Protein AF-A0A933N7Y5-F1 (afdb_monomer)

pLDDT: mean 79.84, std 25.1, range [23.09, 98.81]

Mean predicted aligned error: 19.66 Å

Foldseek 3Di:
DDDDDDDDDDDDDDDDDDDDDDDDDDDDDDDDDDDDPPPVPCVVPPVVVVVVPPPPDDDDDPPDDDDPPPDDPVVVVVVVVVVVVVVVVPPDDDDPDDPDDPDAQVVVLLQLLLQLVVLLVVQVVVWDFADPVQHAQHDPVSVVLCVLVLHDGNPQRQQSSLQVSSQVSLVVLVWGFAPLQQSRWLQQNLQSLQLHGSVARDPVSSVVSVVVQVVLVVSVFGKAWEEEPPAPLVVVCVVVVTGHDYDHLLPRDDDRNKWWRFPVTGIWTWHDADSVQQKTWTFTQCPPNRTTDIDIFRCVPVVRVNRTSTIMRHGSVSIDGDDDDPDDDDDDDDDDDDPPPDDQLQVLADAQDSPQDFAVVLLVVCQPDDQVVNLVSLLVQVNNHQWEPLQSQFDKFKFWDQFPVRDIKIKIWTWGLFFTWGHYQVGIFQDKHFLVSLQSSQVSRQWFFAAQRRQLSLQVPFPAEFAEDDDDPPFAGSVLLVVLRVVVCVRCRVVDRNGRYDLHAWEFHDDLVCVVPPQWTWTWASAGPVSDRPGHTDRPHGRSDIGSRYGTMTIHQWMDMPNDIDGPLVLLQDQGRVRRGDPNGHDNGRGRHD

Structure (mmCIF, N/CA/C/O backbone):
data_AF-A0A933N7Y5-F1
#
_entry.id   AF-A0A933N7Y5-F1
#
loop_
_atom_site.group_PDB
_atom_site.id
_atom_site.type_symbol
_atom_site.label_atom_id
_atom_site.label_alt_id
_atom_site.label_comp_id
_atom_site.label_asym_id
_atom_site.label_entity_id
_atom_site.label_seq_id
_atom_site.pdbx_PDB_ins_code
_atom_site.Cartn_x
_atom_site.Cartn_y
_atom_site.Cartn_z
_atom_site.occupancy
_atom_site.B_iso_or_equiv
_atom_site.auth_seq_id
_atom_site.auth_comp_id
_atom_site.auth_asym_id
_atom_site.auth_atom_id
_atom_site.pdbx_PDB_model_num
ATOM 1 N N . MET A 1 1 ? -34.436 30.569 -60.026 1.00 32.62 1 MET A N 1
ATOM 2 C CA . MET A 1 1 ? -34.124 31.966 -60.399 1.00 32.62 1 MET A CA 1
ATOM 3 C C . MET A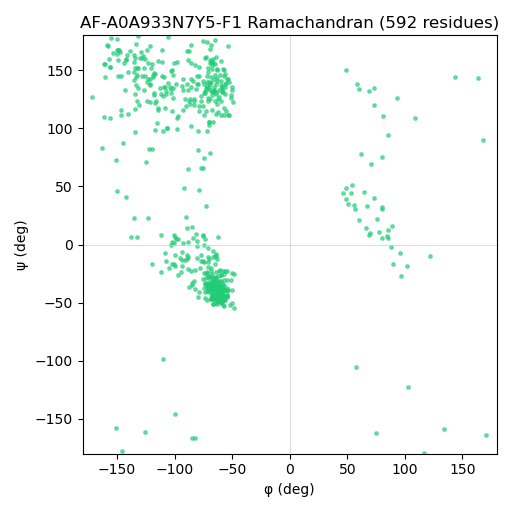 1 1 ? -33.353 32.548 -59.214 1.00 32.62 1 MET A C 1
ATOM 5 O O . MET A 1 1 ? -33.880 32.470 -58.117 1.00 32.62 1 MET A O 1
ATOM 9 N N . THR A 1 2 ? -32.020 32.673 -59.325 1.00 31.47 2 THR A N 1
ATOM 10 C CA . THR A 1 2 ? -31.269 33.952 -59.509 1.00 31.47 2 THR A CA 1
ATOM 11 C C . THR A 1 2 ? -31.219 34.822 -58.235 1.00 31.47 2 THR A C 1
ATOM 13 O O . THR A 1 2 ? -32.260 35.031 -57.634 1.00 31.47 2 THR A O 1
ATOM 16 N N . ASN A 1 3 ? -30.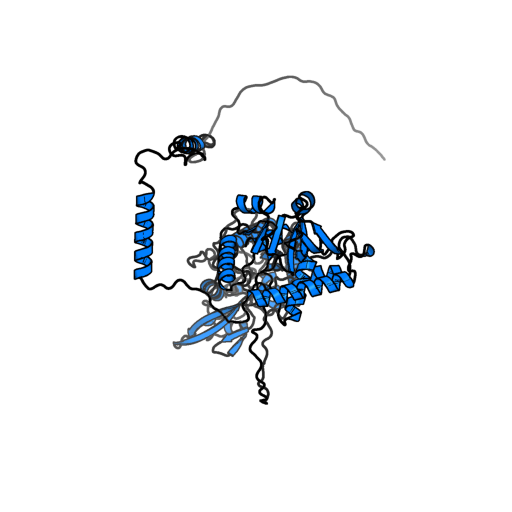094 35.409 -57.801 1.00 28.14 3 ASN A N 1
ATOM 17 C CA . ASN A 1 3 ? -28.714 35.354 -58.312 1.00 28.14 3 ASN A CA 1
ATOM 18 C C . ASN A 1 3 ? -27.683 35.713 -57.212 1.00 28.14 3 ASN A C 1
ATOM 20 O O . ASN A 1 3 ? -28.054 36.164 -56.133 1.00 28.14 3 ASN A O 1
ATOM 24 N N . THR A 1 4 ? -26.394 35.522 -57.509 1.00 34.97 4 THR A N 1
ATOM 25 C CA . THR A 1 4 ? -25.219 35.917 -56.693 1.00 34.97 4 THR A CA 1
ATOM 26 C C . THR A 1 4 ? -24.838 37.410 -56.897 1.00 34.97 4 THR A C 1
ATOM 28 O O . THR A 1 4 ? -25.584 38.119 -57.567 1.00 34.97 4 THR A O 1
ATOM 31 N N . ILE A 1 5 ? -23.635 37.828 -56.432 1.00 31.17 5 ILE A N 1
ATOM 32 C CA . ILE A 1 5 ? -22.910 39.124 -56.636 1.00 31.17 5 ILE A CA 1
ATOM 33 C C . ILE A 1 5 ? -23.179 40.165 -55.514 1.00 31.17 5 ILE A C 1
ATOM 35 O O . ILE A 1 5 ? -24.330 40.474 -55.249 1.00 31.17 5 ILE A O 1
ATOM 39 N N . GLY A 1 6 ? -22.217 40.779 -54.797 1.00 28.47 6 GLY A N 1
ATOM 40 C CA . GLY A 1 6 ? -20.754 40.596 -54.686 1.00 28.47 6 GLY A CA 1
ATOM 41 C C . GLY A 1 6 ? -19.892 41.705 -55.327 1.00 28.47 6 GLY A C 1
ATOM 42 O O . GLY A 1 6 ? -19.791 41.714 -56.542 1.00 28.47 6 GLY A O 1
ATOM 43 N N . PHE A 1 7 ? -19.205 42.573 -54.554 1.00 25.34 7 PHE A N 1
ATOM 44 C CA . PHE A 1 7 ? -18.119 43.456 -55.058 1.00 25.34 7 PHE A CA 1
ATOM 45 C C . PHE A 1 7 ? -17.113 43.924 -53.964 1.00 25.34 7 PHE A C 1
ATOM 47 O O . PHE A 1 7 ? -17.405 43.869 -52.772 1.00 25.34 7 PHE A O 1
ATOM 54 N N . ARG A 1 8 ? -15.912 44.344 -54.402 1.00 27.66 8 ARG A N 1
ATOM 55 C CA . ARG A 1 8 ? -14.651 44.711 -53.683 1.00 27.66 8 ARG A CA 1
ATOM 56 C C . ARG A 1 8 ? -13.965 45.872 -54.469 1.00 27.66 8 ARG A C 1
ATOM 58 O O . ARG A 1 8 ? -14.444 46.139 -55.571 1.00 27.66 8 ARG A O 1
ATOM 65 N N . PRO A 1 9 ? -12.771 46.414 -54.107 1.00 44.50 9 PRO A N 1
ATOM 66 C CA . PRO A 1 9 ? -12.100 46.569 -52.809 1.00 44.50 9 PRO A CA 1
ATOM 67 C C . PRO A 1 9 ? -12.082 48.083 -52.418 1.00 44.50 9 PRO A C 1
ATOM 69 O O . PRO A 1 9 ? -13.168 48.483 -52.006 1.00 44.50 9 PRO A O 1
ATOM 72 N N . PRO A 1 10 ? -11.048 48.972 -52.568 1.00 38.56 10 PRO A N 1
ATOM 73 C CA . PRO A 1 10 ? -9.596 48.866 -52.850 1.00 38.56 10 PRO A CA 1
ATOM 74 C C . PRO A 1 10 ? -8.725 48.986 -51.559 1.00 38.56 10 PRO A C 1
ATOM 76 O O . PRO A 1 10 ? -9.133 48.471 -50.522 1.00 38.56 10 PRO A O 1
ATOM 79 N N . ALA A 1 11 ? -7.516 49.579 -51.619 1.00 31.75 11 ALA A N 1
ATOM 80 C CA . ALA A 1 11 ? -6.573 49.816 -50.502 1.00 31.75 11 ALA A CA 1
ATOM 81 C C . ALA A 1 11 ? -5.564 50.957 -50.823 1.00 31.75 11 ALA A C 1
ATOM 83 O O . ALA A 1 11 ? -5.538 51.384 -51.976 1.00 31.75 11 ALA A O 1
ATOM 84 N N . LEU A 1 12 ? -4.756 51.383 -49.822 1.00 27.94 12 LEU A N 1
ATOM 85 C CA . LEU A 1 12 ? -3.491 52.194 -49.786 1.00 27.94 12 LEU A CA 1
ATOM 86 C C . LEU A 1 12 ? -3.528 53.108 -48.523 1.00 27.94 12 LEU A C 1
ATOM 88 O O . LEU A 1 12 ? -4.613 53.558 -48.175 1.00 27.94 12 LEU A O 1
ATOM 92 N N . SER A 1 13 ? -2.467 53.440 -47.767 1.00 27.91 13 SER A N 1
ATOM 93 C CA . SER A 1 13 ? -1.024 53.099 -47.764 1.00 27.91 13 SER A CA 1
ATOM 94 C C . SER A 1 13 ? -0.396 53.402 -46.373 1.00 27.91 13 SER A C 1
ATOM 96 O O . SER A 1 13 ? -0.894 54.266 -45.659 1.00 27.91 13 SER A O 1
ATOM 98 N N . SER A 1 14 ? 0.704 52.732 -45.997 1.00 31.41 14 SER A N 1
ATOM 99 C CA . SER A 1 14 ? 1.580 53.014 -44.818 1.00 31.41 14 SER A CA 1
ATOM 100 C C . SER A 1 14 ? 2.375 54.350 -44.990 1.00 31.41 14 SER A C 1
ATOM 102 O O . SER A 1 14 ? 2.325 54.836 -46.125 1.00 31.41 14 SER A O 1
ATOM 104 N N . PRO A 1 15 ? 3.137 54.947 -44.010 1.00 38.31 15 PRO A N 1
ATOM 105 C CA . PRO A 1 15 ? 3.967 54.267 -42.975 1.00 38.31 15 PRO A CA 1
ATOM 106 C C . PRO A 1 15 ? 4.319 54.978 -41.610 1.00 38.31 15 PRO A C 1
ATOM 108 O O . PRO A 1 15 ? 4.050 56.154 -41.418 1.00 38.31 15 PRO A O 1
ATOM 111 N N . VAL A 1 16 ? 5.039 54.231 -40.738 1.00 27.28 16 VAL A N 1
ATOM 112 C CA . VAL A 1 16 ? 6.083 54.624 -39.727 1.00 27.28 16 VAL A CA 1
ATOM 113 C C . VAL A 1 16 ? 5.744 55.363 -38.394 1.00 27.28 16 VAL A C 1
ATOM 115 O O . VAL A 1 16 ? 5.291 56.498 -38.384 1.00 27.28 16 VAL A O 1
ATOM 118 N N . ASP A 1 17 ? 6.110 54.667 -37.298 1.00 26.03 17 ASP A N 1
ATOM 119 C CA . ASP A 1 17 ? 6.644 55.001 -35.944 1.00 26.03 17 ASP A CA 1
ATOM 120 C C . ASP A 1 17 ? 6.105 56.059 -34.931 1.00 26.03 17 ASP A C 1
ATOM 122 O O . ASP A 1 17 ? 5.549 57.106 -35.238 1.00 26.03 17 ASP A O 1
ATOM 126 N N . LEU A 1 18 ? 6.362 55.666 -33.667 1.00 28.81 18 LEU A N 1
ATOM 127 C CA . LEU A 1 18 ? 6.174 56.202 -32.293 1.00 28.81 18 LEU A CA 1
ATOM 128 C C . LEU A 1 18 ? 6.761 57.628 -32.034 1.00 28.81 18 LEU A C 1
ATOM 130 O O . LEU A 1 18 ? 7.544 58.066 -32.878 1.00 28.81 18 LEU A O 1
ATOM 134 N N . PRO A 1 19 ? 6.518 58.338 -30.882 1.00 38.12 19 PRO A N 1
ATOM 135 C CA . PRO A 1 19 ? 6.280 57.801 -29.517 1.00 38.12 19 PRO A CA 1
ATOM 136 C C . PRO A 1 19 ? 5.388 58.641 -28.534 1.00 38.12 19 PRO A C 1
ATOM 138 O O . PRO A 1 19 ? 4.621 59.501 -28.948 1.00 38.12 19 PRO A O 1
ATOM 141 N N . SER A 1 20 ? 5.579 58.369 -27.225 1.00 24.05 20 SER A N 1
ATOM 142 C CA . SER A 1 20 ? 5.319 59.154 -25.989 1.00 24.05 20 SER A CA 1
ATOM 143 C C . SER A 1 20 ? 3.932 59.149 -25.316 1.00 24.05 20 SER A C 1
ATOM 145 O O . SER A 1 20 ? 3.077 59.978 -25.609 1.00 24.05 20 SER A O 1
ATOM 147 N N . ASP A 1 21 ? 3.819 58.242 -24.342 1.00 24.88 21 ASP A N 1
ATOM 148 C CA . ASP A 1 21 ? 3.595 58.457 -22.899 1.00 24.88 21 ASP A CA 1
ATOM 149 C C . ASP A 1 21 ? 2.376 59.202 -22.315 1.00 24.88 21 ASP A C 1
ATOM 151 O O . ASP A 1 21 ? 1.919 60.265 -22.727 1.00 24.88 21 ASP A O 1
ATOM 155 N N . GLU A 1 22 ? 1.928 58.566 -21.235 1.00 27.75 22 GLU A N 1
ATOM 156 C CA . GLU A 1 22 ? 0.833 58.834 -20.315 1.00 27.75 22 GLU A CA 1
ATOM 157 C C . GLU A 1 22 ? 0.958 60.143 -19.514 1.00 27.75 22 GLU A C 1
ATOM 159 O O . GLU A 1 22 ? 2.044 60.513 -19.077 1.00 27.75 22 GLU A O 1
ATOM 164 N N . ALA A 1 23 ? -0.193 60.725 -19.148 1.00 25.59 23 ALA A N 1
ATOM 165 C CA . ALA A 1 23 ? -0.437 61.142 -17.763 1.00 25.59 23 ALA A CA 1
ATOM 166 C C . ALA A 1 23 ? -1.948 61.225 -17.442 1.00 25.59 23 ALA A C 1
ATOM 168 O O . ALA A 1 23 ? -2.649 62.133 -17.879 1.00 25.59 23 ALA A O 1
ATOM 169 N N . GLU A 1 24 ? -2.383 60.255 -16.630 1.00 27.92 24 GLU A N 1
ATOM 170 C CA . GLU A 1 24 ? -3.168 60.417 -15.390 1.00 27.92 24 GLU A CA 1
ATOM 171 C C . GLU A 1 24 ? -4.636 60.898 -15.382 1.00 27.92 24 GLU A C 1
ATOM 173 O O . GLU A 1 24 ? -4.977 61.988 -15.830 1.00 27.92 24 GLU A O 1
ATOM 178 N N . LEU A 1 25 ? -5.473 60.150 -14.634 1.00 24.20 25 LEU A N 1
ATOM 179 C CA . LEU A 1 25 ? -6.087 60.640 -13.379 1.00 24.20 25 LEU A CA 1
ATOM 180 C C . LEU A 1 25 ? -6.840 59.531 -12.590 1.00 24.20 25 LEU A C 1
ATOM 182 O O . LEU A 1 25 ? -7.810 58.978 -13.103 1.00 24.20 25 LEU A O 1
ATOM 186 N N . ARG A 1 26 ? -6.493 59.371 -11.291 1.00 29.42 26 ARG A N 1
ATOM 187 C CA . ARG A 1 26 ? -7.227 58.686 -10.176 1.00 29.42 26 ARG A CA 1
ATOM 188 C C . ARG A 1 26 ? -7.096 57.142 -10.135 1.00 29.42 26 ARG A C 1
ATOM 190 O O . ARG A 1 26 ? -7.655 56.477 -10.997 1.00 29.42 26 ARG A O 1
ATOM 197 N N . THR A 1 27 ? -6.415 56.453 -9.192 1.00 25.09 27 THR A N 1
ATOM 198 C CA . THR A 1 27 ? -5.900 56.754 -7.814 1.00 25.09 27 THR A CA 1
ATOM 199 C C . THR A 1 27 ? -7.001 57.148 -6.807 1.00 25.09 27 THR A C 1
ATOM 201 O O . THR A 1 27 ? -7.875 57.926 -7.172 1.00 25.09 27 THR A O 1
ATOM 204 N N . ILE A 1 28 ? -7.115 56.670 -5.551 1.00 26.92 28 ILE A N 1
ATOM 205 C CA . ILE A 1 28 ? -6.291 55.975 -4.506 1.00 26.92 28 ILE A CA 1
ATOM 206 C C . ILE A 1 28 ? -7.263 55.042 -3.702 1.00 26.92 28 ILE A C 1
ATOM 208 O O . ILE A 1 28 ? -8.469 55.231 -3.851 1.00 26.92 28 ILE A O 1
ATOM 212 N N . ASP A 1 29 ? -6.935 54.039 -2.864 1.00 25.41 29 ASP A N 1
ATOM 213 C CA . ASP A 1 29 ? -5.701 53.413 -2.310 1.00 25.41 29 ASP A CA 1
ATOM 214 C C . ASP A 1 29 ? -5.479 51.979 -2.874 1.00 25.41 29 ASP A C 1
ATOM 216 O O . ASP A 1 29 ? -6.392 51.408 -3.464 1.00 25.41 29 ASP A O 1
ATOM 220 N N . LEU A 1 30 ? -4.352 51.254 -2.753 1.00 23.92 30 LEU A N 1
ATOM 221 C CA . LEU A 1 30 ? -2.976 51.506 -2.272 1.00 23.92 30 LEU A CA 1
ATOM 222 C C . LEU A 1 30 ? -2.625 51.501 -0.762 1.00 23.92 30 LEU A C 1
ATOM 224 O O . LEU A 1 30 ? -2.214 52.510 -0.208 1.00 23.92 30 LEU A O 1
ATOM 228 N N . PHE A 1 31 ? -2.543 50.302 -0.165 1.00 23.09 31 PHE A N 1
ATOM 229 C CA . PHE A 1 31 ? -1.393 49.935 0.688 1.00 23.09 31 PHE A CA 1
ATOM 230 C C . PHE A 1 31 ? -1.084 48.425 0.565 1.00 23.09 31 PHE A C 1
ATOM 232 O O . PHE A 1 31 ? -1.998 47.618 0.426 1.00 23.09 31 PHE A O 1
ATOM 239 N N . ALA A 1 32 ? 0.203 48.050 0.622 1.00 23.67 32 ALA A N 1
ATOM 240 C CA . ALA A 1 32 ? 0.729 46.668 0.577 1.00 23.67 32 ALA A CA 1
ATOM 241 C C . ALA A 1 32 ? 0.716 45.900 -0.775 1.00 23.67 32 ALA A C 1
ATOM 243 O O . ALA A 1 32 ? 0.521 44.685 -0.799 1.00 23.67 32 ALA A O 1
ATOM 244 N N . ALA A 1 33 ? 1.036 46.568 -1.893 1.00 25.78 33 ALA A N 1
ATOM 245 C CA . ALA A 1 33 ? 1.409 45.889 -3.148 1.00 25.78 33 ALA A CA 1
ATOM 246 C C . ALA A 1 33 ? 2.532 46.596 -3.944 1.00 25.78 33 ALA A C 1
ATOM 248 O O . ALA A 1 33 ? 2.461 46.665 -5.167 1.00 25.78 33 ALA A O 1
ATOM 249 N N . ALA A 1 34 ? 3.569 47.118 -3.272 1.00 24.69 34 ALA A N 1
ATOM 250 C CA . ALA A 1 34 ? 4.804 47.574 -3.930 1.00 24.69 34 ALA A CA 1
ATOM 251 C C . ALA A 1 34 ? 5.988 47.733 -2.951 1.00 24.69 34 ALA A C 1
ATOM 253 O O . ALA A 1 34 ? 6.316 48.842 -2.540 1.00 24.69 34 ALA A O 1
ATOM 254 N N . THR A 1 35 ? 6.684 46.637 -2.638 1.00 24.61 35 THR A N 1
ATOM 255 C CA . THR A 1 35 ? 8.109 46.708 -2.266 1.00 24.61 35 THR A CA 1
ATOM 256 C C . THR A 1 35 ? 8.854 45.464 -2.752 1.00 24.61 35 THR A C 1
ATOM 258 O O . THR A 1 35 ? 8.667 44.359 -2.257 1.00 24.61 35 THR A O 1
ATOM 261 N N . ASN A 1 36 ? 9.725 45.692 -3.734 1.00 29.97 36 ASN A N 1
ATOM 262 C CA . ASN A 1 36 ? 10.859 44.863 -4.143 1.00 29.97 36 ASN A CA 1
ATOM 263 C C . ASN A 1 36 ? 10.598 43.435 -4.660 1.00 29.97 36 ASN A C 1
ATOM 265 O O . ASN A 1 36 ? 11.085 42.450 -4.107 1.00 29.97 36 ASN A O 1
ATOM 269 N N . MET A 1 37 ? 10.156 43.366 -5.922 1.00 31.83 37 MET A N 1
ATOM 270 C CA . MET A 1 37 ? 10.646 42.346 -6.874 1.00 31.83 37 MET A CA 1
ATOM 271 C C . MET A 1 37 ? 12.097 42.642 -7.343 1.00 31.83 37 MET A C 1
ATOM 273 O O . MET A 1 37 ? 12.476 42.373 -8.477 1.00 31.83 37 MET A O 1
ATOM 277 N N . ALA A 1 38 ? 12.901 43.222 -6.445 1.00 31.42 38 ALA A N 1
ATOM 278 C CA . ALA A 1 38 ? 14.296 43.633 -6.607 1.00 31.42 38 ALA A CA 1
ATOM 279 C C . ALA A 1 38 ? 15.148 43.223 -5.380 1.00 31.42 38 ALA A C 1
ATOM 281 O O . ALA A 1 38 ? 16.176 43.825 -5.110 1.00 31.42 38 ALA A O 1
ATOM 282 N N . GLY A 1 39 ? 14.700 42.214 -4.615 1.00 33.03 39 GLY A N 1
ATOM 283 C CA . GLY A 1 39 ? 15.465 41.591 -3.517 1.00 33.03 39 GLY A CA 1
ATOM 284 C C . GLY A 1 39 ? 15.970 40.172 -3.824 1.00 33.03 39 GLY A C 1
ATOM 285 O O . GLY A 1 39 ? 16.750 39.607 -3.069 1.00 33.03 39 GLY A O 1
ATOM 286 N N . TRP A 1 40 ? 15.565 39.581 -4.952 1.00 30.03 40 TRP A N 1
ATOM 287 C CA . TRP A 1 40 ? 15.785 38.155 -5.252 1.00 30.03 40 TRP A CA 1
ATOM 288 C C . TRP A 1 40 ? 17.103 37.824 -5.979 1.00 30.03 40 TRP A C 1
ATOM 290 O O . TRP A 1 40 ? 17.268 36.711 -6.476 1.00 30.03 40 TRP A O 1
ATOM 300 N N . LEU A 1 41 ? 18.055 38.764 -6.014 1.00 33.84 41 LEU A N 1
ATOM 301 C CA . LEU A 1 41 ? 19.429 38.530 -6.489 1.00 33.84 41 LEU A CA 1
ATOM 302 C C . LEU A 1 41 ? 20.53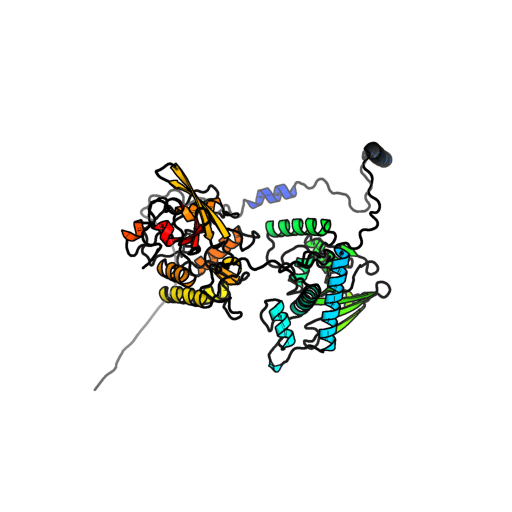4 39.087 -5.566 1.00 33.84 41 LEU A C 1
ATOM 304 O O . LEU A 1 41 ? 21.705 38.971 -5.917 1.00 33.84 41 LEU A O 1
ATOM 308 N N . GLU A 1 42 ? 20.206 39.612 -4.375 1.00 34.72 42 GLU A N 1
ATOM 309 C CA . GLU A 1 42 ? 21.219 40.090 -3.408 1.00 34.72 42 GLU A CA 1
ATOM 310 C C . GLU A 1 42 ? 21.318 39.248 -2.117 1.00 34.72 42 GLU A C 1
ATOM 312 O O . GLU A 1 42 ? 22.406 39.141 -1.546 1.00 34.72 42 GLU A O 1
ATOM 317 N N . ASP A 1 43 ? 20.268 38.512 -1.725 1.00 37.88 43 ASP A N 1
ATOM 318 C CA . ASP A 1 43 ? 20.265 37.671 -0.506 1.00 37.88 43 ASP A CA 1
ATOM 319 C C . ASP A 1 43 ? 21.099 36.367 -0.594 1.00 37.88 43 ASP A C 1
ATOM 321 O O . ASP A 1 43 ? 21.156 35.584 0.354 1.00 37.88 43 ASP A O 1
ATOM 325 N N . LEU A 1 44 ? 21.828 36.143 -1.694 1.00 38.12 44 LEU A N 1
ATOM 326 C CA . LEU A 1 44 ? 22.880 35.111 -1.783 1.00 38.12 44 LEU A CA 1
ATOM 327 C C . LEU A 1 44 ? 24.288 35.652 -1.449 1.00 38.12 44 LEU A C 1
ATOM 329 O O . LEU A 1 44 ? 25.243 34.881 -1.334 1.00 38.12 44 LEU A O 1
ATOM 333 N N . GLY A 1 45 ? 24.435 36.967 -1.261 1.00 38.59 45 GLY A N 1
ATOM 334 C CA . GLY A 1 45 ? 25.714 37.640 -1.012 1.00 38.59 45 GLY A CA 1
ATOM 335 C C . GLY A 1 45 ? 26.365 37.429 0.371 1.00 38.59 45 GLY A C 1
ATOM 336 O O . GLY A 1 45 ? 27.602 37.413 0.417 1.00 38.59 45 GLY A O 1
ATOM 337 N N . PRO A 1 46 ? 25.611 37.296 1.486 1.00 36.28 46 PRO A N 1
ATOM 338 C CA . PRO A 1 46 ? 26.196 37.077 2.816 1.00 36.28 46 PRO A CA 1
ATOM 339 C C . PRO A 1 46 ? 26.617 35.620 3.057 1.00 36.28 46 PRO A C 1
ATOM 341 O O . PRO A 1 46 ? 27.745 35.369 3.474 1.00 36.28 46 PRO A O 1
ATOM 344 N N . TRP A 1 47 ? 25.762 34.651 2.705 1.00 30.62 47 TRP A N 1
ATOM 345 C CA . TRP A 1 47 ? 26.017 33.223 2.957 1.00 30.62 47 TRP A CA 1
ATOM 346 C C . TRP A 1 47 ? 27.218 32.679 2.163 1.00 30.62 47 TRP A C 1
ATOM 348 O O . TRP A 1 47 ? 27.971 31.846 2.658 1.00 30.62 47 TRP A O 1
ATOM 358 N N . ILE A 1 48 ? 27.458 33.200 0.954 1.00 34.88 48 ILE A N 1
ATOM 359 C CA . ILE A 1 48 ? 28.630 32.837 0.137 1.00 34.88 48 ILE A CA 1
ATOM 360 C C . ILE A 1 48 ? 29.927 33.476 0.671 1.00 34.88 48 ILE A C 1
ATOM 362 O O . ILE A 1 48 ? 31.006 32.924 0.461 1.00 34.88 48 ILE A O 1
ATOM 366 N N . ARG A 1 49 ? 29.853 34.598 1.403 1.00 33.78 49 ARG A N 1
ATOM 367 C CA . ARG A 1 49 ? 31.032 35.223 2.032 1.00 33.78 49 ARG A CA 1
ATOM 368 C C . ARG A 1 49 ? 31.378 34.615 3.389 1.00 33.78 49 ARG A C 1
ATOM 370 O O . ARG A 1 49 ? 32.559 34.425 3.657 1.00 33.78 49 ARG A O 1
ATOM 377 N N . GLU A 1 50 ? 30.388 34.196 4.173 1.00 31.03 50 GLU A N 1
ATOM 378 C CA . GLU A 1 50 ? 30.615 33.428 5.406 1.00 31.03 50 GLU A CA 1
ATOM 379 C C . GLU A 1 50 ? 31.144 32.004 5.115 1.00 31.03 50 GLU A C 1
ATOM 381 O O . GLU A 1 50 ? 31.948 31.464 5.872 1.00 31.03 50 GLU A O 1
ATOM 386 N N . TRP A 1 51 ? 30.816 31.436 3.946 1.00 31.69 51 TRP A N 1
ATOM 387 C CA . TRP A 1 51 ? 31.421 30.191 3.445 1.00 31.69 51 TRP A CA 1
ATOM 388 C C . TRP A 1 51 ? 32.863 30.360 2.913 1.00 31.69 51 TRP A C 1
ATOM 390 O O . TRP A 1 51 ? 33.577 29.371 2.749 1.00 31.69 51 TRP A O 1
ATOM 400 N N . ALA A 1 52 ? 33.318 31.595 2.659 1.00 31.36 52 ALA A N 1
ATOM 401 C CA . ALA A 1 52 ? 34.625 31.888 2.057 1.00 31.36 52 ALA A CA 1
ATOM 402 C C . ALA A 1 52 ? 35.706 32.359 3.052 1.00 31.36 52 ALA A C 1
ATOM 404 O O . ALA A 1 52 ? 36.889 32.308 2.718 1.00 31.36 52 ALA A O 1
ATOM 405 N N . SER A 1 53 ? 35.341 32.785 4.269 1.00 33.88 53 SER A N 1
ATOM 406 C CA . SER A 1 53 ? 36.291 33.234 5.307 1.00 33.88 53 SER A CA 1
ATOM 407 C C . SER A 1 53 ? 36.635 32.174 6.367 1.00 33.88 53 SER A C 1
ATOM 409 O O . SER A 1 53 ? 37.371 32.464 7.303 1.00 33.88 53 SER A O 1
ATOM 411 N N . GLY A 1 54 ? 36.142 30.939 6.222 1.00 29.83 54 GLY A N 1
ATOM 412 C CA . GLY A 1 54 ? 36.427 29.804 7.115 1.00 29.83 54 GLY A CA 1
ATOM 413 C C . GLY A 1 54 ? 37.641 28.946 6.719 1.00 29.83 54 GLY A C 1
ATOM 414 O O . GLY A 1 54 ? 37.691 27.766 7.064 1.00 29.83 54 GLY A O 1
ATOM 415 N N . ILE A 1 55 ? 38.601 29.483 5.956 1.00 35.34 55 ILE A N 1
ATOM 416 C CA . ILE A 1 55 ? 39.775 28.732 5.468 1.00 35.34 55 ILE A CA 1
ATOM 417 C C . ILE A 1 55 ? 40.918 28.792 6.491 1.00 35.34 55 ILE A C 1
ATOM 419 O O . ILE A 1 55 ? 41.989 29.320 6.214 1.00 35.34 55 ILE A O 1
ATOM 423 N N . GLU A 1 56 ? 40.711 28.210 7.673 1.00 33.69 56 GLU A N 1
ATOM 424 C CA . GLU A 1 56 ? 41.785 28.034 8.659 1.00 33.69 56 GLU A CA 1
ATOM 425 C C . GLU A 1 56 ? 41.549 26.794 9.539 1.00 33.69 56 GLU A C 1
ATOM 427 O O . GLU A 1 56 ? 41.135 26.881 10.689 1.00 33.69 56 GLU A O 1
ATOM 432 N N . ASN A 1 57 ? 41.746 25.611 8.935 1.00 26.19 57 ASN A N 1
ATOM 433 C CA . ASN A 1 57 ? 42.269 24.367 9.537 1.00 26.19 57 ASN A CA 1
ATOM 434 C C . ASN A 1 57 ? 42.053 23.185 8.573 1.00 26.19 57 ASN A C 1
ATOM 436 O O . ASN A 1 57 ? 41.036 22.491 8.606 1.00 26.19 57 ASN A O 1
ATOM 440 N N . ARG A 1 58 ? 43.035 22.921 7.701 1.00 32.78 58 ARG A N 1
ATOM 441 C CA . ARG A 1 58 ? 43.095 21.650 6.962 1.00 32.78 58 ARG A CA 1
ATOM 442 C C . ARG A 1 58 ? 43.703 2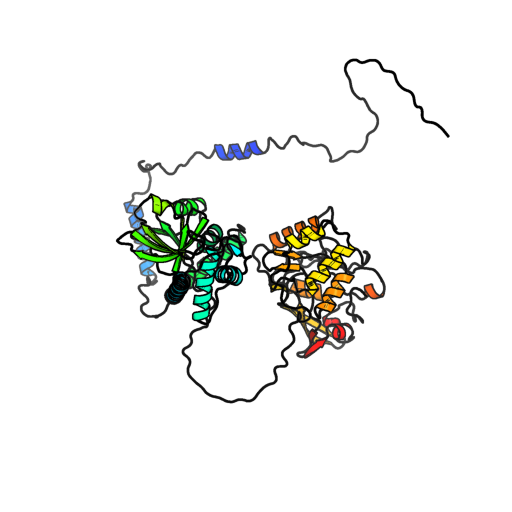0.568 7.853 1.00 32.78 58 ARG A C 1
ATOM 444 O O . ARG A 1 58 ? 44.785 20.766 8.399 1.00 32.78 58 ARG A O 1
ATOM 451 N N . ALA A 1 59 ? 43.090 19.385 7.880 1.00 26.92 59 ALA A N 1
ATOM 452 C CA . ALA A 1 59 ? 43.849 18.167 8.157 1.00 26.92 59 ALA A CA 1
ATOM 453 C C . ALA A 1 59 ? 44.945 18.004 7.075 1.00 26.92 59 ALA A C 1
ATOM 455 O O . ALA A 1 59 ? 44.693 18.328 5.907 1.00 26.92 59 ALA A O 1
ATOM 456 N N . PRO A 1 60 ? 46.165 17.563 7.429 1.00 31.75 60 PRO A N 1
ATOM 457 C CA . PRO A 1 60 ? 47.305 17.613 6.521 1.00 31.75 60 PRO A CA 1
ATOM 458 C C . PRO A 1 60 ? 47.161 16.673 5.318 1.00 31.75 60 PRO A C 1
ATOM 460 O O . PRO A 1 60 ? 46.565 15.600 5.398 1.00 31.75 60 PRO A O 1
ATOM 463 N N . LEU A 1 61 ? 47.794 17.060 4.206 1.00 34.75 61 LEU A N 1
ATOM 464 C CA . LEU A 1 61 ? 48.056 16.153 3.088 1.00 34.75 61 LEU A CA 1
ATOM 465 C C . LEU A 1 61 ? 48.937 14.984 3.558 1.00 34.75 61 LEU A C 1
ATOM 467 O O . LEU A 1 61 ? 49.825 15.159 4.399 1.00 34.75 61 LEU A O 1
ATOM 471 N N . PHE A 1 62 ? 48.714 13.803 2.977 1.00 26.52 62 PHE A N 1
ATOM 472 C CA . PHE A 1 62 ? 49.514 12.602 3.231 1.00 26.52 62 PHE A CA 1
ATOM 473 C C . PHE A 1 62 ? 51.010 12.904 3.001 1.00 26.52 62 PHE A C 1
ATOM 475 O O . PHE A 1 62 ? 51.424 13.147 1.870 1.00 26.52 62 PHE A O 1
ATOM 482 N N . GLY A 1 63 ? 51.806 12.915 4.079 1.00 41.56 63 GLY A N 1
ATOM 483 C CA . GLY A 1 63 ? 53.257 13.161 4.044 1.00 41.56 63 GLY A CA 1
ATOM 484 C C . GLY A 1 63 ? 53.782 14.346 4.872 1.00 41.56 63 GLY A C 1
ATOM 485 O O . GLY A 1 63 ? 54.996 14.457 5.034 1.00 41.56 63 GLY A O 1
ATOM 486 N N . ALA A 1 64 ? 52.931 15.219 5.427 1.00 39.19 64 ALA A N 1
ATOM 487 C CA . ALA A 1 64 ? 53.398 16.337 6.262 1.00 39.19 64 ALA A CA 1
ATOM 488 C C . ALA A 1 64 ? 53.772 15.910 7.703 1.00 39.19 64 ALA A C 1
ATOM 490 O O . ALA A 1 64 ? 53.128 15.042 8.294 1.00 39.19 64 ALA A O 1
ATOM 491 N N . ARG A 1 65 ? 54.802 16.545 8.291 1.00 43.91 65 ARG A N 1
ATOM 492 C CA . ARG A 1 65 ? 55.186 16.352 9.706 1.00 43.91 65 ARG A CA 1
ATOM 493 C C . ARG A 1 65 ? 54.157 16.983 10.654 1.00 43.91 65 ARG A C 1
ATOM 495 O O . ARG A 1 65 ? 53.558 18.004 10.330 1.00 43.91 65 ARG A O 1
ATOM 502 N N . ALA A 1 66 ? 53.985 16.378 11.830 1.00 35.78 66 ALA A N 1
ATOM 503 C CA . ALA A 1 66 ? 53.090 16.879 12.874 1.00 35.78 66 ALA A CA 1
ATOM 504 C C . ALA A 1 66 ? 53.560 18.243 13.433 1.00 35.78 66 ALA A C 1
ATOM 506 O O . ALA A 1 66 ? 54.771 18.458 13.527 1.00 35.78 66 ALA A O 1
ATOM 507 N N . PRO A 1 67 ? 52.632 19.144 13.811 1.00 41.56 67 PRO A N 1
ATOM 508 C CA . PRO A 1 67 ? 52.966 20.470 14.323 1.00 41.56 67 PRO A CA 1
ATOM 509 C C . PRO A 1 67 ? 53.590 20.425 15.724 1.00 41.56 67 PRO A C 1
ATOM 511 O O . PRO A 1 67 ? 53.330 19.530 16.533 1.00 41.56 67 PRO A O 1
ATOM 514 N N . GLU A 1 68 ? 54.419 21.426 16.001 1.00 40.78 68 GLU A N 1
ATOM 515 C CA . GLU A 1 68 ? 55.176 21.559 17.242 1.00 40.78 68 GLU A CA 1
ATOM 516 C C . GLU A 1 68 ? 54.234 21.814 18.434 1.00 40.78 68 GLU A C 1
ATOM 518 O O . GLU A 1 68 ? 53.318 22.630 18.355 1.00 40.78 68 GLU A O 1
ATOM 523 N N . GLY A 1 69 ? 54.413 21.064 19.528 1.00 47.31 69 GLY A N 1
ATOM 524 C CA . GLY A 1 69 ? 53.507 21.076 20.688 1.00 47.31 69 GLY A CA 1
ATOM 525 C C . GLY A 1 69 ? 52.430 19.978 20.705 1.00 47.31 69 GLY A C 1
ATOM 526 O O . GLY A 1 69 ? 51.771 19.802 21.730 1.00 47.31 69 GLY A O 1
ATOM 527 N N . ALA A 1 70 ? 52.274 19.183 19.639 1.00 40.28 70 ALA A N 1
ATOM 528 C CA . ALA A 1 70 ? 51.437 17.980 19.682 1.00 40.28 70 ALA A CA 1
ATOM 529 C C . ALA A 1 70 ? 51.943 16.985 20.750 1.00 40.28 70 ALA A C 1
ATOM 531 O O . ALA A 1 70 ? 53.149 16.752 20.869 1.00 40.28 70 ALA A O 1
ATOM 532 N N . MET A 1 71 ? 51.034 16.378 21.530 1.00 39.84 71 MET A N 1
ATOM 533 C CA . MET A 1 71 ? 51.434 15.452 22.600 1.00 39.84 71 MET A CA 1
ATOM 534 C C . MET A 1 71 ? 52.246 14.269 22.040 1.00 39.84 71 MET A C 1
ATOM 536 O O . MET A 1 71 ? 51.792 13.623 21.092 1.00 39.84 71 MET A O 1
ATOM 540 N N . PRO A 1 72 ? 53.414 13.933 22.630 1.00 50.97 72 PRO A N 1
ATOM 541 C CA . PRO A 1 72 ? 54.230 12.821 22.161 1.00 50.97 72 PRO A CA 1
ATOM 542 C C . PRO A 1 72 ? 53.447 11.509 22.147 1.00 50.97 72 PRO A C 1
ATOM 544 O O . PRO A 1 72 ? 52.743 11.187 23.104 1.00 50.97 72 PRO A O 1
ATOM 547 N N . ARG A 1 73 ? 53.634 10.717 21.088 1.00 41.09 73 ARG A N 1
ATOM 548 C CA . ARG A 1 73 ? 52.945 9.436 20.862 1.00 41.09 73 ARG A CA 1
ATOM 549 C C . ARG A 1 73 ? 53.000 8.487 22.071 1.00 41.09 73 ARG A C 1
ATOM 551 O O . ARG A 1 73 ? 51.978 7.921 22.438 1.00 41.09 73 ARG A O 1
ATOM 558 N N . ALA A 1 74 ? 54.139 8.427 22.761 1.00 42.19 74 ALA A N 1
ATOM 559 C CA . ALA A 1 74 ? 54.311 7.637 23.984 1.00 42.19 74 ALA A CA 1
ATOM 560 C C . ALA A 1 74 ? 53.361 8.042 25.136 1.00 42.19 74 ALA A C 1
ATOM 562 O O . ALA A 1 74 ? 53.037 7.218 25.984 1.00 42.19 74 ALA A O 1
ATOM 563 N N . ARG A 1 75 ? 52.888 9.298 25.183 1.00 41.41 75 ARG A N 1
ATOM 564 C CA . ARG A 1 75 ? 51.933 9.795 26.193 1.00 41.41 75 ARG A CA 1
ATOM 565 C C . ARG A 1 75 ? 50.479 9.470 25.831 1.00 41.41 75 ARG A C 1
ATOM 567 O O . ARG A 1 75 ? 49.680 9.231 26.732 1.00 41.41 75 ARG A O 1
ATOM 574 N N . LEU A 1 76 ? 50.165 9.417 24.534 1.00 38.97 76 LEU A N 1
ATOM 575 C CA . LEU A 1 76 ? 48.899 8.895 24.002 1.00 38.97 76 LEU A CA 1
ATOM 576 C C . LEU A 1 76 ? 48.776 7.388 24.264 1.00 38.97 76 LEU A C 1
ATOM 578 O O . LEU A 1 76 ? 47.768 6.938 24.801 1.00 38.97 76 LEU A O 1
ATOM 582 N N . GLU A 1 77 ? 49.837 6.630 23.980 1.00 42.22 77 GLU A N 1
ATOM 583 C CA . GLU A 1 77 ? 49.913 5.191 24.260 1.00 42.22 77 GLU A CA 1
ATOM 584 C C . GLU A 1 77 ? 49.778 4.910 25.775 1.00 42.22 77 GLU A C 1
ATOM 586 O O . GLU A 1 77 ? 49.036 4.007 26.161 1.00 42.22 77 GLU A O 1
ATOM 591 N N . LEU A 1 78 ? 50.354 5.755 26.646 1.00 44.38 78 LEU A N 1
ATOM 592 C CA . LEU A 1 78 ? 50.151 5.672 28.102 1.00 44.38 78 LEU A CA 1
ATOM 593 C C . LEU A 1 78 ? 48.698 5.954 28.538 1.00 44.38 78 LEU A C 1
ATOM 595 O O . LEU A 1 78 ? 48.199 5.309 29.460 1.00 44.38 78 LEU A O 1
ATOM 599 N N . GLN A 1 79 ? 48.004 6.911 27.907 1.00 40.34 79 GLN A N 1
ATOM 600 C CA . GLN A 1 79 ? 46.595 7.199 28.215 1.00 40.34 79 GLN A CA 1
ATOM 601 C C . GLN A 1 79 ? 45.664 6.073 27.747 1.00 40.34 79 GLN A C 1
ATOM 603 O O . GLN A 1 79 ? 44.747 5.702 28.484 1.00 40.34 79 GLN A O 1
ATOM 608 N N . GLU A 1 80 ? 45.926 5.470 26.584 1.00 41.50 80 GLU A N 1
ATOM 609 C CA . GLU A 1 80 ? 45.229 4.251 26.167 1.00 41.50 80 GLU A CA 1
ATOM 610 C C . GLU A 1 80 ? 45.495 3.081 27.121 1.00 41.50 80 GLU A C 1
ATOM 612 O O . GLU A 1 80 ? 44.575 2.330 27.440 1.00 41.50 80 GLU A O 1
ATOM 617 N N . GLU A 1 81 ? 46.725 2.912 27.610 1.00 40.34 81 GLU A N 1
ATOM 618 C CA . GLU A 1 81 ? 47.069 1.827 28.532 1.00 40.34 81 GLU A CA 1
ATOM 619 C C . GLU A 1 81 ? 46.407 1.998 29.912 1.00 40.34 81 GLU A C 1
ATOM 621 O O . GLU A 1 81 ? 45.882 1.029 30.470 1.00 40.34 81 GLU A O 1
ATOM 626 N N . VAL A 1 82 ? 46.319 3.233 30.424 1.00 44.94 82 VAL A N 1
ATOM 627 C CA . VAL A 1 82 ? 45.529 3.569 31.623 1.00 44.94 82 VAL A CA 1
ATOM 628 C C . VAL A 1 82 ? 44.036 3.293 31.396 1.00 44.94 82 VAL A C 1
ATOM 630 O O . VAL A 1 82 ? 43.400 2.673 32.251 1.00 44.94 82 VAL A O 1
ATOM 633 N N . GLY A 1 83 ? 43.488 3.647 30.227 1.00 37.31 83 GLY A N 1
ATOM 634 C CA . GLY A 1 83 ? 42.110 3.312 29.847 1.00 37.31 83 GLY A CA 1
ATOM 635 C C . GLY A 1 83 ? 41.854 1.799 29.793 1.00 37.31 83 GLY A C 1
ATOM 636 O O . GLY A 1 83 ? 40.888 1.303 30.374 1.00 37.31 83 GLY A O 1
ATOM 637 N N . ARG A 1 84 ? 42.767 1.027 29.189 1.00 39.25 84 ARG A N 1
ATOM 638 C CA . ARG A 1 84 ? 42.702 -0.447 29.146 1.00 39.25 84 ARG A CA 1
ATOM 639 C C . ARG A 1 84 ? 42.820 -1.074 30.542 1.00 39.25 84 ARG A C 1
ATOM 641 O O . ARG A 1 84 ? 42.212 -2.117 30.784 1.00 39.25 84 ARG A O 1
ATOM 648 N N . ARG A 1 85 ? 43.557 -0.455 31.476 1.00 39.38 85 ARG A N 1
ATOM 649 C CA . ARG A 1 85 ? 43.606 -0.873 32.891 1.00 39.38 85 ARG A CA 1
ATOM 650 C C . ARG A 1 85 ? 42.294 -0.595 33.628 1.00 39.38 85 ARG A C 1
ATOM 652 O O . ARG A 1 85 ? 41.843 -1.472 34.359 1.00 39.38 85 ARG A O 1
ATOM 659 N N . ALA A 1 86 ? 41.660 0.555 33.394 1.00 37.69 86 ALA A N 1
ATOM 660 C CA . ALA A 1 86 ? 40.351 0.874 33.968 1.00 37.69 86 ALA A CA 1
ATOM 661 C C . ALA A 1 86 ? 39.267 -0.127 33.520 1.00 37.69 86 ALA A C 1
ATOM 663 O O . ALA A 1 86 ? 38.509 -0.621 34.351 1.00 37.69 86 ALA A O 1
ATOM 664 N N . VAL A 1 87 ? 39.260 -0.517 32.239 1.00 38.34 87 VAL A N 1
ATOM 665 C CA . VAL A 1 87 ? 38.328 -1.534 31.710 1.00 38.34 87 VAL A CA 1
ATOM 666 C C . VAL A 1 87 ? 38.563 -2.918 32.335 1.00 38.34 87 VAL A C 1
ATOM 668 O O . VAL A 1 87 ? 37.601 -3.591 32.695 1.00 38.34 87 VAL A O 1
ATOM 671 N N . ARG A 1 88 ? 39.821 -3.339 32.552 1.00 38.12 88 ARG A N 1
ATOM 672 C CA . ARG A 1 88 ? 40.120 -4.616 33.240 1.00 38.12 88 ARG A CA 1
ATOM 673 C C . ARG A 1 88 ? 39.738 -4.623 34.724 1.00 38.12 88 ARG A C 1
ATOM 675 O O . ARG A 1 88 ? 39.491 -5.695 35.263 1.00 38.12 88 ARG A O 1
ATOM 682 N N . GLY A 1 89 ? 39.684 -3.462 35.377 1.00 36.31 89 GLY A N 1
ATOM 683 C CA . GLY A 1 89 ? 39.216 -3.336 36.762 1.00 36.31 89 GLY A CA 1
ATOM 684 C C . GLY A 1 89 ? 37.692 -3.400 36.924 1.00 36.31 89 GLY A C 1
ATOM 685 O O . GLY A 1 89 ? 37.217 -3.584 38.039 1.00 36.31 89 GLY A O 1
ATOM 686 N N . ALA A 1 90 ? 36.929 -3.263 35.834 1.00 36.38 90 ALA A N 1
ATOM 687 C CA . ALA A 1 90 ? 35.471 -3.113 35.858 1.00 36.38 90 ALA A CA 1
ATOM 688 C C . ALA A 1 90 ? 34.675 -4.415 35.618 1.00 36.38 90 ALA A C 1
ATOM 690 O O . ALA A 1 90 ? 33.454 -4.364 35.515 1.00 36.38 90 ALA A O 1
ATOM 691 N N . GLY A 1 91 ? 35.335 -5.576 35.512 1.00 32.72 91 GLY A N 1
ATOM 692 C CA . GLY A 1 91 ? 34.662 -6.887 35.497 1.00 32.72 91 GLY A CA 1
ATOM 693 C C . GLY A 1 91 ? 33.757 -7.185 34.290 1.00 32.72 91 GLY A C 1
ATOM 694 O O . GLY A 1 91 ? 32.982 -8.134 34.341 1.00 32.72 91 GLY A O 1
ATOM 695 N N . LEU A 1 92 ? 33.842 -6.407 33.207 1.00 31.56 92 LEU A N 1
ATOM 696 C CA . LEU A 1 92 ? 33.106 -6.663 31.966 1.00 31.56 92 LEU A CA 1
ATOM 697 C C . LEU A 1 92 ? 33.893 -7.635 31.078 1.00 31.56 92 LEU A C 1
ATOM 699 O O . LEU A 1 92 ? 34.863 -7.249 30.421 1.00 31.56 92 LEU A O 1
ATOM 703 N N . GLU A 1 93 ? 33.484 -8.906 31.069 1.00 28.58 93 GLU A N 1
ATOM 704 C CA . GLU A 1 93 ? 34.091 -9.926 30.211 1.00 28.58 93 GLU A CA 1
ATOM 705 C C . GLU A 1 93 ? 33.889 -9.622 28.720 1.00 28.58 93 GLU A C 1
ATOM 707 O O . GLU A 1 93 ? 32.778 -9.419 28.228 1.00 28.58 93 GLU A O 1
ATOM 712 N N . LEU A 1 94 ? 34.994 -9.665 27.973 1.00 29.42 94 LEU A N 1
ATOM 713 C CA . LEU A 1 94 ? 34.984 -9.704 26.515 1.00 29.42 94 LEU A CA 1
ATOM 714 C C . LEU A 1 94 ? 34.470 -11.072 26.058 1.00 29.42 94 LEU A C 1
ATOM 716 O O . LEU A 1 94 ? 35.203 -12.060 26.119 1.00 29.42 94 LEU A O 1
ATOM 720 N N . ALA A 1 95 ? 33.231 -11.118 25.569 1.00 26.28 95 ALA A N 1
ATOM 721 C CA . ALA A 1 95 ? 32.608 -12.345 25.089 1.00 26.28 95 ALA A CA 1
ATOM 722 C C . ALA A 1 95 ? 33.459 -13.036 24.001 1.00 26.28 95 ALA A C 1
ATOM 724 O O . ALA A 1 95 ? 33.627 -12.533 22.888 1.00 26.28 95 ALA A O 1
ATOM 725 N N . ARG A 1 96 ? 33.968 -14.230 24.321 1.00 26.19 96 ARG A N 1
ATOM 726 C CA . ARG A 1 96 ? 34.518 -15.211 23.372 1.00 26.19 96 ARG A CA 1
ATOM 727 C C . ARG A 1 96 ? 33.831 -16.563 23.599 1.00 26.19 96 ARG A C 1
ATOM 729 O O . ARG A 1 96 ? 33.231 -16.793 24.642 1.00 26.19 96 ARG A O 1
ATOM 736 N N . PRO A 1 97 ? 33.940 -17.452 22.609 1.00 32.53 97 PRO A N 1
ATOM 737 C CA . PRO A 1 97 ? 32.874 -17.712 21.654 1.00 32.53 97 PRO A CA 1
ATOM 738 C C . PRO A 1 97 ? 31.694 -18.489 22.268 1.00 32.53 97 PRO A C 1
ATOM 740 O O . PRO A 1 97 ? 31.887 -19.511 22.925 1.00 32.53 97 PRO A O 1
ATOM 743 N N . VAL A 1 98 ? 30.459 -18.085 21.959 1.00 27.14 98 VAL A N 1
ATOM 744 C CA . VAL A 1 98 ? 29.276 -18.908 22.262 1.00 27.14 98 VAL A CA 1
ATOM 745 C C . VAL A 1 98 ? 29.254 -20.103 21.308 1.00 27.14 98 VAL A C 1
ATOM 747 O O . VAL A 1 98 ? 28.827 -19.993 20.160 1.00 27.14 98 VAL A O 1
ATOM 750 N N . SER A 1 99 ? 29.739 -21.255 21.772 1.00 26.16 99 SER A N 1
ATOM 751 C CA . SER A 1 99 ? 29.649 -22.510 21.023 1.00 26.16 99 SER A CA 1
ATOM 752 C C . SER A 1 99 ? 28.343 -23.246 21.348 1.00 26.16 99 SER A C 1
ATOM 754 O O . SER A 1 99 ? 27.971 -23.363 22.512 1.00 26.16 99 SER A O 1
ATOM 756 N N . MET A 1 100 ? 27.707 -23.800 20.311 1.00 30.88 100 MET A N 1
ATOM 757 C CA . MET A 1 100 ? 26.550 -24.710 20.367 1.00 30.88 100 MET A CA 1
ATOM 758 C C . MET A 1 100 ? 25.189 -24.121 20.792 1.00 30.88 100 MET A C 1
ATOM 760 O O . MET A 1 100 ? 24.562 -24.561 21.751 1.00 30.88 100 MET A O 1
ATOM 764 N N . ARG A 1 101 ? 24.629 -23.276 19.915 1.00 30.22 101 ARG A N 1
ATOM 765 C CA . ARG A 1 101 ? 23.233 -23.441 19.462 1.00 30.22 101 ARG A CA 1
ATOM 766 C C . ARG A 1 101 ? 23.221 -23.701 17.950 1.00 30.22 101 ARG A C 1
ATOM 768 O O . ARG A 1 101 ? 23.355 -22.774 17.160 1.00 30.22 101 ARG A O 1
ATOM 775 N N . LYS A 1 102 ? 23.106 -24.971 17.552 1.00 36.47 102 LYS A N 1
ATOM 776 C CA . LYS A 1 102 ? 22.728 -25.365 16.183 1.00 36.47 102 LYS A CA 1
ATOM 777 C C . LYS A 1 102 ? 21.190 -25.292 16.130 1.00 36.47 102 LYS A C 1
ATOM 779 O O . LYS A 1 102 ? 20.577 -25.950 16.960 1.00 36.47 102 LYS A O 1
ATOM 784 N N . ASN A 1 103 ? 20.513 -24.501 15.298 1.00 48.38 103 ASN A N 1
ATOM 785 C CA . ASN A 1 103 ? 20.942 -23.700 14.145 1.00 48.38 103 ASN A CA 1
ATOM 786 C C . ASN A 1 103 ? 20.593 -22.209 14.350 1.00 48.38 103 ASN A C 1
ATOM 788 O O . ASN A 1 103 ? 19.541 -21.896 14.900 1.00 48.38 103 ASN A O 1
ATOM 792 N N . GLY A 1 104 ? 21.467 -21.291 13.920 1.00 77.94 104 GLY A N 1
ATOM 793 C CA . GLY A 1 104 ? 21.202 -19.842 13.945 1.00 77.94 104 GLY A CA 1
ATOM 794 C C . GLY A 1 104 ? 20.476 -19.351 12.686 1.00 77.94 104 GLY A C 1
ATOM 795 O O . GLY A 1 104 ? 20.451 -20.059 11.682 1.00 77.94 104 GLY A O 1
ATOM 796 N N . ALA A 1 105 ? 19.939 -18.126 12.708 1.00 85.12 105 ALA A N 1
ATOM 797 C CA . ALA A 1 105 ? 19.131 -17.580 11.610 1.00 85.12 105 ALA A CA 1
ATOM 798 C C . ALA A 1 105 ? 19.832 -17.609 10.236 1.00 85.12 105 ALA A C 1
ATOM 800 O O . ALA A 1 105 ? 19.200 -17.914 9.227 1.00 85.12 105 ALA A O 1
ATOM 801 N N . ASP A 1 106 ? 21.145 -17.358 10.189 1.00 90.25 106 ASP A N 1
ATOM 802 C CA . ASP A 1 106 ? 21.925 -17.448 8.948 1.00 90.25 106 ASP A CA 1
ATOM 803 C C . ASP A 1 106 ? 22.004 -18.875 8.367 1.00 90.25 106 ASP A C 1
ATOM 805 O O . ASP A 1 106 ? 22.086 -19.035 7.151 1.00 90.25 106 ASP A O 1
ATOM 809 N N . ALA A 1 107 ? 21.928 -19.916 9.205 1.00 87.81 107 ALA A N 1
ATOM 810 C CA . ALA A 1 107 ? 21.887 -21.303 8.742 1.00 87.81 107 ALA A CA 1
ATOM 811 C C . ALA A 1 107 ? 20.527 -21.626 8.103 1.00 87.81 107 ALA A C 1
ATOM 813 O O . ALA A 1 107 ? 20.494 -22.084 6.965 1.00 87.81 107 ALA A O 1
ATOM 814 N N . THR A 1 108 ? 19.417 -21.274 8.762 1.00 91.06 108 THR A N 1
ATOM 815 C CA . THR A 1 108 ? 18.062 -21.408 8.190 1.00 91.06 108 THR A CA 1
ATOM 816 C C . THR A 1 108 ? 17.919 -20.610 6.887 1.00 91.06 108 THR A C 1
ATOM 818 O O . THR A 1 108 ? 17.318 -21.075 5.920 1.00 91.06 108 THR A O 1
ATOM 821 N N . LEU A 1 109 ? 18.524 -19.419 6.825 1.00 95.44 109 LEU A N 1
ATOM 822 C CA . LEU A 1 109 ? 18.611 -18.631 5.599 1.00 95.44 109 LEU A CA 1
ATOM 823 C C . LEU A 1 109 ? 19.440 -19.348 4.521 1.00 95.44 109 LEU A C 1
ATOM 825 O O . LEU A 1 109 ? 19.034 -19.364 3.364 1.00 95.44 109 LEU A O 1
ATOM 829 N N . SER A 1 110 ? 20.577 -19.951 4.873 1.00 95.19 110 SER A N 1
ATOM 830 C CA . SER A 1 110 ? 21.407 -20.724 3.939 1.00 95.19 110 SER A CA 1
ATOM 831 C C . SER A 1 110 ? 20.667 -21.941 3.363 1.00 95.19 110 SER A C 1
ATOM 833 O O . SER A 1 110 ? 20.862 -22.269 2.189 1.00 95.19 110 SER A O 1
ATOM 835 N N . ASP A 1 111 ? 19.790 -22.576 4.144 1.00 91.06 111 ASP A N 1
ATOM 836 C CA . ASP A 1 111 ? 18.933 -23.672 3.680 1.00 91.06 111 ASP A CA 1
ATOM 837 C C . ASP A 1 111 ? 17.877 -23.161 2.679 1.00 91.06 111 ASP A C 1
ATOM 839 O O . ASP A 1 111 ? 17.762 -23.701 1.576 1.00 91.06 111 ASP A O 1
ATOM 843 N N . LEU A 1 112 ? 17.189 -22.047 2.982 1.00 95.75 112 LEU A N 1
ATOM 844 C CA . LEU A 1 112 ? 16.281 -21.377 2.033 1.00 95.75 112 LEU A CA 1
ATOM 845 C C . LEU A 1 112 ? 16.988 -20.946 0.740 1.00 95.75 112 LEU A C 1
ATOM 847 O O . LEU A 1 112 ? 16.459 -21.130 -0.357 1.00 95.75 112 LEU A O 1
ATOM 851 N N . GLN A 1 113 ? 18.188 -20.371 0.851 1.00 97.94 113 GLN A N 1
ATOM 852 C CA . GLN A 1 113 ? 18.993 -19.950 -0.295 1.00 97.94 113 GLN A CA 1
ATOM 853 C C . GLN A 1 113 ? 19.413 -21.142 -1.171 1.00 97.94 113 GLN A C 1
ATOM 855 O O . GLN A 1 113 ? 19.415 -21.032 -2.398 1.00 97.94 113 GLN A O 1
ATOM 860 N N . SER A 1 114 ? 19.696 -22.296 -0.560 1.00 95.81 114 SER A N 1
ATOM 861 C CA . SER A 1 114 ? 19.966 -23.546 -1.279 1.00 95.81 114 SER A CA 1
ATOM 862 C C . SER A 1 114 ? 18.711 -24.052 -2.000 1.00 95.81 114 SER A C 1
ATOM 864 O O . SER A 1 114 ? 18.767 -24.335 -3.197 1.00 95.81 114 SER A O 1
ATOM 866 N N . GLY A 1 115 ? 17.555 -24.047 -1.324 1.00 95.81 115 GLY A N 1
ATOM 867 C CA . GLY A 1 115 ? 16.263 -24.387 -1.927 1.00 95.81 115 GLY A CA 1
ATOM 868 C C . GLY A 1 115 ? 15.902 -23.502 -3.127 1.00 95.81 115 GLY A C 1
ATOM 869 O O . GLY A 1 115 ? 15.417 -24.008 -4.139 1.00 95.81 115 GLY A O 1
ATOM 870 N N . ALA A 1 116 ? 16.211 -22.201 -3.071 1.00 98.19 116 ALA A N 1
ATOM 871 C CA . ALA A 1 116 ? 15.995 -21.279 -4.189 1.00 98.19 116 ALA A CA 1
ATOM 872 C C . ALA A 1 116 ? 16.874 -21.621 -5.407 1.00 98.19 116 ALA A C 1
ATOM 874 O O . ALA A 1 116 ? 16.418 -21.536 -6.549 1.00 98.19 116 ALA A O 1
ATOM 875 N N . ILE A 1 117 ? 18.112 -22.078 -5.191 1.00 98.38 117 ILE A N 1
ATOM 876 C CA . ILE A 1 117 ? 18.965 -22.586 -6.275 1.00 98.38 117 ILE A CA 1
ATOM 877 C C . ILE A 1 117 ? 18.433 -23.896 -6.851 1.00 98.38 117 ILE A C 1
ATOM 879 O O . ILE A 1 117 ? 18.478 -24.076 -8.067 1.00 98.38 117 ILE A O 1
ATOM 883 N N . ASP A 1 118 ? 17.868 -24.781 -6.034 1.00 96.50 118 ASP A N 1
ATOM 884 C CA . ASP A 1 118 ? 17.261 -26.010 -6.545 1.00 96.50 118 ASP A CA 1
ATOM 885 C C . ASP A 1 118 ? 15.976 -25.745 -7.343 1.00 96.50 118 ASP A C 1
ATOM 887 O O . ASP A 1 118 ? 15.722 -26.446 -8.322 1.00 96.50 118 ASP A O 1
ATOM 891 N N . VAL A 1 119 ? 15.200 -24.703 -7.014 1.00 97.94 119 VAL A N 1
ATOM 892 C CA . VAL A 1 119 ? 14.126 -24.206 -7.898 1.00 97.94 119 VAL A CA 1
ATOM 893 C C . VAL A 1 119 ? 14.723 -23.689 -9.209 1.00 97.94 119 VAL A C 1
ATOM 895 O O . VAL A 1 119 ? 14.325 -24.134 -10.282 1.00 97.94 119 VAL A O 1
ATOM 898 N N . ALA A 1 120 ? 15.731 -22.814 -9.142 1.00 98.19 120 ALA A N 1
ATOM 899 C CA . ALA A 1 120 ? 16.370 -22.232 -10.323 1.00 98.19 120 ALA A CA 1
ATOM 900 C C . ALA A 1 120 ? 16.964 -23.292 -11.276 1.00 98.19 120 ALA A C 1
ATOM 902 O O . ALA A 1 120 ? 16.882 -23.140 -12.496 1.00 98.19 120 ALA A O 1
ATOM 903 N N . ARG A 1 121 ? 17.513 -24.387 -10.730 1.00 98.50 121 ARG A N 1
ATOM 904 C CA . ARG A 1 121 ? 17.957 -25.567 -11.489 1.00 98.50 121 ARG A CA 1
ATOM 905 C C . ARG A 1 121 ? 16.799 -26.270 -12.190 1.00 98.50 121 ARG A C 1
ATOM 907 O O . ARG A 1 121 ? 16.910 -26.526 -13.382 1.00 98.50 121 ARG A O 1
ATOM 914 N N . ARG A 1 122 ? 15.673 -26.510 -11.506 1.00 98.25 122 ARG A N 1
ATOM 915 C CA . ARG A 1 122 ? 14.488 -27.133 -12.126 1.00 98.25 122 ARG A CA 1
ATOM 916 C C . ARG A 1 122 ? 13.959 -26.320 -13.308 1.00 98.25 122 ARG A C 1
ATOM 918 O O . ARG A 1 122 ? 13.692 -26.900 -14.354 1.00 98.25 122 ARG A O 1
ATOM 925 N N . GLU A 1 123 ? 13.880 -24.994 -13.194 1.00 98.06 123 GLU A N 1
ATOM 926 C CA . GLU A 1 123 ? 13.440 -24.136 -14.309 1.00 98.06 123 GLU A CA 1
ATOM 927 C C . GLU A 1 123 ? 14.440 -24.106 -15.481 1.00 98.06 123 GLU A C 1
ATOM 929 O O . GLU A 1 123 ? 14.054 -23.988 -16.649 1.00 98.06 123 GLU A O 1
ATOM 934 N N . LEU A 1 124 ? 15.738 -24.218 -15.182 1.00 98.12 124 LEU A N 1
ATOM 935 C CA . LEU A 1 124 ? 16.794 -24.334 -16.187 1.00 98.12 124 LEU A CA 1
ATOM 936 C C . LEU A 1 124 ? 16.724 -25.674 -16.930 1.00 98.12 124 LEU A C 1
ATOM 938 O O . LEU A 1 124 ? 16.808 -25.688 -18.158 1.00 98.12 124 LEU A O 1
ATOM 942 N N . ASP A 1 125 ? 16.555 -26.776 -16.201 1.00 97.06 125 ASP A N 1
ATOM 943 C CA . ASP A 1 125 ? 16.502 -28.134 -16.748 1.00 97.06 125 ASP A CA 1
ATOM 944 C C . ASP A 1 125 ? 15.187 -28.375 -17.516 1.00 97.06 125 ASP A C 1
ATOM 946 O O . ASP A 1 125 ? 15.188 -29.017 -18.566 1.00 97.06 125 ASP A O 1
ATOM 950 N N . ALA A 1 126 ? 14.084 -27.749 -17.084 1.00 96.75 126 ALA A N 1
ATOM 951 C CA . ALA A 1 126 ? 12.845 -27.617 -17.858 1.00 96.75 126 ALA A CA 1
ATOM 952 C C . ALA A 1 126 ? 13.005 -26.731 -19.116 1.00 96.75 126 ALA A C 1
ATOM 954 O O . ALA A 1 126 ? 12.123 -26.683 -19.975 1.00 96.75 126 ALA A O 1
ATOM 955 N N . GLY A 1 127 ? 14.131 -26.022 -19.253 1.00 96.94 127 GLY A N 1
ATOM 956 C CA . GLY A 1 127 ? 14.464 -25.221 -20.425 1.00 96.94 127 GLY A CA 1
ATOM 957 C C . GLY A 1 127 ? 13.549 -24.013 -20.623 1.00 96.94 127 GLY A C 1
ATOM 958 O O . GLY A 1 127 ? 13.277 -23.660 -21.780 1.00 96.94 127 GLY A O 1
ATOM 959 N N . VAL A 1 128 ? 13.067 -23.407 -19.531 1.00 97.69 128 VAL A N 1
ATOM 960 C CA . VAL A 1 128 ? 12.086 -22.311 -19.549 1.00 97.69 128 VAL A CA 1
ATOM 961 C C . VAL A 1 128 ? 12.593 -21.119 -20.357 1.00 97.69 128 VAL A C 1
ATOM 963 O O . VAL A 1 128 ? 13.721 -20.645 -20.193 1.00 97.69 128 VAL A O 1
ATOM 966 N N . ARG A 1 129 ? 11.735 -20.621 -21.248 1.00 96.62 129 ARG A N 1
ATOM 967 C CA . ARG A 1 129 ? 12.010 -19.498 -22.147 1.00 96.62 129 ARG A CA 1
ATOM 968 C C . ARG A 1 129 ? 10.730 -18.773 -22.536 1.00 96.62 129 ARG A C 1
ATOM 970 O O . ARG A 1 129 ? 9.639 -19.309 -22.366 1.00 96.62 129 ARG A O 1
ATOM 977 N N . VAL A 1 130 ? 10.889 -17.576 -23.088 1.00 94.56 130 VAL A N 1
ATOM 978 C CA . VAL A 1 130 ? 9.795 -16.829 -23.705 1.00 94.56 130 VAL A CA 1
ATOM 979 C C . VAL A 1 130 ? 9.228 -17.579 -24.911 1.00 94.56 130 VAL A C 1
ATOM 981 O O . VAL A 1 130 ? 9.971 -18.186 -25.683 1.00 94.56 130 VAL A O 1
ATOM 984 N N . ASP A 1 131 ? 7.916 -17.493 -25.093 1.00 94.81 131 ASP A N 1
ATOM 985 C CA . ASP A 1 131 ? 7.222 -17.904 -26.305 1.00 94.81 131 ASP A CA 1
ATOM 986 C C . ASP A 1 131 ? 6.985 -16.669 -27.194 1.00 94.81 131 ASP A C 1
ATOM 988 O O . ASP A 1 131 ? 6.151 -15.821 -26.855 1.00 94.81 131 ASP A O 1
ATOM 992 N N . PRO A 1 132 ? 7.663 -16.553 -28.354 1.00 89.00 132 PRO A N 1
ATOM 993 C CA . PRO A 1 132 ? 7.475 -15.431 -29.273 1.00 89.00 132 PRO A CA 1
ATOM 994 C C . PRO A 1 132 ? 6.024 -15.232 -29.735 1.00 89.00 132 PRO A C 1
ATOM 996 O O . PRO A 1 132 ? 5.667 -14.124 -30.128 1.00 89.00 132 PRO A O 1
ATOM 999 N N . ARG A 1 133 ? 5.182 -16.275 -29.677 1.00 94.19 133 ARG A N 1
ATOM 1000 C CA . ARG A 1 133 ? 3.759 -16.223 -30.055 1.00 94.19 133 ARG A CA 1
ATOM 1001 C C . ARG A 1 133 ? 2.909 -15.440 -29.052 1.00 94.19 133 ARG A C 1
ATOM 1003 O O . ARG A 1 133 ? 1.871 -14.911 -29.434 1.00 94.19 133 ARG A O 1
ATOM 1010 N N . LEU A 1 134 ? 3.340 -15.362 -27.789 1.00 89.75 134 LEU A N 1
ATOM 1011 C CA . LEU A 1 134 ? 2.622 -14.666 -26.713 1.00 89.75 134 LEU A CA 1
ATOM 1012 C C . LEU A 1 134 ? 3.080 -13.208 -26.530 1.00 89.75 134 LEU A C 1
ATOM 1014 O O . LEU A 1 134 ? 2.398 -12.430 -25.863 1.00 89.75 134 LEU A O 1
ATOM 1018 N N . GLY A 1 135 ? 4.208 -12.825 -27.139 1.00 88.38 135 GLY A N 1
ATOM 1019 C CA . GLY A 1 135 ? 4.762 -11.469 -27.130 1.00 88.38 135 GLY A CA 1
ATOM 1020 C C . GLY A 1 135 ? 6.131 -11.357 -26.448 1.00 88.38 135 GLY A C 1
ATOM 1021 O O . GLY A 1 135 ? 6.717 -12.332 -25.981 1.00 88.38 135 GLY A O 1
ATOM 1022 N N . ALA A 1 136 ? 6.673 -10.138 -26.394 1.00 85.31 136 ALA A N 1
ATOM 1023 C CA . ALA A 1 136 ? 7.966 -9.884 -25.758 1.00 85.31 136 ALA A CA 1
ATOM 1024 C C . ALA A 1 136 ? 7.901 -10.136 -24.240 1.00 85.31 136 ALA A C 1
ATOM 1026 O O . ALA A 1 136 ? 6.997 -9.633 -23.581 1.00 85.31 136 ALA A O 1
ATOM 1027 N N . ASN A 1 137 ? 8.875 -10.871 -23.685 1.00 90.50 137 ASN A N 1
ATOM 1028 C CA . ASN A 1 137 ? 8.918 -11.280 -22.269 1.00 90.50 137 ASN A CA 1
ATOM 1029 C C . ASN A 1 137 ? 7.665 -12.058 -21.792 1.00 90.50 137 ASN A C 1
ATOM 1031 O O . ASN A 1 137 ? 7.243 -11.900 -20.647 1.00 90.50 137 ASN A O 1
ATOM 1035 N N . ARG A 1 138 ? 7.056 -12.869 -22.666 1.00 94.31 138 ARG A N 1
ATOM 1036 C CA . ARG A 1 138 ? 5.874 -13.700 -22.377 1.00 94.31 138 ARG A CA 1
ATOM 1037 C C . ARG A 1 138 ? 6.175 -15.175 -22.586 1.00 94.31 138 ARG A C 1
ATOM 1039 O O . ARG A 1 138 ? 7.057 -15.500 -23.369 1.00 94.31 138 ARG A O 1
ATOM 1046 N N . GLY A 1 139 ? 5.443 -16.057 -21.923 1.00 95.06 139 GLY A N 1
ATOM 1047 C CA . GLY A 1 139 ? 5.596 -17.516 -22.002 1.00 95.06 139 GLY A CA 1
ATOM 1048 C C . GLY A 1 139 ? 4.886 -18.147 -20.813 1.00 95.06 139 GLY A C 1
ATOM 1049 O O . GLY A 1 139 ? 4.956 -17.554 -19.747 1.00 95.06 139 GLY A O 1
ATOM 1050 N N . ASP A 1 140 ? 4.240 -19.306 -20.944 1.00 92.00 140 ASP A N 1
ATOM 1051 C CA . ASP A 1 140 ? 3.355 -19.848 -19.890 1.00 92.00 140 ASP A CA 1
ATOM 1052 C C . ASP A 1 140 ? 4.011 -19.834 -18.491 1.00 92.00 140 ASP A C 1
ATOM 1054 O O . ASP A 1 140 ? 3.544 -19.160 -17.574 1.00 92.00 140 ASP A O 1
ATOM 1058 N N . ARG A 1 141 ? 5.200 -20.440 -18.370 1.00 96.00 141 ARG A N 1
ATOM 1059 C CA . ARG A 1 141 ? 5.988 -20.463 -17.124 1.00 96.00 141 ARG A CA 1
ATOM 1060 C C . ARG A 1 141 ? 6.633 -19.114 -16.758 1.00 96.00 141 ARG A C 1
ATOM 1062 O O . ARG A 1 141 ? 6.915 -18.857 -15.594 1.00 96.00 141 ARG A O 1
ATOM 1069 N N . VAL A 1 142 ? 6.865 -18.232 -17.733 1.00 94.38 142 VAL A N 1
ATOM 1070 C CA . VAL A 1 142 ? 7.399 -16.871 -17.508 1.00 94.38 142 VAL A CA 1
ATOM 1071 C C . VAL A 1 142 ? 6.327 -15.944 -16.926 1.00 94.38 142 VAL A C 1
ATOM 1073 O O . VAL A 1 142 ? 6.611 -15.114 -16.060 1.00 94.38 142 VAL A O 1
ATOM 1076 N N . ASP A 1 143 ? 5.088 -16.106 -17.381 1.00 94.88 143 ASP A N 1
ATOM 1077 C CA . ASP A 1 143 ? 3.923 -15.365 -16.921 1.00 94.88 143 ASP A CA 1
ATOM 1078 C C . ASP A 1 143 ? 3.548 -15.767 -15.488 1.00 94.88 143 ASP A C 1
ATOM 1080 O O . ASP A 1 143 ? 3.159 -14.906 -14.701 1.00 94.88 143 ASP A O 1
ATOM 1084 N N . GLU A 1 144 ? 3.747 -17.035 -15.110 1.00 95.00 144 GLU A N 1
ATOM 1085 C CA . GLU A 1 144 ? 3.639 -17.500 -13.719 1.00 95.00 144 GLU A CA 1
ATOM 1086 C C . GLU A 1 144 ? 4.618 -16.777 -12.780 1.00 95.00 144 GLU A C 1
ATOM 1088 O O . GLU A 1 144 ? 4.211 -16.354 -11.697 1.00 95.00 144 GLU A O 1
ATOM 1093 N N . TYR A 1 145 ? 5.871 -16.536 -13.195 1.00 94.25 145 TYR A N 1
ATOM 1094 C CA . TYR A 1 145 ? 6.815 -15.742 -12.391 1.00 94.25 145 TYR A CA 1
ATOM 1095 C C . TYR A 1 145 ? 6.327 -14.305 -12.197 1.00 94.25 145 TYR A C 1
ATOM 1097 O O . TYR A 1 145 ? 6.405 -13.763 -11.096 1.00 94.25 145 TYR A O 1
ATOM 1105 N N . ALA A 1 146 ? 5.821 -13.674 -13.264 1.00 84.50 146 ALA A N 1
ATOM 1106 C CA . ALA A 1 146 ? 5.246 -12.335 -13.173 1.00 84.50 146 ALA A CA 1
ATOM 1107 C C . ALA A 1 146 ? 4.030 -12.326 -12.230 1.00 84.50 146 ALA A C 1
ATOM 1109 O O . ALA A 1 146 ? 3.895 -11.410 -11.420 1.00 84.50 146 ALA A O 1
ATOM 1110 N N . LYS A 1 147 ? 3.202 -13.377 -12.272 1.00 86.88 147 LYS A N 1
ATOM 1111 C CA . LYS A 1 147 ? 2.023 -13.534 -11.420 1.00 86.88 147 LYS A CA 1
ATOM 1112 C C . LYS A 1 147 ? 2.372 -13.725 -9.938 1.00 86.88 147 LYS A C 1
ATOM 1114 O O . LYS A 1 147 ? 1.797 -13.024 -9.110 1.00 86.88 147 LYS A O 1
ATOM 1119 N N . ASP A 1 148 ? 3.344 -14.575 -9.597 1.00 86.88 148 ASP A N 1
ATOM 1120 C CA . ASP A 1 148 ? 3.868 -14.710 -8.220 1.00 86.88 148 ASP A CA 1
ATOM 1121 C C . ASP A 1 148 ? 4.494 -13.402 -7.711 1.00 86.88 148 ASP A C 1
ATOM 1123 O O . ASP A 1 148 ? 4.289 -12.994 -6.565 1.00 86.88 148 ASP A O 1
ATOM 1127 N N . ALA A 1 149 ? 5.192 -12.682 -8.592 1.00 80.75 149 ALA A N 1
ATOM 1128 C CA . ALA A 1 149 ? 5.726 -11.360 -8.292 1.00 80.75 149 ALA A CA 1
ATOM 1129 C C . ALA A 1 149 ? 4.647 -10.259 -8.187 1.00 80.75 149 ALA A C 1
ATOM 1131 O O . ALA A 1 149 ? 4.998 -9.124 -7.877 1.00 80.75 149 ALA A O 1
ATOM 1132 N N . LYS A 1 150 ? 3.361 -10.563 -8.433 1.00 80.06 150 LYS A N 1
ATOM 1133 C CA . LYS A 1 150 ? 2.236 -9.604 -8.509 1.00 80.06 150 LYS A CA 1
ATOM 1134 C C . LYS A 1 150 ? 2.448 -8.493 -9.560 1.00 80.06 150 LYS A C 1
ATOM 1136 O O . LYS A 1 150 ? 1.955 -7.376 -9.418 1.00 80.06 150 LYS A O 1
ATOM 1141 N N . MET A 1 151 ? 3.179 -8.802 -10.632 1.00 79.69 151 MET A N 1
ATOM 1142 C CA . MET A 1 151 ? 3.583 -7.883 -11.701 1.00 79.69 151 MET A CA 1
ATOM 1143 C C . MET A 1 151 ? 2.877 -8.186 -13.029 1.00 79.69 151 MET A C 1
ATOM 1145 O O . MET A 1 151 ? 2.453 -9.307 -13.302 1.00 79.69 151 MET A O 1
ATOM 1149 N N . GLN A 1 152 ? 2.801 -7.181 -13.906 1.00 77.06 152 GLN A N 1
ATOM 1150 C CA . GLN A 1 152 ? 2.283 -7.368 -15.261 1.00 77.06 152 GLN A CA 1
ATOM 1151 C C . GLN A 1 152 ? 3.201 -8.292 -16.084 1.00 77.06 152 GLN A C 1
ATOM 1153 O O . GLN A 1 152 ? 4.424 -8.124 -16.111 1.00 77.06 152 GLN A O 1
ATOM 1158 N N . THR A 1 153 ? 2.597 -9.234 -16.807 1.00 85.94 153 THR A N 1
ATOM 1159 C CA . THR A 1 153 ? 3.281 -10.073 -17.799 1.00 85.94 153 THR A CA 1
ATOM 1160 C C . THR A 1 153 ? 3.838 -9.223 -18.955 1.00 85.94 153 THR A C 1
ATOM 1162 O O . THR A 1 153 ? 3.306 -8.162 -19.285 1.00 85.94 153 THR A O 1
ATOM 1165 N N . GLY A 1 154 ? 4.934 -9.656 -19.584 1.00 82.81 154 GLY A N 1
ATOM 1166 C CA . GLY A 1 154 ? 5.570 -8.920 -20.690 1.00 82.81 154 GLY A CA 1
ATOM 1167 C C . GLY A 1 154 ? 6.608 -7.871 -20.261 1.00 82.81 154 GLY A C 1
ATOM 1168 O O . GLY A 1 154 ? 7.280 -7.266 -21.102 1.00 82.81 154 GLY A O 1
ATOM 1169 N N . LEU A 1 155 ? 6.808 -7.696 -18.954 1.00 85.88 155 LEU A N 1
ATOM 1170 C CA . LEU A 1 155 ? 7.935 -6.950 -18.395 1.00 85.88 155 LEU A CA 1
ATOM 1171 C C . LEU A 1 155 ? 9.203 -7.830 -18.311 1.00 85.88 155 LEU A C 1
ATOM 1173 O O . LEU A 1 155 ? 9.094 -9.053 -18.210 1.00 85.88 155 LEU A O 1
ATOM 1177 N N . PRO A 1 156 ? 10.421 -7.249 -18.320 1.00 89.56 156 PRO A N 1
ATOM 1178 C CA . PRO A 1 156 ? 11.661 -8.008 -18.157 1.00 89.56 156 PRO A CA 1
ATOM 1179 C C . PRO A 1 156 ? 11.689 -8.819 -16.851 1.00 89.56 156 PRO A C 1
ATOM 1181 O O . PRO A 1 156 ? 11.690 -8.262 -15.758 1.00 89.56 156 PRO A O 1
ATOM 1184 N N . TRP A 1 157 ? 11.767 -10.145 -16.967 1.00 94.56 157 TRP A N 1
ATOM 1185 C CA . TRP A 1 157 ? 11.383 -11.066 -15.889 1.00 94.56 157 TRP A CA 1
ATOM 1186 C C . TRP A 1 157 ? 12.539 -11.657 -15.062 1.00 94.56 157 TRP A C 1
ATOM 1188 O O . TRP A 1 157 ? 12.305 -12.508 -14.209 1.00 94.56 157 TRP A O 1
ATOM 1198 N N . CYS A 1 158 ? 13.782 -11.193 -15.253 1.00 94.12 158 CYS A N 1
ATOM 1199 C CA . CYS A 1 158 ? 14.942 -11.649 -14.464 1.00 94.12 158 CYS A CA 1
ATOM 1200 C C . CYS A 1 158 ? 14.740 -11.477 -12.945 1.00 94.12 158 CYS A C 1
ATOM 1202 O O . CYS A 1 158 ? 15.069 -12.369 -12.166 1.00 94.12 158 CYS A O 1
ATOM 1204 N N . GLY A 1 159 ? 14.114 -10.364 -12.547 1.00 92.12 159 GLY A N 1
ATOM 1205 C CA . GLY A 1 159 ? 13.734 -10.087 -11.165 1.00 92.12 159 GLY A CA 1
ATOM 1206 C C . GLY A 1 159 ? 12.649 -11.017 -10.635 1.00 92.12 159 GLY A C 1
ATOM 1207 O O . GLY A 1 159 ? 12.748 -11.520 -9.519 1.00 92.12 159 GLY A O 1
ATOM 1208 N N . PHE A 1 160 ? 11.632 -11.282 -11.458 1.00 93.94 160 PHE A N 1
ATOM 1209 C CA . PHE A 1 160 ? 10.493 -12.124 -11.089 1.00 93.94 160 PHE A CA 1
ATOM 1210 C C . PHE A 1 160 ? 10.921 -13.582 -10.923 1.00 93.94 160 PHE A C 1
ATOM 1212 O O . PHE A 1 160 ? 10.507 -14.225 -9.972 1.00 93.94 160 PHE A O 1
ATOM 1219 N N . PHE A 1 161 ? 11.814 -14.076 -11.784 1.00 97.69 161 PHE A N 1
ATOM 1220 C CA . PHE A 1 161 ? 12.408 -15.409 -11.668 1.00 97.69 161 PHE A CA 1
ATOM 1221 C C . PHE A 1 161 ? 13.162 -15.609 -10.346 1.00 97.69 161 PHE A C 1
ATOM 1223 O O . PHE A 1 161 ? 12.930 -16.596 -9.651 1.00 97.69 161 PHE A O 1
ATOM 1230 N N . ALA A 1 162 ? 14.029 -14.664 -9.964 1.00 96.81 162 ALA A N 1
ATOM 1231 C CA . ALA A 1 162 ? 14.751 -14.747 -8.693 1.00 96.81 162 ALA A CA 1
ATOM 1232 C C . ALA A 1 162 ? 13.789 -14.710 -7.490 1.00 96.81 162 ALA A C 1
ATOM 1234 O O . ALA A 1 162 ? 13.948 -15.464 -6.533 1.00 96.81 162 ALA A O 1
ATOM 1235 N N . GLN A 1 163 ? 12.759 -13.863 -7.562 1.00 95.25 163 GLN A N 1
ATOM 1236 C CA . GLN A 1 163 ? 11.736 -13.721 -6.526 1.00 95.25 163 GLN A CA 1
ATOM 1237 C C . GLN A 1 163 ? 10.828 -14.962 -6.412 1.00 95.25 163 GLN A C 1
ATOM 1239 O O . GLN A 1 163 ? 10.514 -15.375 -5.296 1.00 95.25 163 GLN A O 1
ATOM 1244 N N . TYR A 1 164 ? 10.478 -15.583 -7.543 1.00 96.50 164 TYR A N 1
ATOM 1245 C CA . TYR A 1 164 ? 9.732 -16.841 -7.631 1.00 96.50 164 TYR A CA 1
ATOM 1246 C C . TYR A 1 164 ? 10.526 -18.004 -7.031 1.00 96.50 164 TYR A C 1
ATOM 1248 O O . TYR A 1 164 ? 10.001 -18.744 -6.207 1.00 96.50 164 TYR A O 1
ATOM 1256 N N . ALA A 1 165 ? 11.814 -18.127 -7.372 1.00 98.00 165 ALA A N 1
ATOM 1257 C CA . ALA A 1 165 ? 12.685 -19.164 -6.823 1.00 98.00 165 ALA A CA 1
ATOM 1258 C C . ALA A 1 165 ? 12.764 -19.107 -5.286 1.00 98.00 165 ALA A C 1
ATOM 1260 O O . ALA A 1 165 ? 12.683 -20.136 -4.617 1.00 98.00 165 ALA A O 1
ATOM 1261 N N . TYR A 1 166 ? 12.840 -17.899 -4.723 1.00 97.69 166 TYR A N 1
ATOM 1262 C CA . TYR A 1 166 ? 12.757 -17.678 -3.280 1.00 97.69 166 TYR A CA 1
ATOM 1263 C C . TYR A 1 166 ? 11.360 -17.933 -2.690 1.00 97.69 166 TYR A C 1
ATOM 1265 O O . TYR A 1 166 ? 11.261 -18.459 -1.582 1.00 97.69 166 TYR A O 1
ATOM 1273 N N . GLY A 1 167 ? 10.287 -17.591 -3.410 1.00 94.81 167 GLY A N 1
ATOM 1274 C CA . GLY A 1 167 ? 8.908 -17.888 -3.009 1.00 94.81 167 GLY A CA 1
ATOM 1275 C C . GLY A 1 167 ? 8.632 -19.391 -2.922 1.00 94.81 167 GLY A C 1
ATOM 1276 O O . GLY A 1 167 ? 8.127 -19.867 -1.910 1.00 94.81 167 GLY A O 1
ATOM 1277 N N . GLU A 1 168 ? 9.042 -20.154 -3.934 1.00 96.25 168 GLU A N 1
ATOM 1278 C CA . GLU A 1 168 ? 8.943 -21.617 -3.961 1.00 96.25 168 GLU A CA 1
ATOM 1279 C C . GLU A 1 168 ? 9.798 -22.291 -2.883 1.00 96.25 168 GLU A C 1
ATOM 1281 O O . GLU A 1 168 ? 9.362 -23.271 -2.280 1.00 96.25 168 GLU A O 1
ATOM 1286 N N . ALA A 1 169 ? 10.997 -21.769 -2.603 1.00 94.44 169 ALA A N 1
ATOM 1287 C CA . ALA A 1 169 ? 11.836 -22.269 -1.515 1.00 94.44 169 ALA A CA 1
ATOM 1288 C C . ALA A 1 169 ? 11.162 -22.079 -0.145 1.00 94.44 169 ALA A C 1
ATOM 1290 O O . ALA A 1 169 ? 11.117 -23.018 0.648 1.00 94.44 169 ALA A O 1
ATOM 1291 N N . ALA A 1 170 ? 10.571 -20.904 0.101 1.00 93.31 170 ALA A N 1
ATOM 1292 C CA . ALA A 1 170 ? 9.812 -20.632 1.320 1.00 93.31 170 ALA A CA 1
ATOM 1293 C C . ALA A 1 170 ? 8.561 -21.520 1.432 1.00 93.31 170 ALA A C 1
ATOM 1295 O O . ALA A 1 170 ? 8.359 -22.144 2.473 1.00 93.31 170 ALA A O 1
ATOM 1296 N N . ARG A 1 171 ? 7.792 -21.675 0.342 1.00 93.69 171 ARG A N 1
ATOM 1297 C CA . ARG A 1 171 ? 6.629 -22.584 0.280 1.00 93.69 171 ARG A CA 1
ATOM 1298 C C . ARG A 1 171 ? 7.013 -24.041 0.541 1.00 93.69 171 ARG A C 1
ATOM 1300 O O . ARG A 1 171 ? 6.310 -24.740 1.263 1.00 93.69 171 ARG A O 1
ATOM 1307 N N . THR A 1 172 ? 8.160 -24.486 0.024 1.00 90.88 172 THR A N 1
ATOM 1308 C CA . THR A 1 172 ? 8.714 -25.825 0.300 1.00 90.88 172 THR A CA 1
ATOM 1309 C C . THR A 1 172 ? 9.092 -25.991 1.778 1.00 90.88 172 THR A C 1
ATOM 1311 O O . THR A 1 172 ? 8.926 -27.073 2.333 1.00 90.88 172 THR A O 1
ATOM 1314 N N . ALA A 1 173 ? 9.545 -24.919 2.434 1.00 86.19 173 ALA A N 1
ATOM 1315 C CA . ALA A 1 173 ? 9.821 -24.868 3.871 1.00 86.19 173 ALA A CA 1
ATOM 1316 C C . ALA A 1 173 ? 8.565 -24.631 4.747 1.00 86.19 173 ALA A C 1
ATOM 1318 O O . ALA A 1 173 ? 8.695 -24.394 5.946 1.00 86.19 173 ALA A O 1
ATOM 1319 N N . GLY A 1 174 ? 7.356 -24.687 4.172 1.00 86.50 174 GLY A N 1
ATOM 1320 C CA . GLY A 1 174 ? 6.089 -24.518 4.893 1.00 86.50 174 GLY A CA 1
ATOM 1321 C C . GLY A 1 174 ? 5.723 -23.071 5.241 1.00 86.50 174 GLY A C 1
ATOM 1322 O O . GLY A 1 174 ? 4.799 -22.864 6.022 1.00 86.50 174 GLY A O 1
ATOM 1323 N N . GLY A 1 175 ? 6.432 -22.086 4.684 1.00 90.62 175 GLY A N 1
ATOM 1324 C CA . GLY A 1 175 ? 6.203 -20.657 4.902 1.00 90.62 175 GLY A CA 1
ATOM 1325 C C . GLY A 1 175 ? 6.009 -19.874 3.603 1.00 90.62 175 GLY A C 1
ATOM 1326 O O . GLY A 1 175 ? 5.746 -20.442 2.542 1.00 90.62 175 GLY A O 1
ATOM 1327 N N . GLU A 1 176 ? 6.180 -18.556 3.658 1.00 90.94 176 GLU A N 1
ATOM 1328 C CA . GLU A 1 176 ? 6.107 -17.694 2.478 1.00 90.94 176 GLU A CA 1
ATOM 1329 C C . GLU A 1 176 ? 7.141 -16.560 2.463 1.00 90.94 176 GLU A C 1
ATOM 1331 O O . GLU A 1 176 ? 7.789 -16.226 3.455 1.00 90.94 176 GLU A O 1
ATOM 1336 N N . ARG A 1 177 ? 7.346 -15.978 1.278 1.00 90.44 177 ARG A N 1
ATOM 1337 C CA . ARG A 1 177 ? 8.224 -14.823 1.072 1.00 90.44 177 ARG A CA 1
ATOM 1338 C C . ARG A 1 177 ? 7.426 -13.546 1.313 1.00 90.44 177 ARG A C 1
ATOM 1340 O O . ARG A 1 177 ? 6.471 -13.276 0.588 1.00 90.44 177 ARG A O 1
ATOM 1347 N N . THR A 1 178 ? 7.887 -12.706 2.234 1.00 86.69 178 THR A N 1
ATOM 1348 C CA . THR A 1 178 ? 7.203 -11.444 2.547 1.00 86.69 178 THR A CA 1
ATOM 1349 C C . THR A 1 178 ? 7.273 -10.440 1.391 1.00 86.69 178 THR A C 1
ATOM 1351 O O . THR A 1 178 ? 8.192 -10.451 0.559 1.00 86.69 178 THR A O 1
ATOM 1354 N N . GLU A 1 179 ? 6.340 -9.485 1.376 1.00 74.12 179 GLU A N 1
ATOM 1355 C CA . GLU A 1 179 ? 6.319 -8.378 0.405 1.00 74.12 179 GLU A CA 1
ATOM 1356 C C . GLU A 1 179 ? 7.524 -7.422 0.541 1.00 74.12 179 GLU A C 1
ATOM 1358 O O . GLU A 1 179 ? 7.777 -6.591 -0.332 1.00 74.12 179 GLU A O 1
ATOM 1363 N N . ARG A 1 180 ? 8.325 -7.564 1.609 1.00 77.44 180 ARG A N 1
ATOM 1364 C CA . ARG A 1 180 ? 9.545 -6.774 1.837 1.00 77.44 180 ARG A CA 1
ATOM 1365 C C . ARG A 1 180 ? 10.685 -7.131 0.878 1.00 77.44 180 ARG A C 1
ATOM 1367 O O . ARG A 1 180 ? 11.584 -6.304 0.713 1.00 77.44 180 ARG A O 1
ATOM 1374 N N . MET A 1 181 ? 10.663 -8.307 0.241 1.00 86.38 181 MET A N 1
ATOM 1375 C CA . MET A 1 181 ? 11.630 -8.675 -0.799 1.00 86.38 181 MET A CA 1
ATOM 1376 C C . MET A 1 181 ? 11.268 -8.020 -2.141 1.00 86.38 181 MET A C 1
ATOM 1378 O O . MET A 1 181 ? 10.252 -8.350 -2.745 1.00 86.38 181 MET A O 1
ATOM 1382 N N . GLN A 1 182 ? 12.125 -7.115 -2.630 1.00 83.25 182 GLN A N 1
ATOM 1383 C CA . GLN A 1 182 ? 11.887 -6.350 -3.861 1.00 83.25 182 GLN A CA 1
ATOM 1384 C C . GLN A 1 182 ? 12.970 -6.603 -4.922 1.00 83.25 182 GLN A C 1
ATOM 1386 O O . GLN A 1 182 ? 13.883 -5.795 -5.095 1.00 83.25 182 GLN A O 1
ATOM 1391 N N . LEU A 1 183 ? 12.851 -7.695 -5.686 1.00 91.69 183 LEU A N 1
ATOM 1392 C CA . LEU A 1 183 ? 13.844 -8.069 -6.709 1.00 91.69 183 LEU A CA 1
ATOM 1393 C C . LEU A 1 183 ? 13.434 -7.711 -8.151 1.00 91.69 183 LEU A C 1
ATOM 1395 O O . LEU A 1 183 ? 14.199 -7.930 -9.083 1.00 91.69 183 LEU A O 1
ATOM 1399 N N . HIS A 1 184 ? 12.263 -7.095 -8.339 1.00 83.31 184 HIS A N 1
ATOM 1400 C CA . HIS A 1 184 ? 11.630 -6.769 -9.630 1.00 83.31 184 HIS A CA 1
ATOM 1401 C C . HIS A 1 184 ? 12.515 -6.080 -10.695 1.00 83.31 184 HIS A C 1
ATOM 1403 O O . HIS A 1 184 ? 12.216 -6.167 -11.883 1.00 83.31 184 HIS A O 1
ATOM 1409 N N . SER A 1 185 ? 13.573 -5.367 -10.301 1.00 85.62 185 SER A N 1
ATOM 1410 C CA . SER A 1 185 ? 14.608 -4.847 -11.205 1.00 85.62 185 SER A CA 1
ATOM 1411 C C . SER A 1 185 ? 15.950 -4.770 -10.481 1.00 85.62 185 SER A C 1
ATOM 1413 O O . SER A 1 185 ? 15.985 -4.756 -9.250 1.00 85.62 185 SER A O 1
ATOM 1415 N N . MET A 1 186 ? 17.055 -4.640 -11.224 1.00 91.25 186 MET A N 1
ATOM 1416 C CA . MET A 1 186 ? 18.389 -4.479 -10.631 1.00 91.25 186 MET A CA 1
ATOM 1417 C C . MET A 1 186 ? 18.454 -3.306 -9.643 1.00 91.25 186 MET A C 1
ATOM 1419 O O . MET A 1 186 ? 18.977 -3.463 -8.544 1.00 91.25 186 MET A O 1
ATOM 1423 N N . GLN A 1 187 ? 17.876 -2.150 -9.982 1.00 88.25 187 GLN A N 1
ATOM 1424 C CA . GLN A 1 187 ? 17.935 -0.975 -9.111 1.00 88.25 187 GLN A CA 1
ATOM 1425 C C . GLN A 1 187 ? 17.070 -1.140 -7.853 1.00 88.25 187 GLN A C 1
ATOM 1427 O O . GLN A 1 187 ? 17.488 -0.704 -6.781 1.00 88.25 187 GLN A O 1
ATOM 1432 N N . LYS A 1 188 ? 15.907 -1.806 -7.963 1.00 88.62 188 LYS A N 1
ATOM 1433 C CA . LYS A 1 188 ? 15.082 -2.185 -6.803 1.00 88.62 188 LYS A CA 1
ATOM 1434 C C . LYS A 1 188 ? 15.832 -3.160 -5.894 1.00 88.62 188 LYS A C 1
ATOM 1436 O O . LYS A 1 188 ? 15.948 -2.885 -4.704 1.00 88.62 188 LYS A O 1
ATOM 1441 N N . ALA A 1 189 ? 16.431 -4.205 -6.466 1.00 94.38 189 ALA A N 1
ATOM 1442 C CA . ALA A 1 189 ? 17.228 -5.187 -5.739 1.00 94.38 189 ALA A CA 1
ATOM 1443 C C . ALA A 1 189 ? 18.422 -4.535 -5.018 1.00 94.38 189 ALA A C 1
ATOM 1445 O O . ALA A 1 189 ? 18.585 -4.712 -3.813 1.00 94.38 189 ALA A O 1
ATOM 1446 N N . ARG A 1 190 ? 19.213 -3.702 -5.712 1.00 94.62 190 ARG A N 1
ATOM 1447 C CA . ARG A 1 190 ? 20.337 -2.958 -5.120 1.00 94.62 190 ARG A CA 1
ATOM 1448 C C . ARG A 1 190 ? 19.897 -2.098 -3.935 1.00 94.62 190 ARG A C 1
ATOM 1450 O O . ARG A 1 190 ? 20.531 -2.156 -2.887 1.00 94.62 190 ARG A O 1
ATOM 1457 N N . SER A 1 191 ? 18.818 -1.327 -4.079 1.00 91.75 191 SER A N 1
ATOM 1458 C CA . SER A 1 191 ? 18.275 -0.540 -2.965 1.00 91.75 191 SER A CA 1
ATOM 1459 C C . SER A 1 191 ? 17.836 -1.439 -1.803 1.00 91.75 191 SER A C 1
ATOM 1461 O O . SER A 1 191 ? 18.236 -1.187 -0.668 1.00 91.75 191 SER A O 1
ATOM 1463 N N . TYR A 1 192 ? 17.109 -2.525 -2.082 1.00 95.88 192 TYR A N 1
ATOM 1464 C CA . TYR A 1 192 ? 16.635 -3.497 -1.090 1.00 95.88 192 TYR A CA 1
ATOM 1465 C C . TYR A 1 192 ? 17.771 -4.081 -0.225 1.00 95.88 192 TYR A C 1
ATOM 1467 O O . TYR A 1 192 ? 17.637 -4.106 1.004 1.00 95.88 192 TYR A O 1
ATOM 1475 N N . PHE A 1 193 ? 18.905 -4.459 -0.832 1.00 97.62 193 PHE A N 1
ATOM 1476 C CA . PHE A 1 193 ? 20.099 -4.947 -0.118 1.00 97.62 193 PHE A CA 1
ATOM 1477 C C . PHE A 1 193 ? 20.872 -3.850 0.632 1.00 97.62 193 PHE A C 1
ATOM 1479 O O . PHE A 1 193 ? 21.543 -4.138 1.617 1.00 97.62 193 PHE A O 1
ATOM 1486 N N . MET A 1 194 ? 20.758 -2.590 0.205 1.00 95.88 194 MET A N 1
ATOM 1487 C CA . MET A 1 194 ? 21.325 -1.420 0.893 1.00 95.88 194 MET A CA 1
ATOM 1488 C C . MET A 1 194 ? 20.439 -0.878 2.026 1.00 95.88 194 MET A C 1
ATOM 1490 O O . MET A 1 194 ? 20.730 0.199 2.550 1.00 95.88 194 MET A O 1
ATOM 1494 N N . TYR A 1 195 ? 19.330 -1.548 2.366 1.00 95.00 195 TYR A N 1
ATOM 1495 C CA . TYR A 1 195 ? 18.291 -1.003 3.249 1.00 95.00 195 TYR A CA 1
ATOM 1496 C C . TYR A 1 195 ? 17.779 0.366 2.782 1.00 95.00 195 TYR A C 1
ATOM 1498 O O . TYR A 1 195 ? 17.606 1.302 3.561 1.00 95.00 195 TYR A O 1
ATOM 1506 N N . ARG A 1 196 ? 17.533 0.507 1.480 1.00 93.44 196 ARG A N 1
ATOM 1507 C CA . ARG A 1 196 ? 16.916 1.690 0.872 1.00 93.44 196 ARG A CA 1
ATOM 1508 C C . ARG A 1 196 ? 15.749 1.283 -0.008 1.00 93.44 196 ARG A C 1
ATOM 1510 O O . ARG A 1 196 ? 15.640 0.144 -0.449 1.00 93.44 196 ARG A O 1
ATOM 1517 N N . ASP A 1 197 ? 14.886 2.241 -0.289 1.00 82.00 197 ASP A N 1
ATOM 1518 C CA . ASP A 1 197 ? 13.797 2.070 -1.236 1.00 82.00 197 ASP A CA 1
ATOM 1519 C C . ASP A 1 197 ? 14.173 2.783 -2.539 1.00 82.00 197 ASP A C 1
ATOM 1521 O O . ASP A 1 197 ? 14.656 3.916 -2.528 1.00 82.00 197 ASP A O 1
ATOM 1525 N N . TYR A 1 198 ? 14.031 2.101 -3.675 1.00 74.94 198 TYR A N 1
ATOM 1526 C CA . TYR A 1 198 ? 14.392 2.676 -4.977 1.00 74.94 198 TYR A CA 1
ATOM 1527 C C . TYR A 1 198 ? 13.423 3.781 -5.415 1.00 74.94 198 TYR A C 1
ATOM 1529 O O . TYR A 1 198 ? 13.804 4.688 -6.152 1.00 74.94 198 TYR A O 1
ATOM 1537 N N . THR A 1 199 ? 12.178 3.703 -4.953 1.00 66.50 199 THR A N 1
ATOM 1538 C CA . THR A 1 199 ? 11.090 4.615 -5.308 1.00 66.50 199 THR A CA 1
ATOM 1539 C C . THR A 1 199 ? 10.832 5.683 -4.249 1.00 66.50 199 THR A C 1
ATOM 1541 O O . THR A 1 199 ? 10.245 6.713 -4.569 1.00 66.50 199 THR A O 1
ATOM 1544 N N . ASN A 1 200 ? 11.296 5.474 -3.013 1.00 70.06 200 ASN A N 1
ATOM 1545 C CA . ASN A 1 200 ? 11.017 6.352 -1.883 1.00 70.06 200 ASN A CA 1
ATOM 1546 C C . ASN A 1 200 ? 12.281 6.670 -1.055 1.00 70.06 200 ASN A C 1
ATOM 1548 O O . ASN A 1 200 ? 12.681 5.939 -0.153 1.00 70.06 200 ASN A O 1
ATOM 1552 N N . ALA A 1 201 ? 12.900 7.818 -1.324 1.00 74.12 201 ALA A N 1
ATOM 1553 C CA . ALA A 1 201 ? 14.102 8.258 -0.616 1.00 74.12 201 ALA A CA 1
ATOM 1554 C C . ALA A 1 201 ? 13.831 9.009 0.711 1.00 74.12 201 ALA A C 1
ATOM 1556 O O . ALA A 1 201 ? 14.748 9.673 1.203 1.00 74.12 201 ALA A O 1
ATOM 1557 N N . SER A 1 202 ? 12.614 8.954 1.282 1.00 72.12 202 SER A N 1
ATOM 1558 C CA . SER A 1 202 ? 12.250 9.750 2.471 1.00 72.12 202 SER A CA 1
ATOM 1559 C C . SER A 1 202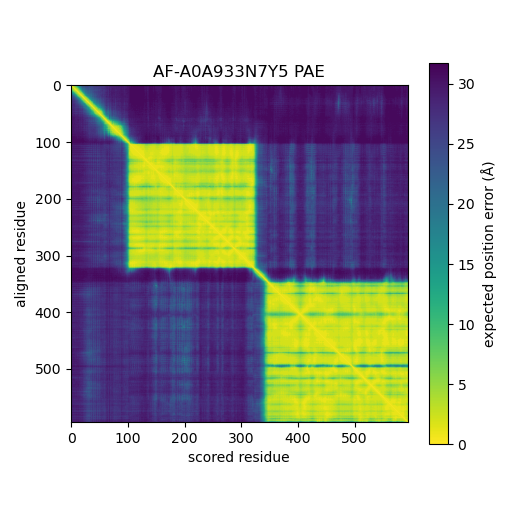 ? 13.179 9.484 3.665 1.00 72.12 202 SER A C 1
ATOM 1561 O O . SER A 1 202 ? 13.701 8.382 3.858 1.00 72.12 202 SER A O 1
ATOM 1563 N N . ALA A 1 203 ? 13.368 10.498 4.514 1.00 72.56 203 ALA A N 1
ATOM 1564 C CA . ALA A 1 203 ? 14.114 10.342 5.761 1.00 72.56 203 ALA A CA 1
ATOM 1565 C C . ALA A 1 203 ? 13.479 9.288 6.689 1.00 72.56 203 ALA A C 1
ATOM 1567 O O . ALA A 1 203 ? 14.207 8.529 7.324 1.00 72.56 203 ALA A O 1
ATOM 1568 N N . SER A 1 204 ? 12.143 9.188 6.711 1.00 68.12 204 SER A N 1
ATOM 1569 C CA . SER A 1 204 ? 11.424 8.188 7.509 1.00 68.12 204 SER A CA 1
ATOM 1570 C C . SER A 1 204 ? 11.609 6.776 6.945 1.00 68.12 204 SER A C 1
ATOM 1572 O O . SER A 1 204 ? 11.872 5.854 7.714 1.00 68.12 204 SER A O 1
ATOM 1574 N N . ARG A 1 205 ? 11.607 6.612 5.615 1.00 83.25 205 ARG A N 1
ATOM 1575 C CA . ARG A 1 205 ? 11.869 5.335 4.941 1.00 83.25 205 ARG A CA 1
ATOM 1576 C C . ARG A 1 205 ? 13.266 4.836 5.247 1.00 83.25 205 ARG A C 1
ATOM 1578 O O . ARG A 1 205 ? 13.447 3.680 5.616 1.00 83.25 205 ARG A O 1
ATOM 1585 N N . ASN A 1 206 ? 14.247 5.729 5.128 1.00 84.12 206 ASN A N 1
ATOM 1586 C CA . ASN A 1 206 ? 15.632 5.428 5.461 1.00 84.12 206 ASN A CA 1
ATOM 1587 C C . ASN A 1 206 ? 15.754 5.033 6.944 1.00 84.12 206 ASN A C 1
ATOM 1589 O O . ASN A 1 206 ? 16.330 3.990 7.227 1.00 84.12 206 ASN A O 1
ATOM 1593 N N . GLN A 1 207 ? 15.126 5.774 7.867 1.00 86.00 207 GLN A N 1
ATOM 1594 C CA . GLN A 1 207 ? 15.142 5.460 9.301 1.00 86.00 207 GLN A CA 1
ATOM 1595 C C . GLN A 1 207 ? 14.481 4.111 9.634 1.00 86.00 207 GLN A C 1
ATOM 1597 O O . GLN A 1 207 ? 15.042 3.340 10.407 1.00 86.00 207 GLN A O 1
ATOM 1602 N N . GLN A 1 208 ? 13.321 3.794 9.051 1.00 86.44 208 GLN A N 1
ATOM 1603 C CA . GLN A 1 208 ? 12.677 2.485 9.219 1.00 86.44 208 GLN A CA 1
ATOM 1604 C C . GLN A 1 208 ? 13.554 1.349 8.699 1.00 86.44 208 GLN A C 1
ATOM 1606 O O . GLN A 1 208 ? 13.637 0.291 9.316 1.00 86.44 208 GLN A O 1
ATOM 1611 N N . LEU A 1 209 ? 14.201 1.552 7.552 1.00 92.00 209 LEU A N 1
ATOM 1612 C CA . LEU A 1 209 ? 15.079 0.550 6.967 1.00 92.00 209 LEU A CA 1
ATOM 1613 C C . LEU A 1 209 ? 16.398 0.423 7.751 1.00 92.00 209 LEU A C 1
ATOM 1615 O O . LEU A 1 209 ? 16.928 -0.677 7.827 1.00 92.00 209 LEU A O 1
ATOM 1619 N N . ASP A 1 210 ? 16.872 1.484 8.411 1.00 91.88 210 ASP A N 1
ATOM 1620 C CA . ASP A 1 210 ? 18.004 1.444 9.353 1.00 91.88 210 ASP A CA 1
ATOM 1621 C C . ASP A 1 210 ? 17.639 0.738 10.673 1.00 91.88 210 ASP A C 1
ATOM 1623 O O . ASP A 1 210 ? 18.440 -0.019 11.228 1.00 91.88 210 ASP A O 1
ATOM 1627 N N . GLN A 1 211 ? 16.408 0.918 11.162 1.00 92.31 211 GLN A N 1
ATOM 1628 C CA . GLN A 1 211 ? 15.855 0.135 12.273 1.00 92.31 211 GLN A CA 1
ATOM 1629 C C . GLN A 1 211 ? 15.694 -1.342 11.892 1.00 92.31 211 GLN A C 1
ATOM 1631 O O . GLN A 1 211 ? 16.064 -2.214 12.676 1.00 92.31 211 GLN A O 1
ATOM 1636 N N . LEU A 1 212 ? 15.200 -1.633 10.682 1.00 93.00 212 LEU A N 1
ATOM 1637 C CA . LEU A 1 212 ? 15.111 -2.996 10.158 1.00 93.00 212 LEU A CA 1
ATOM 1638 C C . LEU A 1 212 ? 16.503 -3.621 10.022 1.00 93.00 212 LEU A C 1
ATOM 1640 O O . LEU A 1 212 ? 16.682 -4.751 10.455 1.00 93.00 212 LEU A O 1
ATOM 1644 N N . ALA A 1 213 ? 17.494 -2.884 9.511 1.00 93.12 213 ALA A N 1
ATOM 1645 C CA . ALA A 1 213 ? 18.878 -3.344 9.452 1.00 93.12 213 ALA A CA 1
ATOM 1646 C C . ALA A 1 213 ? 19.411 -3.704 10.839 1.00 93.12 213 ALA A C 1
ATOM 1648 O O . ALA A 1 213 ? 19.940 -4.794 11.034 1.00 93.12 213 ALA A O 1
ATOM 1649 N N . SER A 1 214 ? 19.191 -2.825 11.819 1.00 92.56 214 SER A N 1
ATOM 1650 C CA . SER A 1 214 ? 19.614 -3.042 13.207 1.00 92.56 214 SER A CA 1
ATOM 1651 C C . SER A 1 214 ? 18.936 -4.271 13.829 1.00 92.56 214 SER A C 1
ATOM 1653 O O . SER A 1 214 ? 19.584 -5.047 14.529 1.00 92.56 214 SER A O 1
ATOM 1655 N N . LYS A 1 215 ? 17.643 -4.481 13.541 1.00 91.75 215 LYS A N 1
ATOM 1656 C CA . LYS A 1 215 ? 16.886 -5.668 13.964 1.00 91.75 215 LYS A CA 1
ATOM 1657 C C . LYS A 1 215 ? 17.423 -6.942 13.306 1.00 91.75 215 LYS A C 1
ATOM 1659 O O . LYS A 1 215 ? 17.709 -7.898 14.014 1.00 91.75 215 LYS A O 1
ATOM 1664 N N . GLN A 1 216 ? 17.595 -6.955 11.985 1.00 93.62 216 GLN A N 1
ATOM 1665 C CA . GLN A 1 216 ? 18.038 -8.146 11.250 1.00 93.62 216 GLN A CA 1
ATOM 1666 C C . GLN A 1 216 ? 19.512 -8.497 11.547 1.00 93.62 216 GLN A C 1
ATOM 1668 O O . GLN A 1 216 ? 19.888 -9.669 11.515 1.00 93.62 216 GLN A O 1
ATOM 1673 N N . GLU A 1 217 ? 20.338 -7.511 11.917 1.00 91.44 217 GLU A N 1
ATOM 1674 C CA . GLU A 1 217 ? 21.693 -7.723 12.446 1.00 91.44 217 GLU A CA 1
ATOM 1675 C C . GLU A 1 217 ? 21.647 -8.403 13.825 1.00 91.44 217 GLU A C 1
ATOM 1677 O O . GLU A 1 217 ? 22.335 -9.399 14.037 1.00 91.44 217 GLU A O 1
ATOM 1682 N N . ALA A 1 218 ? 20.769 -7.950 14.730 1.00 88.50 218 ALA A N 1
ATOM 1683 C CA . ALA A 1 218 ? 20.548 -8.592 16.031 1.00 88.50 218 ALA A CA 1
ATOM 1684 C C . ALA A 1 218 ? 19.919 -9.999 15.921 1.00 88.50 218 ALA A C 1
ATOM 1686 O O . ALA A 1 218 ? 20.221 -10.873 16.731 1.00 88.50 218 ALA A O 1
ATOM 1687 N N . GLU A 1 219 ? 19.090 -10.242 14.901 1.00 88.38 219 GLU A N 1
ATOM 1688 C CA . GLU A 1 219 ? 18.580 -11.574 14.531 1.00 88.38 219 GLU A CA 1
ATOM 1689 C C . GLU A 1 219 ? 19.671 -12.479 13.925 1.00 88.38 219 GLU A C 1
ATOM 1691 O O . GLU A 1 219 ? 19.451 -13.676 13.755 1.00 88.38 219 GLU A O 1
ATOM 1696 N N . GLY A 1 220 ? 20.850 -11.940 13.594 1.00 90.69 220 GLY A N 1
ATOM 1697 C CA . GLY A 1 220 ? 21.973 -12.695 13.038 1.00 90.69 220 GLY A CA 1
ATOM 1698 C C . GLY A 1 220 ? 21.814 -13.069 11.563 1.00 90.69 220 GLY A C 1
ATOM 1699 O O . GLY A 1 220 ? 22.435 -14.029 11.116 1.00 90.69 220 GLY A O 1
ATOM 1700 N N . SER A 1 221 ? 20.980 -12.351 10.802 1.00 94.19 221 SER A N 1
ATOM 1701 C CA . SER A 1 221 ? 20.788 -12.583 9.361 1.00 94.19 221 SER A CA 1
ATOM 1702 C C . SER A 1 221 ? 20.426 -11.301 8.598 1.00 94.19 221 SER A C 1
ATOM 1704 O O . SER A 1 221 ? 19.504 -11.291 7.793 1.00 94.19 221 SER A O 1
ATOM 1706 N N . ALA A 1 222 ? 21.137 -10.195 8.839 1.00 95.50 222 ALA A N 1
ATOM 1707 C CA . ALA A 1 222 ? 20.937 -8.956 8.085 1.00 95.50 222 ALA A CA 1
ATOM 1708 C C . ALA A 1 222 ? 21.127 -9.151 6.574 1.00 95.50 222 ALA A C 1
ATOM 1710 O O . ALA A 1 222 ? 22.033 -9.867 6.138 1.00 95.50 222 ALA A O 1
ATOM 1711 N N . ARG A 1 223 ? 20.329 -8.425 5.778 1.00 97.81 223 ARG A N 1
ATOM 1712 C CA . ARG A 1 223 ? 20.593 -8.243 4.348 1.00 97.81 223 ARG A CA 1
ATOM 1713 C C . ARG A 1 223 ? 21.996 -7.679 4.151 1.00 97.81 223 ARG A C 1
ATOM 1715 O O . ARG A 1 223 ? 22.401 -6.764 4.869 1.00 97.81 223 ARG A O 1
ATOM 1722 N N . ARG A 1 224 ? 22.711 -8.184 3.148 1.00 97.75 224 ARG A N 1
ATOM 1723 C CA . ARG A 1 224 ? 24.075 -7.748 2.812 1.00 97.75 224 ARG A CA 1
ATOM 1724 C C . ARG A 1 224 ? 24.123 -7.236 1.382 1.00 97.75 224 ARG A C 1
ATOM 1726 O O . ARG A 1 224 ? 23.580 -7.883 0.489 1.00 97.75 224 ARG A O 1
ATOM 1733 N N . TYR A 1 225 ? 24.817 -6.123 1.160 1.00 98.38 225 TYR A N 1
ATOM 1734 C CA . TYR A 1 225 ? 25.232 -5.676 -0.170 1.00 98.38 225 TYR A CA 1
ATOM 1735 C C . TYR A 1 225 ? 26.754 -5.818 -0.278 1.00 98.38 225 TYR A C 1
ATOM 1737 O O . TYR A 1 225 ? 27.510 -4.984 0.221 1.00 98.38 225 TYR A O 1
ATOM 1745 N N . LEU A 1 226 ? 27.180 -6.922 -0.887 1.00 98.50 226 LEU A N 1
ATOM 1746 C CA . LEU A 1 226 ? 28.565 -7.365 -0.999 1.00 98.50 226 LEU A CA 1
ATOM 1747 C C . LEU A 1 226 ? 29.162 -6.800 -2.295 1.00 98.50 226 LEU A C 1
ATOM 1749 O O . LEU A 1 226 ? 28.627 -7.030 -3.383 1.00 98.50 226 LEU A O 1
ATOM 1753 N N . VAL A 1 227 ? 30.277 -6.083 -2.214 1.00 97.94 227 VAL A N 1
ATOM 1754 C CA . VAL A 1 227 ? 30.959 -5.501 -3.379 1.00 97.94 227 VAL A CA 1
ATOM 1755 C C . VAL A 1 227 ? 32.424 -5.892 -3.427 1.00 97.94 227 VAL A C 1
ATOM 1757 O O . VAL A 1 227 ? 33.066 -6.122 -2.407 1.00 97.94 227 VAL A O 1
ATOM 1760 N N . VAL A 1 228 ? 32.968 -5.935 -4.642 1.00 95.88 228 VAL A N 1
ATOM 1761 C CA . VAL A 1 228 ? 34.416 -6.029 -4.836 1.00 95.88 228 VAL A CA 1
ATOM 1762 C C . VAL A 1 228 ? 35.022 -4.635 -4.684 1.00 95.88 228 VAL A C 1
ATOM 1764 O O . VAL A 1 228 ? 34.472 -3.661 -5.215 1.00 95.88 228 VAL A O 1
ATOM 1767 N N . GLU A 1 229 ? 36.160 -4.536 -4.005 1.00 94.38 229 GLU A N 1
ATOM 1768 C CA . GLU A 1 229 ? 36.938 -3.300 -3.881 1.00 94.38 229 GLU A CA 1
ATOM 1769 C C . GLU A 1 229 ? 37.181 -2.634 -5.248 1.00 94.38 229 GLU A C 1
ATOM 1771 O O . GLU A 1 229 ? 37.530 -3.283 -6.239 1.00 94.38 229 GLU A O 1
ATOM 1776 N N . GLY A 1 230 ? 36.958 -1.319 -5.334 1.00 89.19 230 GLY A N 1
ATOM 1777 C CA . GLY A 1 230 ? 37.132 -0.566 -6.578 1.00 89.19 230 GLY A CA 1
ATOM 1778 C C . GLY A 1 230 ? 36.100 -0.866 -7.678 1.00 89.19 230 GLY A C 1
ATOM 1779 O O . GLY A 1 230 ? 36.266 -0.394 -8.809 1.00 89.19 230 GLY A O 1
ATOM 1780 N N . SER A 1 231 ? 35.026 -1.608 -7.393 1.00 92.12 231 SER A N 1
ATOM 1781 C CA . SER A 1 231 ? 33.904 -1.813 -8.324 1.00 92.12 231 SER A CA 1
ATOM 1782 C C . SER A 1 231 ? 33.064 -0.542 -8.548 1.00 92.12 231 SER A C 1
ATOM 1784 O O . SER A 1 231 ? 33.185 0.466 -7.845 1.00 92.12 231 SER A O 1
ATOM 1786 N N . SER A 1 232 ? 32.185 -0.576 -9.556 1.00 90.12 232 SER A N 1
ATOM 1787 C CA . SER A 1 232 ? 31.172 0.465 -9.786 1.00 90.12 232 SER A CA 1
ATOM 1788 C C . SER A 1 232 ? 30.203 0.584 -8.606 1.00 90.12 232 SER A C 1
ATOM 1790 O O . SER A 1 232 ? 29.912 1.702 -8.177 1.00 90.12 232 SER A O 1
ATOM 1792 N N . GLY A 1 233 ? 29.750 -0.544 -8.052 1.00 92.31 233 GLY A N 1
ATOM 1793 C CA . GLY A 1 233 ? 28.831 -0.566 -6.919 1.00 92.31 233 GLY A CA 1
ATOM 1794 C C . GLY A 1 233 ? 29.465 -0.111 -5.609 1.00 92.31 233 GLY A C 1
ATOM 1795 O O . GLY A 1 233 ? 28.789 0.568 -4.844 1.00 92.31 233 GLY A O 1
ATOM 1796 N N . GLU A 1 234 ? 30.753 -0.385 -5.368 1.00 95.19 234 GLU A N 1
ATOM 1797 C CA . GLU A 1 234 ? 31.461 0.179 -4.209 1.00 95.19 234 GLU A CA 1
ATOM 1798 C C . GLU A 1 234 ? 31.555 1.710 -4.316 1.00 95.19 234 GLU A C 1
ATOM 1800 O O . GLU A 1 234 ? 31.197 2.425 -3.378 1.00 95.19 234 GLU A O 1
ATOM 1805 N N . ARG A 1 235 ? 31.952 2.241 -5.485 1.00 94.31 235 ARG A N 1
ATOM 1806 C CA . ARG A 1 235 ? 31.959 3.695 -5.732 1.00 94.31 235 ARG A CA 1
ATOM 1807 C C . ARG A 1 235 ? 30.576 4.314 -5.536 1.00 94.31 235 ARG A C 1
ATOM 1809 O O . ARG A 1 235 ? 30.469 5.361 -4.901 1.00 94.31 235 ARG A O 1
ATOM 1816 N N . PHE A 1 236 ? 29.526 3.670 -6.049 1.00 91.88 236 PHE A N 1
ATOM 1817 C CA . PHE A 1 236 ? 28.145 4.117 -5.873 1.00 91.88 236 PHE A CA 1
ATOM 1818 C C . PHE A 1 236 ? 27.732 4.111 -4.393 1.00 91.88 236 PHE A C 1
ATOM 1820 O O . PHE A 1 236 ? 27.230 5.121 -3.903 1.00 91.88 236 PHE A O 1
ATOM 1827 N N . ALA A 1 237 ? 27.990 3.024 -3.660 1.00 93.00 237 ALA A N 1
ATOM 1828 C CA . ALA A 1 237 ? 27.630 2.895 -2.249 1.00 93.00 237 ALA A CA 1
ATOM 1829 C C . ALA A 1 237 ? 28.363 3.917 -1.363 1.00 93.00 237 ALA A C 1
ATOM 1831 O O . ALA A 1 237 ? 27.725 4.562 -0.529 1.00 93.00 237 ALA A O 1
ATOM 1832 N N . LYS A 1 238 ? 29.666 4.139 -1.594 1.00 94.06 238 LYS A N 1
ATOM 1833 C CA . LYS A 1 238 ? 30.461 5.176 -0.911 1.00 94.06 238 LYS A CA 1
ATOM 1834 C C . LYS A 1 238 ? 29.937 6.583 -1.207 1.00 94.06 238 LYS A C 1
ATOM 1836 O O . LYS A 1 238 ? 29.682 7.339 -0.272 1.00 94.06 238 LYS A O 1
ATOM 1841 N N . LEU A 1 239 ? 29.708 6.921 -2.481 1.00 92.56 239 LEU A N 1
ATOM 1842 C CA . LEU A 1 239 ? 29.167 8.225 -2.894 1.00 92.56 239 LEU A CA 1
ATOM 1843 C C . LEU A 1 239 ? 27.791 8.504 -2.269 1.00 92.56 239 LEU A C 1
ATOM 1845 O O . LEU A 1 239 ? 27.516 9.617 -1.831 1.00 92.56 239 LEU A O 1
ATOM 1849 N N . GLN A 1 240 ? 26.935 7.484 -2.215 1.00 86.88 240 GLN A N 1
ATOM 1850 C CA . GLN A 1 240 ? 25.571 7.569 -1.695 1.00 86.88 240 GLN A CA 1
ATOM 1851 C C . GLN A 1 240 ? 25.474 7.322 -0.176 1.00 86.88 240 GLN A C 1
ATOM 1853 O O . GLN A 1 240 ? 24.365 7.312 0.358 1.00 86.88 240 GLN A O 1
ATOM 1858 N N . LYS A 1 241 ? 26.605 7.113 0.519 1.00 89.81 241 LYS A N 1
ATOM 1859 C CA . LYS A 1 241 ? 26.692 6.779 1.956 1.00 89.81 241 LYS A CA 1
ATOM 1860 C C . LYS A 1 241 ? 25.743 5.637 2.361 1.00 89.81 241 LYS A C 1
ATOM 1862 O O . LYS A 1 241 ? 24.956 5.767 3.299 1.00 89.81 241 LYS A O 1
ATOM 1867 N N . ARG A 1 242 ? 25.757 4.533 1.607 1.00 88.31 242 ARG A N 1
ATOM 1868 C CA . ARG A 1 242 ? 24.866 3.379 1.824 1.00 88.31 242 ARG A CA 1
ATOM 1869 C C . ARG A 1 242 ? 25.579 2.215 2.524 1.00 88.31 242 ARG A C 1
ATOM 1871 O O . ARG A 1 242 ? 26.780 2.048 2.300 1.00 88.31 242 ARG A O 1
ATOM 1878 N N . PRO A 1 243 ? 24.856 1.400 3.318 1.00 90.06 243 PRO A N 1
ATOM 1879 C CA . PRO A 1 243 ? 25.352 0.119 3.816 1.00 90.06 243 PRO A CA 1
ATOM 1880 C C . PRO A 1 243 ? 25.907 -0.740 2.675 1.00 90.06 243 PRO A C 1
ATOM 1882 O O . PRO A 1 243 ? 25.237 -0.938 1.660 1.00 90.06 243 PRO A O 1
ATOM 1885 N N . HIS A 1 244 ? 27.148 -1.194 2.826 1.00 96.44 244 HIS A N 1
ATOM 1886 C CA . HIS A 1 244 ? 27.830 -2.108 1.915 1.00 96.44 244 HIS A CA 1
ATOM 1887 C C . HIS A 1 244 ? 29.015 -2.757 2.629 1.00 96.44 244 HIS A C 1
ATOM 1889 O O . HIS A 1 244 ? 29.581 -2.173 3.553 1.00 96.44 244 HIS A O 1
ATOM 1895 N N . GLU A 1 245 ? 29.416 -3.929 2.156 1.00 97.56 245 GLU A N 1
ATOM 1896 C CA . GLU A 1 245 ? 30.587 -4.658 2.636 1.00 97.56 245 GLU A CA 1
ATOM 1897 C C . GLU A 1 245 ? 31.530 -4.866 1.454 1.00 97.56 245 GLU A C 1
ATOM 1899 O O . GLU A 1 245 ? 31.125 -5.395 0.416 1.00 97.56 245 GLU A O 1
ATOM 1904 N N . SER A 1 246 ? 32.766 -4.380 1.580 1.00 97.44 246 SER A N 1
ATOM 1905 C CA . SER A 1 246 ? 33.757 -4.415 0.504 1.00 97.44 246 SER A CA 1
ATOM 1906 C C . SER A 1 246 ? 34.788 -5.504 0.758 1.00 97.44 246 SER A C 1
ATOM 1908 O O . SER A 1 246 ? 35.272 -5.641 1.880 1.00 97.44 246 SER A O 1
ATOM 1910 N N . TYR A 1 247 ? 35.105 -6.266 -0.286 1.00 97.31 247 TYR A N 1
ATOM 1911 C CA . TYR A 1 247 ? 35.994 -7.419 -0.216 1.00 97.31 247 TYR A CA 1
ATOM 1912 C C . TYR A 1 247 ? 36.988 -7.442 -1.373 1.00 97.31 247 TYR A C 1
ATOM 1914 O O . TYR A 1 247 ? 36.659 -7.095 -2.516 1.00 97.31 247 TYR A O 1
ATOM 1922 N N . SER A 1 248 ? 38.175 -7.989 -1.110 1.00 95.06 248 SER A N 1
ATOM 1923 C CA . SER A 1 248 ? 39.006 -8.531 -2.178 1.00 95.06 248 SER A CA 1
ATOM 1924 C C . SER A 1 248 ? 38.303 -9.734 -2.833 1.00 95.06 248 SER A C 1
ATOM 1926 O O . SER A 1 248 ? 37.486 -10.423 -2.217 1.00 95.06 248 SER A O 1
ATOM 1928 N N . LEU A 1 249 ? 38.634 -10.047 -4.091 1.00 90.44 249 LEU A N 1
ATOM 1929 C CA . LEU A 1 249 ? 38.023 -11.184 -4.805 1.00 90.44 249 LEU A CA 1
ATOM 1930 C C . LEU A 1 249 ? 38.197 -12.531 -4.084 1.00 90.44 249 LEU A C 1
ATOM 1932 O O . LEU A 1 249 ? 37.337 -13.402 -4.207 1.00 90.44 249 LEU A O 1
ATOM 1936 N N . ARG A 1 250 ? 39.297 -12.702 -3.342 1.00 89.62 250 ARG A N 1
ATOM 1937 C CA . ARG A 1 250 ? 39.614 -13.943 -2.619 1.00 89.62 250 ARG A CA 1
ATOM 1938 C C . ARG A 1 250 ? 38.825 -14.092 -1.319 1.00 89.62 250 ARG A C 1
ATOM 1940 O O . ARG A 1 250 ? 38.698 -15.205 -0.829 1.00 89.62 250 ARG A O 1
ATOM 1947 N N . GLU A 1 251 ? 38.302 -12.994 -0.782 1.00 93.88 251 GLU A N 1
ATOM 1948 C CA . GLU A 1 251 ? 37.584 -12.956 0.498 1.00 93.88 251 GLU A CA 1
ATOM 1949 C C . GLU A 1 251 ? 36.073 -12.766 0.319 1.00 93.88 251 GLU A C 1
ATOM 1951 O O . GLU A 1 251 ? 35.319 -13.014 1.256 1.00 93.88 251 GLU A O 1
ATOM 1956 N N . LEU A 1 252 ? 35.622 -12.370 -0.881 1.00 95.31 252 LEU A N 1
ATOM 1957 C CA . LEU A 1 252 ? 34.214 -12.147 -1.214 1.00 95.31 252 LEU A CA 1
ATOM 1958 C C . LEU A 1 252 ? 33.363 -13.388 -0.850 1.00 95.31 252 LEU A C 1
ATOM 1960 O O . LEU A 1 252 ? 33.513 -14.436 -1.492 1.00 95.31 252 LEU A O 1
ATOM 1964 N N . PRO A 1 253 ? 32.477 -13.311 0.163 1.00 96.44 253 PRO A N 1
ATOM 1965 C CA . PRO A 1 253 ? 31.925 -14.492 0.826 1.00 96.44 253 PRO A CA 1
ATOM 1966 C C . PRO A 1 253 ? 30.610 -14.953 0.182 1.00 96.44 253 PRO A C 1
ATOM 1968 O O . PRO A 1 253 ? 29.609 -15.144 0.876 1.00 96.44 253 PRO A O 1
ATOM 1971 N N . LEU A 1 254 ? 30.585 -15.085 -1.150 1.00 97.44 254 LEU A N 1
ATOM 1972 C CA . LEU A 1 254 ? 29.384 -15.510 -1.880 1.00 97.44 254 LEU A CA 1
ATOM 1973 C C . LEU A 1 254 ? 29.044 -16.973 -1.590 1.00 97.44 254 LEU A C 1
ATOM 1975 O O . LEU A 1 254 ? 29.924 -17.836 -1.591 1.00 97.44 254 LEU A O 1
ATOM 1979 N N . ARG A 1 255 ? 27.752 -17.261 -1.437 1.00 96.00 255 ARG A N 1
ATOM 1980 C CA . ARG A 1 255 ? 27.213 -18.618 -1.296 1.00 96.00 255 ARG A CA 1
ATOM 1981 C C . ARG A 1 255 ? 26.052 -18.864 -2.270 1.00 96.00 255 ARG A C 1
ATOM 1983 O O . ARG A 1 255 ? 25.545 -17.903 -2.855 1.00 96.00 255 ARG A O 1
ATOM 1990 N N . PRO A 1 256 ? 25.635 -20.130 -2.474 1.00 97.88 256 PRO A N 1
ATOM 1991 C CA . PRO A 1 256 ? 24.461 -20.443 -3.278 1.00 97.88 256 PRO A CA 1
ATOM 1992 C C . PRO A 1 256 ? 23.252 -19.609 -2.842 1.00 97.88 256 PRO A C 1
ATOM 1994 O O . PRO A 1 256 ? 23.017 -19.437 -1.650 1.00 97.88 256 PRO A O 1
ATOM 1997 N N . GLY A 1 257 ? 22.520 -19.069 -3.811 1.00 97.44 257 GLY A N 1
ATOM 1998 C CA . GLY A 1 257 ? 21.317 -18.263 -3.627 1.00 97.44 257 GLY A CA 1
ATOM 1999 C C . GLY A 1 257 ? 21.556 -16.761 -3.488 1.00 97.44 257 GLY A C 1
ATOM 2000 O O . GLY A 1 257 ? 20.612 -16.011 -3.697 1.00 97.44 257 GLY A O 1
ATOM 2001 N N . ASP A 1 258 ? 22.771 -16.279 -3.196 1.00 98.75 258 ASP A N 1
ATOM 2002 C CA . ASP A 1 258 ? 23.039 -14.830 -3.229 1.00 98.75 258 ASP A CA 1
ATOM 2003 C C . ASP A 1 258 ? 22.682 -14.243 -4.612 1.00 98.75 258 ASP A C 1
ATOM 2005 O O . ASP A 1 258 ? 22.823 -14.899 -5.641 1.00 98.75 258 ASP A O 1
ATOM 2009 N N . VAL A 1 259 ? 22.206 -13.004 -4.674 1.00 98.75 259 VAL A N 1
ATOM 2010 C CA . VAL A 1 259 ? 21.732 -12.369 -5.912 1.00 98.75 259 VAL A CA 1
ATOM 2011 C C . VAL A 1 259 ? 22.867 -11.589 -6.570 1.00 98.75 259 VAL A C 1
ATOM 2013 O O . VAL A 1 259 ? 23.325 -10.588 -6.030 1.00 98.75 259 VAL A O 1
ATOM 2016 N N . ALA A 1 260 ? 23.298 -11.996 -7.761 1.00 98.62 260 ALA A N 1
ATOM 2017 C CA . ALA A 1 260 ? 24.225 -11.232 -8.591 1.00 98.62 260 ALA A CA 1
ATOM 2018 C C . ALA A 1 260 ? 23.519 -10.033 -9.246 1.00 98.62 260 ALA A C 1
ATOM 2020 O O . ALA A 1 260 ? 22.463 -10.187 -9.863 1.00 98.62 260 ALA A O 1
ATOM 2021 N N . LEU A 1 261 ? 24.118 -8.843 -9.140 1.00 98.25 261 LEU A N 1
ATOM 2022 C CA . LEU A 1 261 ? 23.573 -7.582 -9.651 1.00 98.25 261 LEU A CA 1
ATOM 2023 C C . LEU A 1 261 ? 24.463 -7.057 -10.780 1.00 98.25 261 LEU A C 1
ATOM 2025 O O . LEU A 1 261 ? 25.629 -6.718 -10.569 1.00 98.25 261 LEU A O 1
ATOM 2029 N N . PHE A 1 262 ? 23.914 -6.982 -11.992 1.00 96.00 262 PHE A N 1
ATOM 2030 C CA . PHE A 1 262 ? 24.673 -6.645 -13.193 1.00 96.00 262 PHE A CA 1
ATOM 2031 C C . PHE A 1 262 ? 24.462 -5.189 -13.624 1.00 96.00 262 PHE A C 1
ATOM 2033 O O . PHE A 1 262 ? 23.324 -4.740 -13.791 1.00 96.00 262 PHE A O 1
ATOM 2040 N N . SER A 1 263 ? 25.555 -4.500 -13.963 1.00 90.31 263 SER A N 1
ATOM 2041 C CA . SER A 1 263 ? 25.596 -3.104 -14.437 1.00 90.31 263 SER A CA 1
ATOM 2042 C C . SER A 1 263 ? 24.689 -2.836 -15.651 1.00 90.31 263 SER A C 1
ATOM 2044 O O . SER A 1 263 ? 24.253 -1.710 -15.868 1.00 90.31 263 SER A O 1
ATOM 2046 N N . LYS A 1 264 ? 24.351 -3.877 -16.429 1.00 86.25 264 LYS A N 1
ATOM 2047 C CA . LYS A 1 264 ? 23.406 -3.834 -17.565 1.00 86.25 264 LYS A CA 1
ATOM 2048 C C . LYS A 1 264 ? 21.916 -3.770 -17.167 1.00 86.25 264 LYS A C 1
ATOM 2050 O O . LYS A 1 264 ? 21.062 -3.909 -18.035 1.00 86.25 264 LYS A O 1
ATOM 2055 N N . GLY A 1 265 ? 21.585 -3.617 -15.881 1.00 85.12 265 GLY A N 1
ATOM 2056 C CA . GLY A 1 265 ? 20.196 -3.579 -15.400 1.00 85.12 265 GLY A CA 1
ATOM 2057 C C . GLY A 1 265 ? 19.542 -4.958 -15.246 1.00 85.12 265 GLY A C 1
ATOM 2058 O O . GLY A 1 265 ? 18.333 -5.085 -15.411 1.00 85.12 265 GLY A O 1
ATOM 2059 N N . HIS A 1 266 ? 20.332 -5.987 -14.938 1.00 95.12 266 HIS A N 1
ATOM 2060 C CA . HIS A 1 266 ? 19.898 -7.387 -14.851 1.00 95.12 266 HIS A CA 1
ATOM 2061 C C . HIS A 1 266 ? 20.266 -7.988 -13.488 1.00 95.12 266 HIS A C 1
ATOM 2063 O O . HIS A 1 266 ? 21.173 -7.475 -12.829 1.00 95.12 266 HIS A O 1
ATOM 2069 N N . ILE A 1 267 ? 19.598 -9.072 -13.079 1.00 97.88 267 ILE A N 1
ATOM 2070 C CA . ILE A 1 267 ? 19.953 -9.848 -11.881 1.00 97.88 267 ILE A CA 1
ATOM 2071 C C . ILE A 1 267 ? 19.917 -11.355 -12.165 1.00 97.88 267 ILE A C 1
ATOM 2073 O O . ILE A 1 267 ? 19.201 -11.795 -13.062 1.00 97.88 267 ILE A O 1
ATOM 2077 N N . GLY A 1 268 ? 20.648 -12.136 -11.373 1.00 98.12 268 GLY A N 1
ATOM 2078 C CA . GLY A 1 268 ? 20.616 -13.602 -11.392 1.00 98.12 268 GLY A CA 1
ATOM 2079 C C . GLY A 1 268 ? 20.929 -14.183 -10.016 1.00 98.12 268 GLY A C 1
ATOM 2080 O O . GLY A 1 268 ? 21.389 -13.462 -9.134 1.00 98.12 268 GLY A O 1
ATOM 2081 N N . LEU A 1 269 ? 20.691 -15.476 -9.819 1.00 98.75 269 LEU A N 1
ATOM 2082 C CA . LEU A 1 269 ? 21.027 -16.180 -8.580 1.00 98.75 269 LEU A CA 1
ATOM 2083 C C . LEU A 1 269 ? 22.416 -16.813 -8.704 1.00 98.75 269 LEU A C 1
ATOM 2085 O O . LEU A 1 269 ? 22.711 -17.463 -9.704 1.00 98.75 269 LEU A O 1
ATOM 2089 N N . VAL A 1 270 ? 23.277 -16.640 -7.706 1.00 98.81 270 VAL A N 1
ATOM 2090 C CA . VAL A 1 270 ? 24.599 -17.270 -7.621 1.00 98.81 270 VAL A CA 1
ATOM 2091 C C . VAL A 1 270 ? 24.412 -18.747 -7.301 1.00 98.81 270 VAL A C 1
ATOM 2093 O O . VAL A 1 270 ? 23.952 -19.099 -6.225 1.00 98.81 270 VAL A O 1
ATOM 2096 N N . GLU A 1 271 ? 24.790 -19.633 -8.217 1.00 98.44 271 GLU A N 1
ATOM 2097 C CA . GLU A 1 271 ? 24.789 -21.079 -7.974 1.00 98.44 271 GLU A CA 1
ATOM 2098 C C . GLU A 1 271 ? 26.057 -21.518 -7.230 1.00 98.44 271 GLU A C 1
ATOM 2100 O O . GLU A 1 271 ? 26.003 -22.397 -6.370 1.00 98.44 271 GLU A O 1
ATOM 2105 N N . LYS A 1 272 ? 27.206 -20.917 -7.564 1.00 96.75 272 LYS A N 1
ATOM 2106 C CA . LYS A 1 272 ? 28.505 -21.215 -6.948 1.00 96.75 272 LYS A CA 1
ATOM 2107 C C . LYS A 1 272 ? 29.492 -20.072 -7.173 1.00 96.75 272 LYS A C 1
ATOM 2109 O O . LYS A 1 272 ? 29.552 -19.523 -8.270 1.00 96.75 272 LYS A O 1
ATOM 2114 N N . TYR A 1 273 ? 30.342 -19.800 -6.188 1.00 97.75 273 TYR A N 1
ATOM 2115 C CA . TYR A 1 273 ? 31.568 -19.025 -6.371 1.00 97.75 273 TYR A CA 1
ATOM 2116 C C . TYR A 1 273 ? 32.777 -19.837 -5.897 1.00 97.75 273 TYR A C 1
ATOM 2118 O O . TYR A 1 273 ? 32.699 -20.553 -4.901 1.00 97.75 273 TYR A O 1
ATOM 2126 N N . ASP A 1 274 ? 33.880 -19.754 -6.633 1.00 95.69 274 ASP A N 1
ATOM 2127 C CA . ASP A 1 274 ? 35.170 -20.335 -6.273 1.00 95.69 274 ASP A CA 1
ATOM 2128 C C . ASP A 1 274 ? 36.180 -19.201 -6.052 1.00 95.69 274 ASP A C 1
ATOM 2130 O O . ASP A 1 274 ? 36.680 -18.601 -7.002 1.00 95.69 274 ASP A O 1
ATOM 2134 N N . GLN A 1 275 ? 36.483 -18.918 -4.784 1.00 91.94 275 GLN A N 1
ATOM 2135 C CA . GLN A 1 275 ? 37.425 -17.876 -4.358 1.00 91.94 275 GLN A CA 1
ATOM 2136 C C . GLN A 1 275 ? 38.877 -18.133 -4.800 1.00 91.94 275 GLN A C 1
ATOM 2138 O O . GLN A 1 275 ? 39.666 -17.191 -4.904 1.00 91.94 275 GLN A O 1
ATOM 2143 N N . ALA A 1 276 ? 39.258 -19.390 -5.055 1.00 90.25 276 ALA A N 1
ATOM 2144 C CA . ALA A 1 276 ? 40.614 -19.733 -5.472 1.00 90.25 276 ALA A CA 1
ATOM 2145 C C . ALA A 1 276 ? 40.827 -19.445 -6.964 1.00 90.25 276 ALA A C 1
ATOM 2147 O O . ALA A 1 276 ? 41.879 -18.919 -7.338 1.00 90.25 276 ALA A O 1
ATOM 2148 N N . THR A 1 277 ? 39.824 -19.753 -7.797 1.00 93.94 277 THR A N 1
ATOM 2149 C CA . THR A 1 277 ? 39.876 -19.566 -9.260 1.00 93.94 277 THR A CA 1
ATOM 2150 C C . THR A 1 277 ? 39.172 -18.304 -9.764 1.00 93.94 277 THR A C 1
ATOM 2152 O O . THR A 1 277 ? 39.302 -17.975 -10.940 1.00 93.94 277 THR A O 1
ATOM 2155 N N . GLY A 1 278 ? 38.432 -17.589 -8.910 1.00 94.31 278 GLY A N 1
ATOM 2156 C CA . GLY A 1 278 ? 37.596 -16.436 -9.272 1.00 94.31 278 GLY A CA 1
ATOM 2157 C C . GLY A 1 278 ? 36.370 -16.788 -10.123 1.00 94.31 278 GLY A C 1
ATOM 2158 O O . GLY A 1 278 ? 35.695 -15.886 -10.623 1.00 94.31 278 GLY A O 1
ATOM 2159 N N . ARG A 1 279 ? 36.066 -18.079 -10.318 1.00 97.88 279 ARG A N 1
ATOM 2160 C CA . ARG A 1 279 ? 34.956 -18.522 -11.171 1.00 97.88 279 ARG A CA 1
ATOM 2161 C C . ARG A 1 279 ? 33.625 -18.385 -10.441 1.00 97.88 279 ARG A C 1
ATOM 2163 O O . ARG A 1 279 ? 33.380 -19.044 -9.432 1.00 97.88 279 ARG A O 1
ATOM 2170 N N . LEU A 1 280 ? 32.743 -17.569 -11.001 1.00 98.44 280 LEU A N 1
ATOM 2171 C CA . LEU A 1 280 ? 31.363 -17.393 -10.567 1.00 98.44 280 LEU A CA 1
ATOM 2172 C C . LEU A 1 280 ? 30.431 -18.148 -11.517 1.00 98.44 280 LEU A C 1
ATOM 2174 O O . LEU A 1 280 ? 30.554 -18.022 -12.730 1.00 98.44 280 LEU A O 1
ATOM 2178 N N . THR A 1 281 ? 29.481 -18.904 -10.979 1.00 98.69 281 THR A N 1
ATOM 2179 C CA . THR A 1 281 ? 28.391 -19.531 -11.737 1.00 98.69 281 THR A CA 1
ATOM 2180 C C . THR A 1 281 ? 27.059 -18.977 -11.253 1.00 98.69 281 THR A C 1
ATOM 2182 O O . THR A 1 281 ? 26.805 -18.945 -10.048 1.00 98.69 281 THR A O 1
ATOM 2185 N N . THR A 1 282 ? 26.213 -18.551 -12.184 1.00 98.81 282 THR A N 1
ATOM 2186 C CA . THR A 1 282 ? 24.880 -17.986 -11.939 1.00 98.81 282 THR A CA 1
ATOM 2187 C C . THR A 1 282 ? 23.808 -18.772 -12.687 1.00 98.81 282 THR A C 1
ATOM 2189 O O . THR A 1 282 ? 24.090 -19.382 -13.718 1.00 98.81 282 THR A O 1
ATOM 2192 N N . ILE A 1 283 ? 22.567 -18.713 -12.201 1.00 98.69 283 ILE A N 1
ATOM 2193 C CA . ILE A 1 283 ? 21.361 -19.050 -12.960 1.00 98.69 283 ILE A CA 1
ATOM 2194 C C . ILE A 1 283 ? 20.513 -17.777 -13.096 1.00 98.69 283 ILE A C 1
ATOM 2196 O O . ILE A 1 283 ? 20.157 -17.130 -12.111 1.00 98.69 283 ILE A O 1
ATOM 2200 N N . GLU A 1 284 ? 20.211 -17.399 -14.333 1.00 98.06 284 GLU A N 1
ATOM 2201 C CA . GLU A 1 284 ? 19.598 -16.125 -14.715 1.00 98.06 284 GLU A CA 1
ATOM 2202 C C . GLU A 1 284 ? 18.311 -16.353 -15.506 1.00 98.06 284 GLU A C 1
ATOM 2204 O O . GLU A 1 284 ? 18.340 -16.976 -16.568 1.00 98.06 284 GLU A O 1
ATOM 2209 N N . GLY A 1 285 ? 17.198 -15.788 -15.039 1.00 95.25 285 GLY A N 1
ATOM 2210 C CA . GLY A 1 285 ? 15.981 -15.632 -15.836 1.00 95.25 285 GLY A CA 1
ATOM 2211 C C . GLY A 1 285 ? 16.100 -14.450 -16.800 1.00 95.25 285 GLY A C 1
ATOM 2212 O O . GLY A 1 285 ? 16.818 -13.493 -16.531 1.00 95.25 285 GLY A O 1
ATOM 2213 N N . ASN A 1 286 ? 15.385 -14.484 -17.923 1.00 92.75 286 ASN A N 1
ATOM 2214 C CA . ASN A 1 286 ? 15.471 -13.495 -19.007 1.00 92.75 286 ASN A CA 1
ATOM 2215 C C . ASN A 1 286 ? 16.904 -13.200 -19.505 1.00 92.75 286 ASN A C 1
ATOM 2217 O O . ASN A 1 286 ? 17.232 -12.058 -19.837 1.00 92.75 286 ASN A O 1
ATOM 2221 N N . SER A 1 287 ? 17.771 -14.215 -19.521 1.00 89.94 287 SER A N 1
ATOM 2222 C CA . SER A 1 287 ? 19.115 -14.119 -20.102 1.00 89.94 287 SER A CA 1
ATOM 2223 C C . SER A 1 287 ? 19.060 -14.387 -21.618 1.00 89.94 287 SER A C 1
ATOM 2225 O O . SER A 1 287 ? 17.984 -14.363 -22.224 1.00 89.94 287 SER A O 1
ATOM 2227 N N . THR A 1 288 ? 20.202 -14.607 -22.274 1.00 82.88 288 THR A N 1
ATOM 2228 C CA . THR A 1 288 ? 20.315 -14.680 -23.746 1.00 82.88 288 THR A CA 1
ATOM 2229 C C . THR A 1 288 ? 19.278 -15.611 -24.398 1.00 82.88 288 THR A C 1
ATOM 2231 O O . THR A 1 288 ? 19.210 -16.813 -24.111 1.00 82.88 288 THR A O 1
ATOM 2234 N N . GLY A 1 289 ? 18.489 -15.037 -25.315 1.00 84.25 289 GLY A N 1
ATOM 2235 C CA . GLY A 1 289 ? 17.353 -15.694 -25.972 1.00 84.25 289 GLY A CA 1
ATOM 2236 C C . GLY A 1 289 ? 16.035 -15.631 -25.190 1.00 84.25 289 GLY A C 1
ATOM 2237 O O . GLY A 1 289 ? 15.112 -16.361 -25.533 1.00 84.25 289 GLY A O 1
ATOM 2238 N N . GLY A 1 290 ? 15.948 -14.806 -24.140 1.00 91.19 290 GLY A N 1
ATOM 2239 C CA . GLY A 1 290 ? 14.775 -14.718 -23.269 1.00 91.19 290 GLY A CA 1
ATOM 2240 C C . GLY A 1 290 ? 14.536 -16.023 -22.512 1.00 91.19 290 GLY A C 1
ATOM 2241 O O . GLY A 1 290 ? 13.420 -16.525 -22.491 1.00 91.19 290 GLY A O 1
ATOM 2242 N N . ALA A 1 291 ? 15.586 -16.618 -21.945 1.00 96.62 291 ALA A N 1
ATOM 2243 C CA . ALA A 1 291 ? 15.534 -17.945 -21.327 1.00 96.62 291 ALA A CA 1
ATOM 2244 C C . ALA A 1 291 ? 16.146 -17.960 -19.924 1.00 96.62 291 ALA A C 1
ATOM 2246 O O . ALA A 1 291 ? 16.949 -17.084 -19.591 1.00 96.62 291 ALA A O 1
ATOM 2247 N N . VAL A 1 292 ? 15.800 -18.981 -19.133 1.00 98.25 292 VAL A N 1
ATOM 2248 C CA . VAL A 1 292 ? 16.590 -19.364 -17.960 1.00 98.25 292 VAL A CA 1
ATOM 2249 C C . VAL A 1 292 ? 17.911 -19.945 -18.462 1.00 98.25 292 VAL A C 1
ATOM 2251 O O . VAL A 1 292 ? 17.924 -20.841 -19.311 1.00 98.25 292 VAL A O 1
ATOM 2254 N N . ARG A 1 293 ? 19.038 -19.406 -17.994 1.00 98.06 293 ARG A N 1
ATOM 2255 C CA . ARG A 1 293 ? 20.386 -19.828 -18.403 1.00 98.06 293 ARG A CA 1
ATOM 2256 C C . ARG A 1 293 ? 21.298 -19.972 -17.198 1.00 98.06 293 ARG A C 1
ATOM 2258 O O . ARG A 1 293 ? 21.266 -19.136 -16.304 1.00 98.06 293 ARG A O 1
ATOM 2265 N N . ARG A 1 294 ? 22.160 -20.989 -17.227 1.00 98.50 294 ARG A N 1
ATOM 2266 C CA . ARG A 1 294 ? 23.363 -21.041 -16.395 1.00 98.50 294 ARG A CA 1
ATOM 2267 C C . ARG A 1 294 ? 24.491 -20.316 -17.121 1.00 98.50 294 ARG A C 1
ATOM 2269 O O . ARG A 1 294 ? 24.804 -20.686 -18.254 1.00 98.50 294 ARG A O 1
ATOM 2276 N N . THR A 1 295 ? 25.107 -19.338 -16.470 1.00 97.88 295 THR A N 1
ATOM 2277 C CA . THR A 1 295 ? 26.257 -18.598 -17.004 1.00 97.88 295 THR A CA 1
ATOM 2278 C C . THR A 1 295 ? 27.457 -18.793 -16.084 1.00 97.88 295 THR A C 1
ATOM 2280 O O . THR A 1 295 ? 27.307 -18.893 -14.868 1.00 97.88 295 THR A O 1
ATOM 2283 N N . VAL A 1 296 ? 28.660 -18.869 -16.658 1.00 98.38 296 VAL A N 1
ATOM 2284 C CA . VAL A 1 296 ? 29.913 -18.898 -15.894 1.00 98.38 296 VAL A CA 1
ATOM 2285 C C . VAL A 1 296 ? 30.737 -17.677 -16.266 1.00 98.38 296 VAL A C 1
ATOM 2287 O O . VAL A 1 296 ? 30.982 -17.431 -17.445 1.00 98.38 296 VAL A O 1
ATOM 2290 N N . TYR A 1 297 ? 31.176 -16.949 -15.248 1.00 97.88 297 TYR A N 1
ATOM 2291 C CA . TYR A 1 297 ? 32.003 -15.758 -15.346 1.00 97.88 297 TYR A CA 1
ATOM 2292 C C . TYR A 1 297 ? 33.351 -15.995 -14.674 1.00 97.88 297 TYR A C 1
ATOM 2294 O O . TYR A 1 297 ? 33.440 -16.682 -13.655 1.00 97.88 297 TYR A O 1
ATOM 2302 N N . ASP A 1 298 ? 34.395 -15.381 -15.215 1.00 97.56 298 ASP A N 1
ATOM 2303 C CA . ASP A 1 298 ? 35.676 -15.238 -14.531 1.00 97.56 298 ASP A CA 1
ATOM 2304 C C . ASP A 1 298 ? 35.748 -13.843 -13.898 1.00 97.56 298 ASP A C 1
ATOM 2306 O O . ASP A 1 298 ? 35.853 -12.839 -14.601 1.00 97.56 298 ASP A O 1
ATOM 2310 N N . LEU A 1 299 ? 35.672 -13.761 -12.566 1.00 95.81 299 LEU A N 1
ATOM 2311 C CA . LEU A 1 299 ? 35.799 -12.485 -11.864 1.00 95.81 299 LEU A CA 1
ATOM 2312 C C . LEU A 1 299 ? 37.250 -12.002 -11.768 1.00 95.81 299 LEU A C 1
ATOM 2314 O O . LEU A 1 299 ? 37.451 -10.848 -11.390 1.00 95.81 299 LEU A O 1
ATOM 2318 N N . ASN A 1 300 ? 38.262 -12.799 -12.135 1.00 95.12 300 ASN A N 1
ATOM 2319 C CA . ASN A 1 300 ? 39.629 -12.295 -12.288 1.00 95.12 300 ASN A CA 1
ATOM 2320 C C . ASN A 1 300 ? 39.776 -11.449 -13.561 1.00 95.12 300 ASN A C 1
ATOM 2322 O O . ASN A 1 300 ? 40.478 -10.433 -13.517 1.00 95.12 300 ASN A O 1
ATOM 2326 N N . ASP A 1 301 ? 39.056 -11.778 -14.643 1.00 96.62 301 ASP A N 1
ATOM 2327 C CA . ASP A 1 301 ? 38.961 -10.941 -15.846 1.00 96.62 301 ASP A CA 1
ATOM 2328 C C . ASP A 1 301 ? 38.307 -9.583 -15.503 1.00 96.62 301 ASP A C 1
ATOM 2330 O O . ASP A 1 301 ? 37.114 -9.525 -15.179 1.00 96.62 301 ASP A O 1
ATOM 2334 N N . PRO A 1 302 ? 39.042 -8.453 -15.596 1.00 93.44 302 PRO A N 1
ATOM 2335 C CA . PRO A 1 302 ? 38.495 -7.137 -15.283 1.00 93.44 302 PRO A CA 1
ATOM 2336 C C . PRO A 1 302 ? 37.299 -6.740 -16.156 1.00 93.44 302 PRO A C 1
ATOM 2338 O O . PRO A 1 302 ? 36.469 -5.949 -15.710 1.00 93.44 302 PRO A O 1
ATOM 2341 N N . ARG A 1 303 ? 37.188 -7.272 -17.383 1.00 93.94 303 ARG A N 1
ATOM 2342 C CA . ARG A 1 303 ? 36.098 -6.953 -18.320 1.00 93.94 303 ARG A CA 1
ATOM 2343 C C . ARG A 1 303 ? 34.791 -7.602 -17.884 1.00 93.94 303 ARG A C 1
ATOM 2345 O O . ARG A 1 303 ? 33.764 -6.931 -17.846 1.00 93.94 303 ARG A O 1
ATOM 2352 N N . GLN A 1 304 ? 34.840 -8.879 -17.508 1.00 95.56 304 GLN A N 1
ATOM 2353 C CA . GLN A 1 304 ? 33.692 -9.589 -16.943 1.00 95.56 304 GLN A CA 1
ATOM 2354 C C . GLN A 1 304 ? 33.331 -9.036 -15.562 1.00 95.56 304 GLN A C 1
ATOM 2356 O O . GLN A 1 304 ? 32.165 -8.733 -15.319 1.00 95.56 304 GLN A O 1
ATOM 2361 N N . ARG A 1 305 ? 34.327 -8.792 -14.697 1.00 94.81 305 ARG A N 1
ATOM 2362 C CA . ARG A 1 305 ? 34.129 -8.180 -13.373 1.00 94.81 305 ARG A CA 1
ATOM 2363 C C . ARG A 1 305 ? 33.440 -6.811 -13.441 1.00 94.81 305 ARG A C 1
ATOM 2365 O O . ARG A 1 305 ? 32.568 -6.541 -12.624 1.00 94.81 305 ARG A O 1
ATOM 2372 N N . ALA A 1 306 ? 33.765 -5.968 -14.425 1.00 91.56 306 ALA A N 1
ATOM 2373 C CA . ALA A 1 306 ? 33.098 -4.674 -14.630 1.00 91.56 306 ALA A CA 1
ATOM 2374 C C . ALA A 1 306 ? 31.602 -4.788 -15.010 1.00 91.56 306 ALA A C 1
ATOM 2376 O O . ALA A 1 306 ? 30.848 -3.819 -14.882 1.00 91.56 306 ALA A O 1
ATOM 2377 N N . GLY A 1 307 ? 31.153 -5.970 -15.450 1.00 93.31 307 GLY A N 1
ATOM 2378 C CA . GLY A 1 307 ? 29.745 -6.274 -15.706 1.00 93.31 307 GLY A CA 1
ATOM 2379 C C . GLY A 1 307 ? 28.877 -6.373 -14.445 1.00 93.31 307 GLY A C 1
ATOM 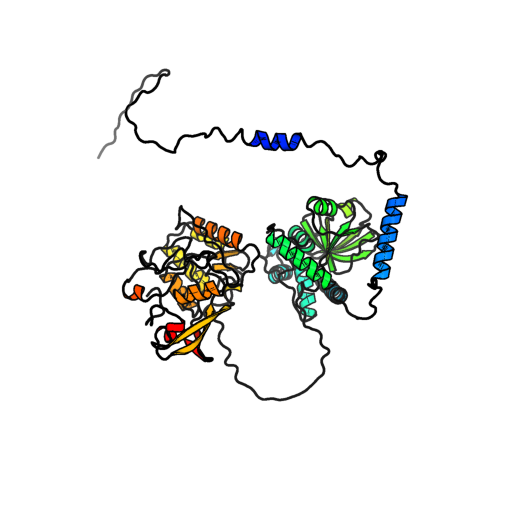2380 O O . GLY A 1 307 ? 27.652 -6.351 -14.572 1.00 93.31 307 GLY A O 1
ATOM 2381 N N . PHE A 1 308 ? 29.483 -6.440 -13.256 1.00 96.31 308 PHE A N 1
ATOM 2382 C CA . PHE A 1 308 ? 28.803 -6.528 -11.964 1.00 96.31 308 PHE A CA 1
ATOM 2383 C C . PHE A 1 308 ? 28.873 -5.202 -11.205 1.00 96.31 308 PHE A C 1
ATOM 2385 O O . PHE A 1 308 ? 29.920 -4.555 -11.150 1.00 96.31 308 PHE A O 1
ATOM 2392 N N . GLU A 1 309 ? 27.769 -4.827 -10.563 1.00 93.75 309 GLU A N 1
ATOM 2393 C CA . GLU A 1 309 ? 27.778 -3.785 -9.536 1.00 93.75 309 GLU A CA 1
ATOM 2394 C C . GLU A 1 309 ? 28.089 -4.374 -8.157 1.00 93.75 309 GLU A C 1
ATOM 2396 O O . GLU A 1 309 ? 28.804 -3.755 -7.372 1.00 93.75 309 GLU A O 1
ATOM 2401 N N . GLY A 1 310 ? 27.591 -5.578 -7.873 1.00 97.62 310 GLY A N 1
ATOM 2402 C CA . GLY A 1 310 ? 27.773 -6.256 -6.595 1.00 97.62 310 GLY A CA 1
ATOM 2403 C C . GLY A 1 310 ? 26.895 -7.497 -6.475 1.00 97.62 310 GLY A C 1
ATOM 2404 O O . GLY A 1 310 ? 26.353 -7.997 -7.463 1.00 97.62 310 GLY A O 1
ATOM 2405 N N . PHE A 1 311 ? 26.746 -7.968 -5.244 1.00 98.75 311 PHE A N 1
ATOM 2406 C CA . PHE A 1 311 ? 25.950 -9.131 -4.879 1.00 98.75 311 PHE A CA 1
ATOM 2407 C C . PHE A 1 311 ? 25.090 -8.811 -3.656 1.00 98.75 311 PHE A C 1
ATOM 2409 O O . PHE A 1 311 ? 25.449 -7.967 -2.835 1.00 98.75 311 PHE A O 1
ATOM 2416 N N . GLY A 1 312 ? 23.946 -9.472 -3.537 1.00 98.38 312 GLY A N 1
ATOM 2417 C CA . GLY A 1 312 ? 22.980 -9.234 -2.476 1.00 98.38 312 GLY A CA 1
ATOM 2418 C C . GLY A 1 312 ? 22.600 -10.504 -1.731 1.00 98.38 312 GLY A C 1
ATOM 2419 O O . GLY A 1 312 ? 22.262 -11.503 -2.358 1.00 98.38 312 GLY A O 1
ATOM 2420 N N . ARG A 1 313 ? 22.593 -10.459 -0.400 1.00 98.44 313 ARG A N 1
ATOM 2421 C CA . ARG A 1 313 ? 22.045 -11.523 0.452 1.00 98.44 313 ARG A CA 1
ATOM 2422 C C . ARG A 1 313 ? 20.768 -11.018 1.128 1.00 98.44 313 ARG A C 1
ATOM 2424 O O . ARG A 1 313 ? 20.823 -9.925 1.692 1.00 98.44 313 ARG A O 1
ATOM 2431 N N . PRO A 1 314 ? 19.629 -11.731 1.054 1.00 97.88 314 PRO A N 1
ATOM 2432 C CA . PRO A 1 314 ? 18.414 -11.350 1.778 1.00 97.88 314 PRO A CA 1
ATOM 2433 C C . PRO A 1 314 ? 18.542 -11.674 3.273 1.00 97.88 314 PRO A C 1
ATOM 2435 O O . PRO A 1 314 ? 19.529 -12.280 3.682 1.00 97.88 314 PRO A O 1
ATOM 2438 N N . ALA A 1 315 ? 17.558 -11.288 4.084 1.00 96.81 315 ALA A N 1
ATOM 2439 C CA . ALA A 1 315 ? 17.499 -11.663 5.498 1.00 96.81 315 ALA A CA 1
ATOM 2440 C C . ALA A 1 315 ? 16.575 -12.863 5.744 1.00 96.81 315 ALA A C 1
ATOM 2442 O O . ALA A 1 315 ? 15.644 -13.075 4.967 1.00 96.81 315 ALA A O 1
ATOM 2443 N N . LEU A 1 316 ? 16.756 -13.610 6.847 1.00 95.00 316 LEU A N 1
ATOM 2444 C CA . LEU A 1 316 ? 15.810 -14.685 7.195 1.00 95.00 316 LEU A CA 1
ATOM 2445 C C . LEU A 1 316 ? 14.411 -14.117 7.432 1.00 95.00 316 LEU A C 1
ATOM 2447 O O . LEU A 1 316 ? 13.436 -14.639 6.909 1.00 95.00 316 LEU A O 1
ATOM 2451 N N . SER A 1 317 ? 14.312 -13.007 8.163 1.00 93.19 317 SER A N 1
ATOM 2452 C CA . SER A 1 317 ? 13.026 -12.374 8.449 1.00 93.19 317 SER A CA 1
ATOM 2453 C C . SER A 1 317 ? 12.435 -11.615 7.256 1.00 93.19 317 SER A C 1
ATOM 2455 O O . SER A 1 317 ? 11.427 -10.941 7.437 1.00 93.19 317 SER A O 1
ATOM 2457 N N . ASP A 1 318 ? 12.998 -11.712 6.041 1.00 94.94 318 ASP A N 1
ATOM 2458 C CA . ASP A 1 318 ? 12.278 -11.389 4.794 1.00 94.94 318 ASP A CA 1
ATOM 2459 C C . ASP A 1 318 ? 11.370 -12.547 4.319 1.00 94.94 318 ASP A C 1
ATOM 2461 O O . ASP A 1 318 ? 10.643 -12.401 3.330 1.00 94.94 318 ASP A O 1
ATOM 2465 N N . PHE A 1 319 ? 11.366 -13.661 5.053 1.00 94.56 319 PHE A N 1
ATOM 2466 C CA . PHE A 1 319 ? 10.465 -14.801 4.930 1.00 94.56 319 PHE A CA 1
ATOM 2467 C C . PHE A 1 319 ? 9.667 -14.970 6.228 1.00 94.56 319 PHE A C 1
ATOM 2469 O O . PHE A 1 319 ? 10.163 -14.677 7.316 1.00 94.56 319 PHE A O 1
ATOM 2476 N N . GLU A 1 320 ? 8.437 -15.452 6.106 1.00 90.12 320 GLU A N 1
ATOM 2477 C CA . GLU A 1 320 ? 7.588 -15.867 7.220 1.00 90.12 320 GLU A CA 1
ATOM 2478 C C . GLU A 1 320 ? 7.548 -17.394 7.207 1.00 90.12 320 GLU A C 1
ATOM 2480 O O . GLU A 1 320 ? 6.885 -18.006 6.373 1.00 90.12 320 GLU A O 1
ATOM 2485 N N . LEU A 1 321 ? 8.354 -18.006 8.077 1.00 85.12 321 LEU A N 1
ATOM 2486 C CA . LEU A 1 321 ? 8.447 -19.455 8.247 1.00 85.12 321 LEU A CA 1
ATOM 2487 C C . LEU A 1 321 ? 7.700 -19.884 9.517 1.00 85.12 321 LEU A C 1
ATOM 2489 O O . LEU A 1 321 ? 7.690 -19.119 10.483 1.00 85.12 321 LEU A O 1
ATOM 2493 N N . PRO A 1 322 ? 7.128 -21.099 9.557 1.00 79.25 322 PRO A N 1
ATOM 2494 C CA . PRO A 1 322 ? 6.573 -21.648 10.787 1.00 79.25 322 PRO A CA 1
ATOM 2495 C C . PRO A 1 322 ? 7.670 -21.849 11.843 1.00 79.25 322 PRO A C 1
ATOM 2497 O O . PRO A 1 322 ? 8.778 -22.299 11.533 1.00 79.25 322 PRO A O 1
ATOM 2500 N N . ASP A 1 323 ? 7.343 -21.557 13.103 1.00 62.06 323 ASP A N 1
ATOM 2501 C CA . ASP A 1 323 ? 8.209 -21.868 14.238 1.00 62.06 323 ASP A CA 1
ATOM 2502 C C . ASP A 1 323 ? 8.368 -23.392 14.361 1.00 62.06 323 ASP A C 1
ATOM 2504 O O . ASP A 1 323 ? 7.422 -24.116 14.680 1.00 62.06 323 ASP A O 1
ATOM 2508 N N . ASN A 1 324 ? 9.580 -23.890 14.106 1.00 43.38 324 ASN A N 1
ATOM 2509 C CA . ASN A 1 324 ? 9.918 -25.308 14.237 1.00 43.38 324 ASN A CA 1
ATOM 2510 C C . ASN A 1 324 ? 10.047 -25.716 15.718 1.00 43.38 324 ASN A C 1
ATOM 2512 O O . ASN A 1 324 ? 11.153 -25.956 16.210 1.00 43.38 324 ASN A O 1
ATOM 2516 N N . GLU A 1 325 ? 8.924 -25.853 16.424 1.00 31.36 325 GLU A N 1
ATOM 2517 C CA . GLU A 1 325 ? 8.880 -26.734 17.596 1.00 31.36 325 GLU A CA 1
ATOM 2518 C C . GLU A 1 325 ? 8.890 -28.209 17.144 1.00 31.36 325 GLU A C 1
ATOM 2520 O O . GLU A 1 325 ? 8.147 -28.583 16.229 1.00 31.36 325 GLU A O 1
ATOM 2525 N N . PRO A 1 326 ? 9.702 -29.088 17.766 1.00 32.12 326 PRO A N 1
ATOM 2526 C CA . PRO A 1 326 ? 9.636 -30.521 17.507 1.00 32.12 326 PRO A CA 1
ATOM 2527 C C . PRO A 1 326 ? 8.273 -31.075 17.934 1.00 32.12 326 PRO A C 1
ATOM 2529 O O . PRO A 1 326 ? 7.894 -31.004 19.101 1.00 32.12 326 PRO A O 1
ATOM 2532 N N . THR A 1 327 ? 7.540 -31.659 16.990 1.00 26.97 327 THR A N 1
ATOM 2533 C CA . THR A 1 327 ? 6.201 -32.207 17.228 1.00 26.97 327 THR A CA 1
ATOM 2534 C C . THR A 1 327 ? 6.226 -33.422 18.161 1.00 26.97 327 THR A C 1
ATOM 2536 O O . THR A 1 327 ? 6.530 -34.538 17.739 1.00 26.97 327 THR A O 1
ATOM 2539 N N . GLU A 1 328 ? 5.807 -33.248 19.419 1.00 25.50 328 GLU A N 1
ATOM 2540 C CA . GLU A 1 328 ? 5.319 -34.371 20.227 1.00 25.50 328 GLU A CA 1
ATOM 2541 C C . GLU A 1 328 ? 3.844 -34.663 19.919 1.00 25.50 328 GLU A C 1
ATOM 2543 O O . GLU A 1 328 ? 2.949 -33.831 20.070 1.00 25.50 328 GLU A O 1
ATOM 2548 N N . THR A 1 329 ? 3.577 -35.902 19.518 1.00 34.41 329 THR A N 1
ATOM 2549 C CA . THR A 1 329 ? 2.232 -36.427 19.284 1.00 34.41 329 THR A CA 1
ATOM 2550 C C . THR A 1 329 ? 1.398 -36.479 20.564 1.00 34.41 329 THR A C 1
ATOM 2552 O O . THR A 1 329 ? 1.738 -37.238 21.474 1.00 34.41 329 THR A O 1
ATOM 2555 N N . LYS A 1 330 ? 0.222 -35.836 20.588 1.00 28.45 330 LYS A N 1
ATOM 2556 C CA . LYS A 1 330 ? -0.890 -36.257 21.462 1.00 28.45 330 LYS A CA 1
ATOM 2557 C C . LYS A 1 330 ? -2.224 -36.289 20.727 1.00 28.45 330 LYS A C 1
ATOM 2559 O O . LYS A 1 330 ? -2.751 -35.273 20.290 1.00 28.45 330 LYS A O 1
ATOM 2564 N N . SER A 1 331 ? -2.789 -37.490 20.638 1.00 29.78 331 SER A N 1
ATOM 2565 C CA . SER A 1 331 ? -4.179 -37.709 20.248 1.00 29.78 331 SER A CA 1
ATOM 2566 C C . SER A 1 331 ? -5.124 -37.261 21.363 1.00 29.78 331 SER A C 1
ATOM 2568 O O . SER A 1 331 ? -4.958 -37.685 22.507 1.00 29.78 331 SER A O 1
ATOM 2570 N N . GLY A 1 332 ? -6.170 -36.513 21.024 1.00 26.53 332 GLY A N 1
ATOM 2571 C CA . GLY A 1 332 ? -7.254 -36.186 21.947 1.00 26.53 332 GLY A CA 1
ATOM 2572 C C . GLY A 1 332 ? -8.491 -35.733 21.184 1.00 26.53 332 GLY A C 1
ATOM 2573 O O . GLY A 1 332 ? -8.493 -34.662 20.589 1.00 26.53 332 GLY A O 1
ATOM 2574 N N . ARG A 1 333 ? -9.544 -36.558 21.175 1.00 34.56 333 ARG A N 1
ATOM 2575 C CA . ARG A 1 333 ? -10.869 -36.142 20.694 1.00 34.56 333 ARG A CA 1
ATOM 2576 C C . ARG A 1 333 ? -11.476 -35.164 21.698 1.00 34.56 333 ARG A C 1
ATOM 2578 O O . ARG A 1 333 ? -11.720 -35.574 22.826 1.00 34.56 333 ARG A O 1
ATOM 2585 N N . GLU A 1 334 ? -11.886 -33.989 21.238 1.00 26.58 334 GLU A N 1
ATOM 2586 C CA . GLU A 1 334 ? -13.067 -33.309 21.779 1.00 26.58 334 GLU A CA 1
ATOM 2587 C C . GLU A 1 334 ? -13.973 -32.814 20.643 1.00 26.58 334 GLU A C 1
ATOM 2589 O O . GLU A 1 334 ? -13.545 -32.648 19.500 1.00 26.58 334 GLU A O 1
ATOM 2594 N N . ALA A 1 335 ? -15.267 -32.721 20.947 1.00 25.59 335 ALA A N 1
ATOM 2595 C CA . ALA A 1 335 ? -16.355 -32.573 19.982 1.00 25.59 335 ALA A CA 1
ATOM 2596 C C . ALA A 1 335 ? -16.653 -31.084 19.665 1.00 25.59 335 ALA A C 1
ATOM 2598 O O . ALA A 1 335 ? -16.156 -30.196 20.361 1.00 25.59 335 ALA A O 1
ATOM 2599 N N . PRO A 1 336 ? -17.424 -30.768 18.604 1.00 29.36 336 PRO A N 1
ATOM 2600 C CA . PRO A 1 336 ? -17.360 -29.456 17.970 1.00 29.36 336 PRO A CA 1
ATOM 2601 C C . PRO A 1 336 ? -18.027 -28.362 18.808 1.00 29.36 336 PRO A C 1
ATOM 2603 O O . PRO A 1 336 ? -19.183 -28.491 19.216 1.00 29.36 336 PRO A O 1
ATOM 2606 N N . LYS A 1 337 ? -17.330 -27.234 18.973 1.00 28.45 337 LYS A N 1
ATOM 2607 C CA . LYS A 1 337 ? -17.957 -25.960 19.338 1.00 28.45 337 LYS A CA 1
ATOM 2608 C C . LYS A 1 337 ? -18.260 -25.166 18.074 1.00 28.45 337 LYS A C 1
ATOM 2610 O O . LYS A 1 337 ? -17.466 -25.117 17.142 1.00 28.45 337 LYS A O 1
ATOM 2615 N N . SER A 1 338 ? -19.449 -24.580 18.051 1.00 32.28 338 SER A N 1
ATOM 2616 C CA . SER A 1 338 ? -19.997 -23.841 16.922 1.00 32.28 338 SER A CA 1
ATOM 2617 C C . SER A 1 338 ? -19.262 -22.519 16.699 1.00 32.28 338 SER A C 1
ATOM 2619 O O . SER A 1 338 ? -19.545 -21.532 17.382 1.00 32.28 338 SER A O 1
ATOM 2621 N N . GLU A 1 339 ? -18.389 -22.464 15.698 1.00 30.33 339 GLU A N 1
ATOM 2622 C CA . GLU A 1 339 ? -17.965 -21.188 15.126 1.00 30.33 339 GLU A CA 1
ATOM 2623 C C . GLU A 1 339 ? -19.032 -20.682 14.155 1.00 30.33 339 GLU A C 1
ATOM 2625 O O . GLU A 1 339 ? -19.096 -21.061 12.985 1.00 30.33 339 GLU A O 1
ATOM 2630 N N . GLY A 1 340 ? -19.878 -19.779 14.651 1.00 31.00 340 GLY A N 1
ATOM 2631 C CA . GLY A 1 340 ? -20.590 -18.841 13.791 1.00 31.00 340 GLY A CA 1
ATOM 2632 C C . GLY A 1 340 ? -19.584 -17.853 13.208 1.00 31.00 340 GLY A C 1
ATOM 2633 O O . GLY A 1 340 ? -19.449 -16.747 13.722 1.00 31.00 340 GLY A O 1
ATOM 2634 N N . ALA A 1 341 ? -18.845 -18.271 12.177 1.00 33.41 341 ALA A N 1
ATOM 2635 C CA . ALA A 1 341 ? -17.837 -17.445 11.526 1.00 33.41 341 ALA A CA 1
ATOM 2636 C C . ALA A 1 341 ? -18.477 -16.147 11.007 1.00 33.41 341 ALA A C 1
ATOM 2638 O O . ALA A 1 341 ? -19.286 -16.163 10.074 1.00 33.41 341 ALA A O 1
ATOM 2639 N N . SER A 1 342 ? -18.130 -15.011 11.622 1.00 38.28 342 SER A N 1
ATOM 2640 C CA . SER A 1 342 ? -18.652 -13.712 11.202 1.00 38.28 342 SER A CA 1
ATOM 2641 C C . SER A 1 342 ? -18.217 -13.441 9.764 1.00 38.28 342 SER A C 1
ATOM 2643 O O . SER A 1 342 ? -17.019 -13.477 9.473 1.00 38.28 342 SER A O 1
ATOM 2645 N N . ARG A 1 343 ? -19.160 -13.130 8.866 1.00 39.22 343 ARG A N 1
ATOM 2646 C CA . ARG A 1 343 ? -18.809 -12.708 7.502 1.00 39.22 343 ARG A CA 1
ATOM 2647 C C . ARG A 1 343 ? -17.875 -11.492 7.587 1.00 39.22 343 ARG A C 1
ATOM 2649 O O . ARG A 1 343 ? -18.240 -10.525 8.259 1.00 39.22 343 ARG A O 1
ATOM 2656 N N . PRO A 1 344 ? -16.719 -11.481 6.897 1.00 44.41 344 PRO A N 1
ATOM 2657 C CA . PRO A 1 344 ? -15.892 -10.285 6.839 1.00 44.41 344 PRO A CA 1
ATOM 2658 C C . PRO A 1 344 ? -16.708 -9.141 6.229 1.00 44.41 344 PRO A C 1
ATOM 2660 O O . PRO A 1 344 ? -17.411 -9.317 5.225 1.00 44.41 344 PRO A O 1
ATOM 2663 N N . ALA A 1 345 ? -16.625 -7.958 6.834 1.00 52.50 345 ALA A N 1
ATOM 2664 C CA . ALA A 1 345 ? -17.410 -6.778 6.466 1.00 52.50 345 ALA A CA 1
ATOM 2665 C C . ALA A 1 345 ? -16.856 -6.049 5.219 1.00 52.50 345 ALA A C 1
ATOM 2667 O O . ALA A 1 345 ? -16.717 -4.832 5.179 1.00 52.50 345 ALA A O 1
ATOM 2668 N N . THR A 1 346 ? -16.557 -6.838 4.188 1.00 55.50 346 THR A N 1
ATOM 2669 C CA . THR A 1 346 ? -16.497 -6.455 2.768 1.00 55.50 346 THR A CA 1
ATOM 2670 C C . THR A 1 346 ? -17.136 -7.521 1.857 1.00 55.50 346 THR A C 1
ATOM 2672 O O . THR A 1 346 ? -17.121 -7.375 0.636 1.00 55.50 346 THR A O 1
ATOM 2675 N N . SER A 1 347 ? -17.769 -8.564 2.430 1.00 55.09 347 SER A N 1
ATOM 2676 C CA . SER A 1 347 ? -18.333 -9.745 1.737 1.00 55.09 347 SER A CA 1
ATOM 2677 C C . SER A 1 347 ? -19.469 -9.478 0.737 1.00 55.09 347 SER A C 1
ATOM 2679 O O . SER A 1 347 ? -20.078 -10.423 0.233 1.00 55.09 347 SER A O 1
ATOM 2681 N N . GLY A 1 348 ? -19.790 -8.215 0.458 1.00 63.94 348 GLY A N 1
ATOM 2682 C CA . GLY A 1 348 ? -20.640 -7.838 -0.662 1.00 63.94 348 GLY A CA 1
ATOM 2683 C C . GLY A 1 348 ? -19.928 -7.969 -2.013 1.00 63.94 348 GLY A C 1
ATOM 2684 O O . GLY A 1 348 ? -20.546 -8.430 -2.976 1.00 63.94 348 GLY A O 1
ATOM 2685 N N . VAL A 1 349 ? -18.654 -7.572 -2.111 1.00 77.44 349 VAL A N 1
ATOM 2686 C CA . VAL A 1 349 ? -17.895 -7.544 -3.378 1.00 77.44 349 VAL A CA 1
ATOM 2687 C C . VAL A 1 349 ? -16.798 -8.604 -3.386 1.00 77.44 349 VAL A C 1
ATOM 2689 O O . VAL A 1 349 ? -16.194 -8.895 -2.354 1.00 77.44 349 VAL A O 1
ATOM 2692 N N . GLY A 1 350 ? -16.537 -9.182 -4.560 1.00 80.19 350 GLY A N 1
ATOM 2693 C CA . GLY A 1 350 ? -15.488 -10.187 -4.739 1.00 80.19 350 GLY A CA 1
ATOM 2694 C C . GLY A 1 350 ? -14.072 -9.641 -4.494 1.00 80.19 350 GLY A C 1
ATOM 2695 O O . GLY A 1 350 ? -13.904 -8.437 -4.253 1.00 80.19 350 GLY A O 1
ATOM 2696 N N . PRO A 1 351 ? -13.043 -10.506 -4.556 1.00 83.69 351 PRO A N 1
ATOM 2697 C CA . PRO A 1 351 ? -11.647 -10.072 -4.546 1.00 83.69 351 PRO A CA 1
ATOM 2698 C C . PRO A 1 351 ? -11.360 -9.147 -5.735 1.00 83.69 351 PRO A C 1
ATOM 2700 O O . PRO A 1 351 ? -12.068 -9.175 -6.745 1.00 83.69 351 PRO A O 1
ATOM 2703 N N . ARG A 1 352 ? -10.315 -8.323 -5.625 1.00 86.38 352 ARG A N 1
ATOM 2704 C CA . ARG A 1 352 ? -9.916 -7.411 -6.702 1.00 86.38 352 ARG A CA 1
ATOM 2705 C C . ARG A 1 352 ? -9.520 -8.200 -7.964 1.00 86.38 352 ARG A C 1
ATOM 2707 O O . ARG A 1 352 ? -8.600 -9.011 -7.883 1.00 86.38 352 ARG A O 1
ATOM 2714 N N . PRO A 1 353 ? -10.123 -7.941 -9.141 1.00 83.06 353 PRO A N 1
ATOM 2715 C CA . PRO A 1 353 ? -9.702 -8.583 -10.382 1.00 83.06 353 PRO A CA 1
ATOM 2716 C C . PRO A 1 353 ? -8.269 -8.185 -10.755 1.00 83.06 353 PRO A C 1
ATOM 2718 O O . PRO A 1 353 ? -7.913 -7.007 -10.687 1.00 83.06 353 PRO A O 1
ATOM 2721 N N . GLU A 1 354 ? -7.461 -9.141 -11.216 1.00 68.69 354 GLU A N 1
ATOM 2722 C CA . GLU A 1 354 ? -6.079 -8.891 -11.668 1.00 68.69 354 GLU A CA 1
ATOM 2723 C C . GLU A 1 354 ? -6.027 -7.835 -12.785 1.00 68.69 354 GLU A C 1
ATOM 2725 O O . GLU A 1 354 ? -5.166 -6.960 -12.782 1.00 68.69 354 GLU A O 1
ATOM 2730 N N . SER A 1 355 ? -7.009 -7.858 -13.693 1.00 81.69 355 SER A N 1
ATOM 2731 C CA . SER A 1 355 ? -7.151 -6.908 -14.804 1.00 81.69 355 SER A CA 1
ATOM 2732 C C . SER A 1 355 ? -7.781 -5.561 -14.422 1.00 81.69 355 SER A C 1
ATOM 2734 O O . SER A 1 355 ? -8.066 -4.758 -15.310 1.00 81.69 355 SER A O 1
ATOM 2736 N N . ALA A 1 356 ? -8.088 -5.316 -13.145 1.00 85.62 356 ALA A N 1
ATOM 2737 C CA . ALA A 1 356 ? -8.687 -4.055 -12.723 1.00 85.62 356 ALA A CA 1
ATOM 2738 C C . ALA A 1 356 ? -7.664 -2.908 -12.784 1.00 85.62 356 ALA A C 1
ATOM 2740 O O . ALA A 1 356 ? -6.476 -3.091 -12.498 1.00 85.62 356 ALA A O 1
ATOM 2741 N N . VAL A 1 357 ? -8.126 -1.705 -13.127 1.00 90.94 357 VAL A N 1
ATOM 2742 C CA . VAL A 1 357 ? -7.260 -0.533 -13.320 1.00 90.94 357 VAL A CA 1
ATOM 2743 C C . VAL A 1 357 ? -6.638 -0.045 -12.006 1.00 90.94 357 VAL A C 1
ATOM 2745 O O . VAL A 1 357 ? -7.263 -0.108 -10.945 1.00 90.94 357 VAL A O 1
ATOM 2748 N N . GLY A 1 358 ? -5.396 0.441 -12.063 1.00 92.88 358 GLY A N 1
ATOM 2749 C CA . GLY A 1 358 ? -4.755 1.145 -10.945 1.00 92.88 358 GLY A CA 1
ATOM 2750 C C . GLY A 1 358 ? -5.331 2.553 -10.751 1.00 92.88 358 GLY A C 1
ATOM 2751 O O . GLY A 1 358 ? -5.921 3.120 -11.675 1.00 92.88 358 GLY A O 1
ATOM 2752 N N . GLY A 1 359 ? -5.133 3.141 -9.571 1.00 92.25 359 GLY A N 1
ATOM 2753 C CA . GLY A 1 359 ? -5.679 4.449 -9.202 1.00 92.25 359 GLY A CA 1
ATOM 2754 C C . GLY A 1 359 ? -5.310 5.565 -10.183 1.00 92.25 359 GLY A C 1
ATOM 2755 O O . GLY A 1 359 ? -6.180 6.320 -10.610 1.00 92.25 359 GLY A O 1
ATOM 2756 N N . ARG A 1 360 ? -4.048 5.649 -10.623 1.00 90.12 360 ARG A N 1
ATOM 2757 C CA . ARG A 1 360 ? -3.608 6.638 -11.629 1.00 90.12 360 ARG A CA 1
ATOM 2758 C C . ARG A 1 360 ? -4.294 6.465 -12.986 1.00 90.12 360 ARG A C 1
ATOM 2760 O O . ARG A 1 360 ? -4.665 7.461 -13.603 1.00 90.12 360 ARG A O 1
ATOM 2767 N N . ALA A 1 361 ? -4.470 5.226 -13.447 1.00 92.31 361 ALA A N 1
ATOM 2768 C CA . ALA A 1 361 ? -5.148 4.938 -14.713 1.00 92.31 361 ALA A CA 1
ATOM 2769 C C . ALA A 1 361 ? -6.635 5.315 -14.629 1.00 92.31 361 ALA A C 1
ATOM 2771 O O . ALA A 1 361 ? -7.130 6.061 -15.472 1.00 92.31 361 ALA A O 1
ATOM 2772 N N . PHE A 1 362 ? -7.305 4.921 -13.544 1.00 96.31 362 PHE A N 1
ATOM 2773 C CA . PHE A 1 362 ? -8.688 5.302 -13.266 1.00 96.31 362 PHE A CA 1
ATOM 2774 C C . PHE A 1 362 ? -8.877 6.830 -13.231 1.00 96.31 362 PHE A C 1
ATOM 2776 O O . PHE A 1 362 ? -9.769 7.373 -13.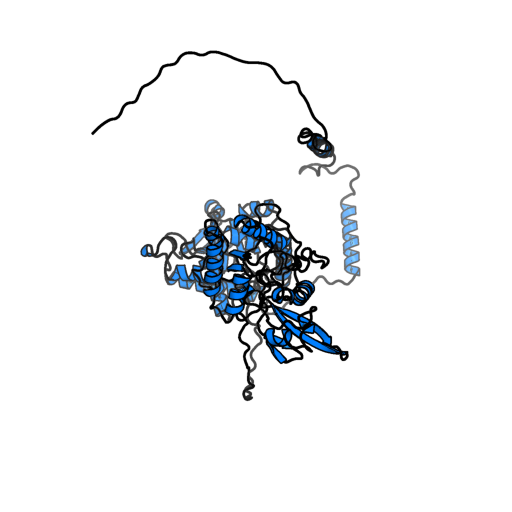880 1.00 96.31 362 PHE A O 1
ATOM 2783 N N . MET A 1 363 ? -7.992 7.567 -12.552 1.00 94.31 363 MET A N 1
ATOM 2784 C CA . MET A 1 363 ? -8.061 9.034 -12.525 1.00 94.31 363 MET A CA 1
ATOM 2785 C C . MET A 1 363 ? -7.785 9.679 -13.893 1.00 94.31 363 MET A C 1
ATOM 2787 O O . MET A 1 363 ? -8.316 10.756 -14.175 1.00 94.31 363 MET A O 1
ATOM 2791 N N . ALA A 1 364 ? -7.008 9.038 -14.772 1.00 92.94 364 ALA A N 1
ATOM 2792 C CA . ALA A 1 364 ? -6.862 9.484 -16.156 1.00 92.94 364 ALA A CA 1
ATOM 2793 C C . ALA A 1 364 ? -8.172 9.321 -16.950 1.00 92.94 364 ALA A C 1
ATOM 2795 O O . ALA A 1 364 ? -8.571 10.261 -17.638 1.00 92.94 364 ALA A O 1
ATOM 2796 N N . GLU A 1 365 ? -8.887 8.202 -16.788 1.00 94.00 365 GLU A N 1
ATOM 2797 C CA . GLU A 1 365 ? -10.211 7.982 -17.395 1.00 94.00 365 GLU A CA 1
ATOM 2798 C C . GLU A 1 365 ? -11.235 9.039 -16.942 1.00 94.00 365 GLU A C 1
ATOM 2800 O O . GLU A 1 365 ? -12.002 9.561 -17.753 1.00 94.00 365 GLU A O 1
ATOM 2805 N N . LEU A 1 366 ? -11.219 9.432 -15.661 1.00 93.44 366 LEU A N 1
ATOM 2806 C CA . LEU A 1 366 ? -12.166 10.420 -15.128 1.00 93.44 366 LEU A CA 1
ATOM 2807 C C . LEU A 1 366 ? -11.971 11.850 -15.669 1.00 93.44 366 LEU A C 1
ATOM 2809 O O . LEU A 1 366 ? -12.921 12.641 -15.618 1.00 93.44 366 LEU A O 1
ATOM 2813 N N . LYS A 1 367 ? -10.778 12.219 -16.168 1.00 86.62 367 LYS A N 1
ATOM 2814 C CA . LYS A 1 367 ? -10.433 13.615 -16.527 1.00 86.62 367 LYS A CA 1
ATOM 2815 C C . LYS A 1 367 ? -11.340 14.228 -17.600 1.00 86.62 367 LYS A C 1
ATOM 2817 O O . LYS A 1 367 ? -11.581 15.433 -17.543 1.00 86.62 367 LYS A O 1
ATOM 2822 N N . GLY A 1 368 ? -11.864 13.423 -18.527 1.00 80.00 368 GLY A N 1
ATOM 2823 C CA . GLY A 1 368 ? -12.790 13.869 -19.579 1.00 80.00 368 GLY A CA 1
ATOM 2824 C C . GLY A 1 368 ? -14.280 13.681 -19.265 1.00 80.00 368 GLY A C 1
ATOM 2825 O O . GLY A 1 368 ? -15.124 14.207 -19.986 1.00 80.00 368 GLY A O 1
ATOM 2826 N N . LEU A 1 369 ? -14.634 12.940 -18.209 1.00 91.75 369 LEU A N 1
ATOM 2827 C CA . LEU A 1 369 ? -16.026 12.559 -17.952 1.00 91.75 369 LEU A CA 1
ATOM 2828 C C . LEU A 1 369 ? -16.837 13.685 -17.281 1.00 91.75 369 LEU A C 1
ATOM 2830 O O . LEU A 1 369 ? -16.300 14.387 -16.413 1.00 91.75 369 LEU A O 1
ATOM 2834 N N . PRO A 1 370 ? -18.141 13.833 -17.601 1.00 92.38 370 PRO A N 1
ATOM 2835 C CA . PRO A 1 370 ? -19.057 14.683 -16.841 1.00 92.38 370 PRO A CA 1
ATOM 2836 C C . PRO A 1 370 ? -19.314 14.099 -15.435 1.00 92.38 370 PRO A C 1
ATOM 2838 O O . PRO A 1 370 ? -19.183 12.885 -15.255 1.00 92.38 370 PRO A O 1
ATOM 2841 N N . PRO A 1 371 ? -19.723 14.911 -14.435 1.00 90.56 371 PRO A N 1
ATOM 2842 C CA . PRO A 1 371 ? -19.815 14.480 -13.034 1.00 90.56 371 PRO A CA 1
ATOM 2843 C C . PRO A 1 371 ? -20.588 13.170 -12.812 1.00 90.56 371 PRO A C 1
ATOM 2845 O O . PRO A 1 371 ? -20.044 12.238 -12.230 1.00 90.56 371 PRO A O 1
ATOM 2848 N N . ALA A 1 372 ? -21.798 13.035 -13.365 1.00 92.06 372 ALA A N 1
ATOM 2849 C CA . ALA A 1 372 ? -22.611 11.821 -13.214 1.00 92.06 372 ALA A CA 1
ATOM 2850 C C . ALA A 1 372 ? -21.946 10.550 -13.788 1.00 92.06 372 ALA A C 1
ATOM 2852 O O . ALA A 1 372 ? -22.127 9.453 -13.255 1.00 92.06 372 ALA A O 1
ATOM 2853 N N . ALA A 1 373 ? -21.140 10.684 -14.847 1.00 93.88 373 ALA A N 1
ATOM 2854 C CA . ALA A 1 373 ? -20.395 9.565 -15.419 1.00 93.88 373 ALA A CA 1
ATOM 2855 C C . ALA A 1 373 ? -19.181 9.175 -14.559 1.00 93.88 373 ALA A C 1
ATOM 2857 O O . ALA A 1 373 ? -18.842 7.993 -14.522 1.00 93.88 373 ALA A O 1
ATOM 2858 N N . ARG A 1 374 ? -18.574 10.127 -13.826 1.00 95.25 374 ARG A N 1
ATOM 2859 C CA . ARG A 1 374 ? -17.526 9.838 -12.827 1.00 95.25 374 ARG A CA 1
ATOM 2860 C C . ARG A 1 374 ? -18.090 9.047 -11.655 1.00 95.25 374 ARG A C 1
ATOM 2862 O O . ARG A 1 374 ? -17.578 7.977 -11.361 1.00 95.25 374 ARG A O 1
ATOM 2869 N N . GLU A 1 375 ? -19.188 9.517 -11.065 1.00 95.94 375 GLU A N 1
ATOM 2870 C CA . GLU A 1 375 ? -19.893 8.819 -9.978 1.00 95.94 375 GLU A CA 1
ATOM 2871 C C . GLU A 1 375 ? -20.262 7.380 -10.380 1.00 95.94 375 GLU A C 1
ATOM 2873 O O . GLU A 1 375 ? -20.007 6.425 -9.648 1.00 95.94 375 GLU A O 1
ATOM 2878 N N . SER A 1 376 ? -20.766 7.209 -11.607 1.00 96.69 376 SER A N 1
ATOM 2879 C CA . SER A 1 376 ? -21.083 5.890 -12.167 1.00 96.69 376 SER A CA 1
ATOM 2880 C C . SER A 1 376 ? -19.841 5.017 -12.400 1.00 96.69 376 SER A C 1
ATOM 2882 O O . SER A 1 376 ? -19.925 3.797 -12.296 1.00 96.69 376 SER A O 1
ATOM 2884 N N . ALA A 1 377 ? -18.690 5.605 -12.746 1.00 96.88 377 ALA A N 1
ATOM 2885 C CA . ALA A 1 377 ? -17.432 4.875 -12.907 1.00 96.88 377 ALA A CA 1
ATOM 2886 C C . ALA A 1 377 ? -16.859 4.417 -11.558 1.00 96.88 377 ALA A C 1
ATOM 2888 O O . ALA A 1 377 ? -16.419 3.276 -11.456 1.00 96.88 377 ALA A O 1
ATOM 2889 N N . ILE A 1 378 ? -16.945 5.265 -10.527 1.00 96.81 378 ILE A N 1
ATOM 2890 C CA . ILE A 1 378 ? -16.559 4.935 -9.148 1.00 96.81 378 ILE A CA 1
ATOM 2891 C C . ILE A 1 378 ? -17.342 3.712 -8.669 1.00 96.81 378 ILE A C 1
ATOM 2893 O O . ILE A 1 378 ? -16.737 2.719 -8.271 1.00 96.81 378 ILE A O 1
ATOM 2897 N N . LEU A 1 379 ? -18.676 3.746 -8.772 1.00 96.00 379 LEU A N 1
ATOM 2898 C CA . LEU A 1 379 ? -19.516 2.639 -8.312 1.00 96.00 379 LEU A CA 1
ATOM 2899 C C . LEU A 1 379 ? -19.191 1.324 -9.042 1.00 96.00 379 LEU A C 1
ATOM 2901 O O . LEU A 1 379 ? -18.996 0.308 -8.381 1.00 96.00 379 LEU A O 1
ATOM 2905 N N . ARG A 1 380 ? -19.031 1.348 -10.375 1.00 96.50 380 ARG A N 1
ATOM 2906 C CA . ARG A 1 380 ? -18.682 0.148 -11.162 1.00 96.50 380 ARG A CA 1
ATOM 2907 C C . ARG A 1 380 ? -17.355 -0.485 -10.747 1.00 96.50 380 ARG A C 1
ATOM 2909 O O . ARG A 1 380 ? -17.255 -1.708 -10.718 1.00 96.50 380 ARG A O 1
ATOM 2916 N N . GLU A 1 381 ? -16.328 0.312 -10.457 1.00 96.69 381 GLU A N 1
ATOM 2917 C CA . GLU A 1 381 ? -15.039 -0.230 -10.014 1.00 96.69 381 GLU A CA 1
ATOM 2918 C C . GLU A 1 381 ? -15.140 -0.854 -8.616 1.00 96.69 381 GLU A C 1
ATOM 2920 O O . GLU A 1 381 ? -14.614 -1.946 -8.397 1.00 96.69 381 GLU A O 1
ATOM 2925 N N . VAL A 1 382 ? -15.904 -0.247 -7.703 1.00 95.25 382 VAL A N 1
ATOM 2926 C CA . VAL A 1 382 ? -16.190 -0.842 -6.387 1.00 95.25 382 VAL A CA 1
ATOM 2927 C C . VAL A 1 382 ? -16.992 -2.141 -6.521 1.00 95.25 382 VAL A C 1
ATOM 2929 O O . VAL A 1 382 ? -16.648 -3.132 -5.883 1.00 95.25 382 VAL A O 1
ATOM 2932 N N . GLU A 1 383 ? -18.017 -2.182 -7.375 1.00 92.00 383 GLU A N 1
ATOM 2933 C CA . GLU A 1 383 ? -18.848 -3.373 -7.618 1.00 92.00 383 GLU A CA 1
ATOM 2934 C C . GLU A 1 383 ? -18.054 -4.559 -8.178 1.00 92.00 383 GLU A C 1
ATOM 2936 O O . GLU A 1 383 ? -18.333 -5.704 -7.812 1.00 92.00 383 GLU A O 1
ATOM 2941 N N . LYS A 1 384 ? -17.041 -4.284 -9.013 1.00 92.31 384 LYS A N 1
ATOM 2942 C CA . LYS A 1 384 ? -16.052 -5.268 -9.486 1.00 92.31 384 LYS A CA 1
ATOM 2943 C C . LYS A 1 384 ? -15.073 -5.720 -8.397 1.00 92.31 384 LYS A C 1
ATOM 2945 O O . LYS A 1 384 ? -14.370 -6.697 -8.614 1.00 92.31 384 LYS A O 1
ATOM 2950 N N . GLY A 1 385 ? -14.986 -5.014 -7.268 1.00 92.50 385 GLY A N 1
ATOM 2951 C CA . GLY A 1 385 ? -14.023 -5.270 -6.196 1.00 92.50 385 GLY A CA 1
ATOM 2952 C C . GLY A 1 385 ? -12.677 -4.545 -6.342 1.00 92.50 385 GLY A C 1
ATOM 2953 O O . GLY A 1 385 ? -11.728 -4.929 -5.659 1.00 92.50 385 GLY A O 1
ATOM 2954 N N . ASN A 1 386 ? -12.557 -3.517 -7.195 1.00 95.50 386 ASN A N 1
ATOM 2955 C CA . ASN A 1 386 ? -11.324 -2.739 -7.402 1.00 95.50 386 ASN A CA 1
ATOM 2956 C C . ASN A 1 386 ? -11.040 -1.759 -6.247 1.00 95.50 386 ASN A C 1
ATOM 2958 O O . ASN A 1 386 ? -11.078 -0.538 -6.398 1.00 95.50 386 ASN A O 1
ATOM 2962 N N . LEU A 1 387 ? -10.762 -2.340 -5.085 1.00 94.38 387 LEU A N 1
ATOM 2963 C CA . LEU A 1 387 ? -10.334 -1.689 -3.855 1.00 94.38 387 LEU A CA 1
ATOM 2964 C C . LEU A 1 387 ? -8.943 -2.229 -3.482 1.00 94.38 387 LEU A C 1
ATOM 2966 O O . LEU A 1 387 ? -8.712 -3.428 -3.680 1.00 94.38 387 LEU A O 1
ATOM 2970 N N . PRO A 1 388 ? -8.055 -1.413 -2.888 1.00 93.50 388 PRO A N 1
ATOM 2971 C CA . PRO A 1 388 ? -6.859 -1.910 -2.215 1.00 93.50 388 PRO A CA 1
ATOM 2972 C C . PRO A 1 388 ? -7.208 -2.956 -1.154 1.00 93.50 388 PRO A C 1
ATOM 2974 O O . PRO A 1 388 ? -8.209 -2.823 -0.445 1.00 93.50 388 PRO A O 1
ATOM 2977 N N . GLU A 1 389 ? -6.371 -3.982 -1.020 1.00 89.00 389 GLU A N 1
ATOM 2978 C CA . GLU A 1 389 ? -6.634 -5.114 -0.130 1.00 89.00 389 GLU A CA 1
ATOM 2979 C C . GLU A 1 389 ? -6.609 -4.677 1.339 1.00 89.00 389 GLU A C 1
ATOM 2981 O O . GLU A 1 389 ? -7.479 -5.063 2.115 1.00 89.00 389 GLU A O 1
ATOM 2986 N N . PHE A 1 390 ? -5.715 -3.747 1.698 1.00 90.06 390 PHE A N 1
ATOM 2987 C CA . PHE A 1 390 ? -5.634 -3.206 3.060 1.00 90.06 390 PHE A CA 1
ATOM 2988 C C . PHE A 1 390 ? -6.924 -2.500 3.524 1.00 90.06 390 PHE A C 1
ATOM 2990 O O . PHE A 1 390 ? -7.158 -2.393 4.724 1.00 90.06 390 PHE A O 1
ATOM 2997 N N . LEU A 1 391 ? -7.793 -2.032 2.612 1.00 94.06 391 LEU A N 1
ATOM 2998 C CA . LEU A 1 391 ? -9.099 -1.465 2.987 1.00 94.06 391 LEU A CA 1
ATOM 2999 C C . LEU A 1 391 ? -10.127 -2.535 3.384 1.00 94.06 391 LEU A C 1
ATOM 3001 O O . LEU A 1 391 ? -11.161 -2.196 3.957 1.00 94.06 391 LEU A O 1
ATOM 3005 N N . ARG A 1 392 ? -9.880 -3.815 3.085 1.00 91.56 392 ARG A N 1
ATOM 3006 C CA . ARG A 1 392 ? -10.778 -4.925 3.439 1.00 91.56 392 ARG A CA 1
ATOM 3007 C C . ARG A 1 392 ? -10.571 -5.399 4.879 1.00 91.56 392 ARG A C 1
ATOM 3009 O O . ARG A 1 392 ? -11.507 -5.924 5.482 1.00 91.56 392 ARG A O 1
ATOM 3016 N N . GLU A 1 393 ? -9.399 -5.132 5.453 1.00 88.56 393 GLU A N 1
ATOM 3017 C CA . GLU A 1 393 ? -9.081 -5.348 6.865 1.00 88.56 393 GLU A CA 1
ATOM 3018 C C . GLU A 1 393 ? -9.634 -4.228 7.758 1.00 88.56 393 GLU A C 1
ATOM 3020 O O . GLU A 1 393 ? -8.922 -3.305 8.163 1.00 88.56 393 GLU A O 1
ATOM 3025 N N . LEU A 1 394 ? -10.921 -4.302 8.096 1.00 94.19 394 LEU A N 1
ATOM 3026 C CA . LEU A 1 394 ? -11.518 -3.312 8.992 1.00 94.19 394 LEU A CA 1
ATOM 3027 C C . LEU A 1 394 ? -10.891 -3.374 10.394 1.00 94.19 394 LEU A C 1
ATOM 3029 O O . LEU A 1 394 ? -10.830 -4.439 11.009 1.00 94.19 394 LEU A O 1
ATOM 3033 N N . LYS A 1 395 ? -10.490 -2.220 10.930 1.00 95.38 395 LYS A N 1
ATOM 3034 C CA . LYS A 1 395 ? -9.873 -2.107 12.256 1.00 95.38 395 LYS A CA 1
ATOM 3035 C C . LYS A 1 395 ? -10.926 -1.819 13.339 1.00 95.38 395 LYS A C 1
ATOM 3037 O O . LYS A 1 395 ? -11.893 -1.097 13.068 1.00 95.38 395 LYS A O 1
ATOM 3042 N N . PRO A 1 396 ? -10.788 -2.392 14.548 1.00 97.12 396 PRO A N 1
ATOM 3043 C CA . PRO A 1 396 ? -11.710 -2.150 15.650 1.00 97.12 396 PRO A CA 1
ATOM 3044 C C . PRO A 1 396 ? -11.528 -0.741 16.227 1.00 97.12 396 PRO A C 1
ATOM 3046 O O . PRO A 1 396 ? -10.407 -0.272 16.402 1.00 97.12 396 PRO A O 1
ATOM 3049 N N . VAL A 1 397 ? -12.637 -0.088 16.568 1.00 98.25 397 VAL A N 1
ATOM 3050 C CA . VAL A 1 397 ? -12.673 1.189 17.293 1.00 98.25 397 VAL A CA 1
ATOM 3051 C C . VAL A 1 397 ? -13.663 1.041 18.441 1.00 98.25 397 VAL A C 1
ATOM 3053 O O . VAL A 1 397 ? -14.844 0.749 18.230 1.00 98.25 397 VAL A O 1
ATOM 3056 N N . SER A 1 398 ? -13.177 1.218 19.665 1.00 98.25 398 SER A N 1
ATOM 3057 C CA . SER A 1 398 ? -13.979 1.119 20.881 1.00 98.25 398 SER A CA 1
ATOM 3058 C C . SER A 1 398 ? -14.848 2.363 21.050 1.00 98.25 398 SER A C 1
ATOM 3060 O O . SER A 1 398 ? -14.412 3.486 20.802 1.00 98.25 398 SER A O 1
ATOM 3062 N N . VAL A 1 399 ? -16.081 2.179 21.501 1.00 97.88 399 VAL A N 1
ATOM 3063 C CA . VAL A 1 399 ? -17.026 3.254 21.809 1.00 97.88 399 VAL A CA 1
ATOM 3064 C C . VAL A 1 399 ? -17.655 2.999 23.173 1.00 97.88 399 VAL A C 1
ATOM 3066 O O . VAL A 1 399 ? -17.873 1.856 23.568 1.00 97.88 399 VAL A O 1
ATOM 3069 N N . SER A 1 400 ? -17.949 4.064 23.912 1.00 95.75 400 SER A N 1
ATOM 3070 C CA . SER A 1 400 ? -18.636 3.961 25.199 1.00 95.75 400 SER A CA 1
ATOM 3071 C C . SER A 1 400 ? -19.622 5.106 25.411 1.00 95.75 400 SER A C 1
ATOM 3073 O O . SER A 1 400 ? -19.587 6.155 24.745 1.00 95.75 400 SER A O 1
ATOM 3075 N N . PHE A 1 401 ? -20.557 4.853 26.318 1.00 94.62 401 PHE A N 1
ATOM 3076 C CA . PHE A 1 401 ? -21.635 5.752 26.694 1.00 94.62 401 PHE A CA 1
ATOM 3077 C C . PHE A 1 401 ? -22.113 5.410 28.107 1.00 94.62 401 PHE A C 1
ATOM 3079 O O . PHE A 1 401 ? -21.996 4.266 28.537 1.00 94.62 401 PHE A O 1
ATOM 3086 N N . VAL A 1 402 ? -22.647 6.399 28.819 1.00 93.12 402 VAL A N 1
ATOM 3087 C CA . VAL A 1 402 ? -23.367 6.197 30.079 1.00 93.12 402 VAL A CA 1
ATOM 3088 C C . VAL A 1 402 ? -24.798 6.666 29.845 1.00 93.12 402 VAL A C 1
ATOM 3090 O O . VAL A 1 402 ? -24.994 7.811 29.436 1.00 93.12 402 VAL A O 1
ATOM 3093 N N . ASP A 1 403 ? -25.771 5.776 30.041 1.00 88.44 403 ASP A N 1
ATOM 3094 C CA . ASP A 1 403 ? -27.184 6.060 29.787 1.00 88.44 403 ASP A CA 1
ATOM 3095 C C . ASP A 1 403 ? -27.789 7.018 30.830 1.00 88.44 403 ASP A C 1
ATOM 3097 O O . ASP A 1 403 ? -27.170 7.386 31.833 1.00 88.44 403 ASP A O 1
ATOM 3101 N N . SER A 1 404 ? -29.040 7.424 30.606 1.00 85.12 404 SER A N 1
ATOM 3102 C CA . SER A 1 404 ? -29.777 8.315 31.512 1.00 85.12 404 SER A CA 1
ATOM 3103 C C . SER A 1 404 ? -30.056 7.724 32.903 1.00 85.12 404 SER A C 1
ATOM 3105 O O . SER A 1 404 ? -30.515 8.451 33.783 1.00 85.12 404 SER A O 1
ATOM 3107 N N . LYS A 1 405 ? -29.777 6.432 33.118 1.00 88.94 405 LYS A N 1
ATOM 3108 C CA . LYS A 1 405 ? -29.903 5.709 34.392 1.00 88.94 405 LYS A CA 1
ATOM 3109 C C . LYS A 1 405 ? -28.541 5.497 35.070 1.00 88.94 405 LYS A C 1
ATOM 3111 O O . LYS A 1 405 ? -28.492 4.914 36.150 1.00 88.94 405 LYS A O 1
ATOM 3116 N N . GLY A 1 406 ? -27.445 5.956 34.459 1.00 90.00 406 GLY A N 1
ATOM 3117 C CA . GLY A 1 406 ? -26.081 5.761 34.950 1.00 90.00 406 GLY A CA 1
ATOM 3118 C C . GLY A 1 406 ? -25.441 4.430 34.537 1.00 90.00 406 GLY A C 1
ATOM 3119 O O . GLY A 1 406 ? -24.342 4.125 35.003 1.00 90.00 406 GLY A O 1
ATOM 3120 N N . GLN A 1 407 ? -26.075 3.636 33.668 1.00 91.62 407 GLN A N 1
ATOM 3121 C CA . GLN A 1 407 ? -25.494 2.394 33.166 1.00 91.62 407 GLN A CA 1
ATOM 3122 C C . GLN A 1 407 ? -24.440 2.695 32.095 1.00 91.62 407 GLN A C 1
ATOM 3124 O O . GLN A 1 407 ? -24.727 3.322 31.076 1.00 91.62 407 GLN A O 1
ATOM 3129 N N . ARG A 1 408 ? -23.206 2.220 32.302 1.00 94.81 408 ARG A N 1
ATOM 3130 C CA . ARG A 1 408 ? -22.160 2.235 31.271 1.00 94.81 408 ARG A CA 1
ATOM 3131 C C . ARG A 1 408 ? -22.415 1.117 30.261 1.00 94.81 408 ARG A C 1
ATOM 3133 O O . ARG A 1 408 ? -22.525 -0.042 30.652 1.00 94.81 408 ARG A O 1
ATOM 3140 N N . HIS A 1 409 ? -22.437 1.487 28.988 1.00 95.19 409 HIS A N 1
ATOM 3141 C CA . HIS A 1 409 ? -22.440 0.582 27.845 1.00 95.19 409 HIS A CA 1
ATOM 3142 C C . HIS A 1 409 ? -21.096 0.647 27.127 1.00 95.19 409 HIS A C 1
ATOM 3144 O O . HIS A 1 409 ? -20.496 1.724 26.994 1.00 95.19 409 HIS A O 1
ATOM 3150 N N . GLU A 1 410 ? -20.651 -0.497 26.619 1.00 97.12 410 GLU A N 1
ATOM 3151 C CA . GLU A 1 410 ? -19.428 -0.617 25.833 1.00 97.12 410 GLU A CA 1
ATOM 3152 C C . GLU A 1 410 ? -19.724 -1.233 24.471 1.00 97.12 410 GLU A C 1
ATOM 3154 O O . GLU A 1 410 ? -20.551 -2.134 24.328 1.00 97.12 410 GLU A O 1
ATOM 3159 N N . GLY A 1 411 ? -19.034 -0.754 23.444 1.00 97.50 411 GLY A N 1
ATOM 3160 C CA . GLY A 1 411 ? -19.155 -1.309 22.111 1.00 97.50 411 GLY A CA 1
ATOM 3161 C C . GLY A 1 411 ? -17.874 -1.203 21.306 1.00 97.50 411 GLY A C 1
ATOM 3162 O O . GLY A 1 411 ? -16.938 -0.492 21.665 1.00 97.50 411 GLY A O 1
ATOM 3163 N N . GLN A 1 412 ? -17.845 -1.917 20.189 1.00 98.31 412 GLN A N 1
ATOM 3164 C CA . GLN A 1 412 ? -16.730 -1.914 19.254 1.00 98.31 412 GLN A CA 1
ATOM 3165 C C . GLN A 1 412 ? -17.272 -1.937 17.826 1.00 98.31 412 GLN A C 1
ATOM 3167 O O . GLN A 1 412 ? -17.867 -2.926 17.392 1.00 98.31 412 GLN A O 1
ATOM 3172 N N . ILE A 1 413 ? -17.068 -0.837 17.102 1.00 98.44 413 ILE A N 1
ATOM 3173 C CA . ILE A 1 413 ? -17.330 -0.761 15.662 1.00 98.44 413 ILE A CA 1
ATOM 3174 C C . ILE A 1 413 ? -16.099 -1.257 14.892 1.00 98.44 413 ILE A C 1
ATOM 3176 O O . ILE A 1 413 ? -14.981 -1.210 15.401 1.00 98.44 413 ILE A O 1
ATOM 3180 N N . ARG A 1 414 ? -16.290 -1.719 13.654 1.00 97.94 414 ARG A N 1
ATOM 3181 C CA . ARG A 1 414 ? -15.204 -2.077 12.725 1.00 97.94 414 ARG A CA 1
ATOM 3182 C C . ARG A 1 414 ? -15.201 -1.084 11.569 1.00 97.94 414 ARG A C 1
ATOM 3184 O O . ARG A 1 414 ? -16.257 -0.839 10.992 1.00 97.94 414 ARG A O 1
ATOM 3191 N N . VAL A 1 415 ? -14.053 -0.497 11.247 1.00 97.75 415 VAL A N 1
ATOM 3192 C CA . VAL A 1 415 ? -13.953 0.670 10.354 1.00 97.75 415 VAL A CA 1
ATOM 3193 C C . VAL A 1 415 ? -12.851 0.469 9.319 1.00 97.75 415 VAL A C 1
ATOM 3195 O O . VAL A 1 415 ? -11.809 -0.096 9.639 1.00 97.75 415 VAL A O 1
ATOM 3198 N N . MET A 1 416 ? -13.045 0.949 8.087 1.00 96.75 416 MET A N 1
ATOM 3199 C CA . MET A 1 416 ? -11.961 0.971 7.099 1.00 96.75 416 MET A CA 1
ATOM 3200 C C . MET A 1 416 ? -10.772 1.800 7.620 1.00 96.75 416 MET A C 1
ATOM 3202 O O . MET A 1 416 ? -10.985 2.926 8.097 1.00 96.75 416 MET A O 1
ATOM 3206 N N . PRO A 1 417 ? -9.531 1.281 7.508 1.00 95.88 417 PRO A N 1
ATOM 3207 C CA . PRO A 1 417 ? -8.342 1.956 8.029 1.00 95.88 417 PRO A CA 1
ATOM 3208 C C . PRO A 1 417 ? -8.133 3.349 7.416 1.00 95.88 417 PRO A C 1
ATOM 3210 O O . PRO A 1 417 ? -7.749 4.290 8.111 1.00 95.88 417 PRO A O 1
ATOM 3213 N N . ASP A 1 418 ? -8.509 3.529 6.150 1.00 97.25 418 ASP A N 1
ATOM 3214 C CA . ASP A 1 418 ? -8.517 4.817 5.453 1.00 97.25 418 ASP A CA 1
ATOM 3215 C C . ASP A 1 418 ? -9.864 5.039 4.727 1.00 97.25 418 ASP A C 1
ATOM 3217 O O . ASP A 1 418 ? -10.775 4.210 4.785 1.00 97.25 418 ASP A O 1
ATOM 3221 N N . TYR A 1 419 ? -10.020 6.176 4.056 1.00 98.00 419 TYR A N 1
ATOM 3222 C CA . TYR A 1 419 ? -11.151 6.454 3.173 1.00 98.00 419 TYR A CA 1
ATOM 3223 C C . TYR A 1 419 ? -11.126 5.564 1.929 1.00 98.00 419 TYR A C 1
ATOM 3225 O O . TYR A 1 419 ? -10.062 5.164 1.455 1.00 98.00 419 TYR A O 1
ATOM 3233 N N . LEU A 1 420 ? -12.309 5.335 1.354 1.00 97.25 420 LEU A N 1
ATOM 3234 C CA . LEU A 1 420 ? -12.487 4.549 0.141 1.00 97.25 420 LEU A CA 1
ATOM 3235 C C . LEU A 1 420 ? -11.553 5.027 -0.983 1.00 97.25 420 LEU A C 1
ATOM 3237 O O . LEU A 1 420 ? -11.527 6.208 -1.352 1.00 97.25 420 LEU A O 1
ATOM 3241 N N . ALA A 1 421 ? -10.824 4.076 -1.554 1.00 97.38 421 ALA A N 1
ATOM 3242 C CA . ALA A 1 421 ? -9.928 4.284 -2.674 1.00 97.38 421 ALA A CA 1
ATOM 3243 C C . ALA A 1 421 ? -10.165 3.234 -3.760 1.00 97.38 421 ALA A C 1
ATOM 3245 O O . ALA A 1 421 ? -10.575 2.114 -3.465 1.00 97.38 421 ALA A O 1
ATOM 3246 N N . ILE A 1 422 ? -9.873 3.603 -5.007 1.00 97.56 422 ILE A N 1
ATOM 3247 C CA . ILE A 1 422 ? -9.885 2.692 -6.158 1.00 97.56 422 ILE A CA 1
ATOM 3248 C C . ILE A 1 422 ? -8.442 2.439 -6.587 1.00 97.56 422 ILE A C 1
ATOM 3250 O O . ILE A 1 422 ? -7.652 3.387 -6.661 1.00 97.56 422 ILE A O 1
ATOM 3254 N N . GLY A 1 423 ? -8.107 1.174 -6.854 1.00 93.50 423 GLY A N 1
ATOM 3255 C CA . GLY A 1 423 ? -6.767 0.743 -7.252 1.00 93.50 423 GLY A CA 1
ATOM 3256 C C . GLY A 1 423 ? -6.259 -0.493 -6.505 1.00 93.50 423 GLY A C 1
ATOM 3257 O O . GLY A 1 423 ? -7.046 -1.283 -5.988 1.00 93.50 423 GLY A O 1
ATOM 3258 N N . SER A 1 424 ? -4.938 -0.675 -6.488 1.00 87.88 424 SER A N 1
ATOM 3259 C CA . SER A 1 424 ? -4.217 -1.727 -5.746 1.00 87.88 424 SER A CA 1
ATOM 3260 C C . SER A 1 424 ? -3.515 -1.148 -4.509 1.00 87.88 424 SER A C 1
ATOM 3262 O O . SER A 1 424 ? -3.545 0.060 -4.307 1.00 87.88 424 SER A O 1
ATOM 3264 N N . ASN A 1 425 ? -2.842 -1.971 -3.696 1.00 85.88 425 ASN A N 1
ATOM 3265 C CA . ASN A 1 425 ? -2.048 -1.477 -2.558 1.00 85.88 425 ASN A CA 1
ATOM 3266 C C . ASN A 1 425 ? -0.956 -0.467 -2.982 1.00 85.88 425 ASN A C 1
ATOM 3268 O O . ASN A 1 425 ? -0.709 0.488 -2.255 1.00 85.88 425 ASN A O 1
ATOM 3272 N N . ASP A 1 426 ? -0.354 -0.646 -4.165 1.00 81.38 426 ASP A N 1
ATOM 3273 C CA . ASP A 1 426 ? 0.758 0.183 -4.667 1.00 81.38 426 ASP A CA 1
ATOM 3274 C C . ASP A 1 426 ? 0.329 1.361 -5.564 1.00 81.38 426 ASP A C 1
ATOM 3276 O O . ASP A 1 426 ? 1.110 2.280 -5.819 1.00 81.38 426 ASP A O 1
ATOM 3280 N N . ASP A 1 427 ? -0.889 1.326 -6.112 1.00 88.00 427 ASP A N 1
ATOM 3281 C CA . ASP A 1 427 ? -1.418 2.354 -7.014 1.00 88.00 427 ASP A CA 1
ATOM 3282 C C . ASP A 1 427 ? -2.916 2.535 -6.764 1.00 88.00 427 ASP A C 1
ATOM 3284 O O . ASP A 1 427 ? -3.755 1.900 -7.412 1.00 88.00 427 ASP A O 1
ATOM 3288 N N . PHE A 1 428 ? -3.242 3.414 -5.815 1.00 94.81 428 PHE A N 1
ATOM 3289 C CA . PHE A 1 428 ? -4.606 3.798 -5.467 1.00 94.81 428 PHE A CA 1
ATOM 3290 C C . PHE A 1 428 ? -4.772 5.307 -5.309 1.00 94.81 428 PHE A C 1
ATOM 3292 O O . PHE A 1 428 ? -3.824 6.059 -5.075 1.00 94.81 428 PHE A O 1
ATOM 3299 N N . VAL A 1 429 ? -6.023 5.756 -5.404 1.00 96.44 429 VAL A N 1
ATOM 3300 C CA . VAL A 1 429 ? -6.411 7.140 -5.115 1.00 96.44 429 VAL A CA 1
ATOM 3301 C C . VAL A 1 429 ? -7.662 7.150 -4.244 1.00 96.44 429 VAL A C 1
ATOM 3303 O O . VAL A 1 429 ? -8.648 6.501 -4.583 1.00 96.44 429 VAL A O 1
ATOM 3306 N N . ARG A 1 430 ? -7.641 7.905 -3.136 1.00 97.31 430 ARG A N 1
ATOM 3307 C CA . ARG A 1 430 ? -8.821 8.166 -2.289 1.00 97.31 430 ARG A CA 1
ATOM 3308 C C . ARG A 1 430 ? -9.793 9.066 -3.035 1.00 97.31 430 ARG A C 1
ATOM 3310 O O . ARG A 1 430 ? -9.542 10.269 -3.163 1.00 97.31 430 ARG A O 1
ATOM 3317 N N . VAL A 1 431 ? -10.891 8.499 -3.522 1.00 94.44 431 VAL A N 1
ATOM 3318 C CA . VAL A 1 431 ? -11.769 9.177 -4.482 1.00 94.44 431 VAL A CA 1
ATOM 3319 C C . VAL A 1 431 ? -12.864 9.963 -3.751 1.00 94.44 431 VAL A C 1
ATOM 3321 O O . VAL A 1 431 ? -13.660 9.359 -3.034 1.00 94.44 431 VAL A O 1
ATOM 3324 N N . PRO A 1 432 ? -12.944 11.299 -3.900 1.00 96.56 432 PRO A N 1
ATOM 3325 C CA . PRO A 1 432 ? -14.119 12.056 -3.479 1.00 96.56 432 PRO A CA 1
ATOM 3326 C C . PRO A 1 432 ? -15.337 11.668 -4.321 1.00 96.56 432 PRO A C 1
ATOM 3328 O O . PRO A 1 432 ? -15.212 11.470 -5.527 1.00 96.56 432 PRO A O 1
ATOM 3331 N N . MET A 1 433 ? -16.510 11.600 -3.696 1.00 97.19 433 MET A N 1
ATOM 3332 C CA . MET A 1 433 ? -17.773 11.238 -4.347 1.00 97.19 433 MET A CA 1
ATOM 3333 C C . MET A 1 433 ? -18.949 11.967 -3.681 1.00 97.19 433 MET A C 1
ATOM 3335 O O . MET A 1 433 ? -18.802 12.530 -2.592 1.00 97.19 433 MET A O 1
ATOM 3339 N N . THR A 1 434 ? -20.120 11.945 -4.312 1.00 97.44 434 THR A N 1
ATOM 3340 C CA . THR A 1 434 ? -21.368 12.450 -3.714 1.00 97.44 434 THR A CA 1
ATOM 3341 C C . THR A 1 434 ? -21.851 11.554 -2.560 1.00 97.44 434 THR A C 1
ATOM 3343 O O . THR A 1 434 ? -21.577 10.349 -2.560 1.00 97.44 434 THR A O 1
ATOM 3346 N N . PRO A 1 435 ? -22.654 12.070 -1.604 1.00 96.75 435 PRO A N 1
ATOM 3347 C CA . PRO A 1 435 ? -23.326 11.238 -0.599 1.00 96.75 435 PRO A CA 1
ATOM 3348 C C . PRO A 1 435 ? -24.173 10.111 -1.205 1.00 96.75 435 PRO A C 1
ATOM 3350 O O . PRO A 1 435 ? -24.282 9.050 -0.598 1.00 96.75 435 PRO A O 1
ATOM 3353 N N . LYS A 1 436 ? -24.740 10.294 -2.408 1.00 96.81 436 LYS A N 1
ATOM 3354 C CA . LYS A 1 436 ? -25.514 9.245 -3.087 1.00 96.81 436 LYS A CA 1
ATOM 3355 C C . LYS A 1 436 ? -24.634 8.058 -3.486 1.00 96.81 436 LYS A C 1
ATOM 3357 O O . LYS A 1 436 ? -24.993 6.917 -3.210 1.00 96.81 436 LYS A O 1
ATOM 3362 N N . THR A 1 437 ? -23.474 8.316 -4.086 1.00 97.88 437 THR A N 1
ATOM 3363 C CA . THR A 1 437 ? -22.507 7.264 -4.441 1.00 97.88 437 THR A CA 1
ATOM 3364 C C . THR A 1 437 ? -21.897 6.629 -3.197 1.00 97.88 437 THR A C 1
ATOM 3366 O O . THR A 1 437 ? -21.796 5.408 -3.131 1.00 97.88 437 THR A O 1
ATOM 3369 N N . ALA A 1 438 ? -21.574 7.427 -2.173 1.00 98.06 438 ALA A N 1
ATOM 3370 C CA . ALA A 1 438 ? -21.063 6.913 -0.903 1.00 98.06 438 ALA A CA 1
ATOM 3371 C C . ALA A 1 438 ? -22.074 5.985 -0.202 1.00 98.06 438 ALA A C 1
ATOM 3373 O O . ALA A 1 438 ? -21.683 4.935 0.303 1.00 98.06 438 ALA A O 1
ATOM 3374 N N . GLN A 1 439 ? -23.372 6.318 -0.233 1.00 97.62 439 GLN A N 1
ATOM 3375 C CA . GLN A 1 439 ? -24.437 5.443 0.265 1.00 97.62 439 GLN A CA 1
ATOM 3376 C C . GLN A 1 439 ? -24.557 4.157 -0.561 1.00 97.62 439 GLN A C 1
ATOM 3378 O O . GLN A 1 439 ? -24.630 3.079 0.017 1.00 97.62 439 GLN A O 1
ATOM 3383 N N . ALA A 1 440 ? -24.548 4.250 -1.895 1.00 97.12 440 ALA A N 1
ATOM 3384 C CA . ALA A 1 440 ? -24.628 3.075 -2.765 1.00 97.12 440 ALA A CA 1
ATOM 3385 C C . ALA A 1 440 ? -23.441 2.117 -2.550 1.00 97.12 440 ALA A C 1
ATOM 3387 O O . ALA A 1 440 ? -23.629 0.904 -2.509 1.00 97.12 440 ALA A O 1
ATOM 3388 N N . VAL A 1 441 ? -22.233 2.654 -2.344 1.00 96.62 441 VAL A N 1
ATOM 3389 C CA . VAL A 1 441 ? -21.048 1.870 -1.967 1.00 96.62 441 VAL A CA 1
ATOM 3390 C C . VAL A 1 441 ? -21.212 1.223 -0.590 1.00 96.62 441 VAL A C 1
ATOM 3392 O O . VAL A 1 441 ? -20.927 0.035 -0.450 1.00 96.62 441 VAL A O 1
ATOM 3395 N N . ALA A 1 442 ? -21.687 1.963 0.416 1.00 96.88 442 ALA A N 1
ATOM 3396 C CA . ALA A 1 442 ? -21.914 1.423 1.755 1.00 96.88 442 ALA A CA 1
ATOM 3397 C C . ALA A 1 442 ? -22.921 0.257 1.721 1.00 96.88 442 ALA A C 1
ATOM 3399 O O . ALA A 1 442 ? -22.597 -0.849 2.160 1.00 96.88 442 ALA A O 1
ATOM 3400 N N . ASP A 1 443 ? -24.075 0.463 1.077 1.00 94.69 443 ASP A N 1
ATOM 3401 C CA . ASP A 1 443 ? -25.103 -0.558 0.853 1.00 94.69 443 ASP A CA 1
ATOM 3402 C C . ASP A 1 443 ? -24.520 -1.788 0.124 1.00 94.69 443 ASP A C 1
ATOM 3404 O O . ASP A 1 443 ? -24.750 -2.929 0.532 1.00 94.69 443 ASP A O 1
ATOM 3408 N N . ARG A 1 444 ? -23.704 -1.573 -0.922 1.00 93.69 444 ARG A N 1
ATOM 3409 C CA . ARG A 1 444 ? -23.070 -2.637 -1.721 1.00 93.69 444 ARG A CA 1
ATOM 3410 C C . ARG A 1 444 ? -22.064 -3.477 -0.928 1.00 93.69 444 ARG A C 1
ATOM 3412 O O . ARG A 1 444 ? -21.911 -4.659 -1.245 1.00 93.69 444 ARG A O 1
ATOM 3419 N N . LEU A 1 445 ? -21.380 -2.888 0.056 1.00 92.06 445 LEU A N 1
ATOM 3420 C CA . LEU A 1 445 ? -20.353 -3.536 0.883 1.00 92.06 445 LEU A CA 1
ATOM 3421 C C . LEU A 1 445 ? -20.900 -4.182 2.169 1.00 92.06 445 LEU A C 1
ATOM 3423 O O . LEU A 1 445 ? -20.186 -4.974 2.785 1.00 92.06 445 LEU A O 1
ATOM 3427 N N . GLY A 1 446 ? -22.147 -3.890 2.559 1.00 93.62 446 GLY A N 1
ATOM 3428 C CA . GLY A 1 446 ? -22.701 -4.287 3.862 1.00 93.62 446 GLY A CA 1
ATOM 3429 C C . GLY A 1 446 ? -22.259 -3.362 5.005 1.00 93.62 446 GLY A C 1
ATOM 3430 O O . GLY A 1 446 ? -22.074 -3.805 6.140 1.00 93.62 446 GLY A O 1
ATOM 3431 N N . CYS A 1 447 ? -22.058 -2.085 4.688 1.00 96.81 447 CYS A N 1
ATOM 3432 C CA . CYS A 1 447 ? -21.513 -1.053 5.561 1.00 96.81 447 CYS A CA 1
ATOM 3433 C C . CYS A 1 447 ? -22.491 0.120 5.739 1.00 96.81 447 CYS A C 1
ATOM 3435 O O . CYS A 1 447 ? -23.488 0.246 5.032 1.00 96.81 447 CYS A O 1
ATOM 3437 N N . VAL A 1 448 ? -22.164 1.014 6.667 1.00 97.94 448 VAL A N 1
ATOM 3438 C CA . VAL A 1 448 ? -22.755 2.349 6.821 1.00 97.94 448 VAL A CA 1
ATOM 3439 C C . VAL A 1 448 ? -21.648 3.410 6.773 1.00 97.94 448 VAL A C 1
ATOM 3441 O O . VAL A 1 448 ? -20.461 3.089 6.867 1.00 97.94 448 VAL A O 1
ATOM 3444 N N . LEU A 1 449 ? -22.023 4.682 6.634 1.00 98.38 449 LEU A N 1
ATOM 3445 C CA . LEU A 1 449 ? -21.100 5.807 6.834 1.00 98.38 449 LEU A CA 1
ATOM 3446 C C . LEU A 1 449 ? -21.093 6.232 8.314 1.00 98.38 449 LEU A C 1
ATOM 3448 O O . LEU A 1 449 ? -22.047 5.921 9.026 1.00 98.38 449 LEU A O 1
ATOM 3452 N N . PRO A 1 450 ? -20.052 6.918 8.816 1.00 98.56 450 PRO A N 1
ATOM 3453 C CA . PRO A 1 450 ? -19.966 7.262 10.231 1.00 98.56 450 PRO A CA 1
ATOM 3454 C C . PRO A 1 450 ? -20.924 8.395 10.631 1.00 98.56 450 PRO A C 1
ATOM 3456 O O . PRO A 1 450 ? -21.360 9.193 9.808 1.00 98.56 450 PRO A O 1
ATOM 3459 N N . THR A 1 451 ? -21.228 8.515 11.922 1.00 98.75 451 THR A N 1
ATOM 3460 C CA . THR A 1 451 ? -21.756 9.759 12.518 1.00 98.75 451 THR A CA 1
ATOM 3461 C C . THR A 1 451 ? -20.605 10.686 12.920 1.00 98.75 451 THR A C 1
ATOM 3463 O O . THR A 1 451 ? -19.455 10.250 12.983 1.00 98.75 451 THR A O 1
ATOM 3466 N N . ARG A 1 452 ? -20.900 11.928 13.329 1.00 98.19 452 ARG A N 1
ATOM 3467 C CA . ARG A 1 452 ? -19.895 12.795 13.972 1.00 98.19 452 ARG A CA 1
ATOM 3468 C C . ARG A 1 452 ? -19.182 12.110 15.151 1.00 98.19 452 ARG A C 1
ATOM 3470 O O . ARG A 1 452 ? -17.957 12.037 15.142 1.00 98.19 452 ARG A O 1
ATOM 3477 N N . LYS A 1 453 ? -19.931 11.549 16.113 1.00 98.38 453 LYS A N 1
ATOM 3478 C CA . LYS A 1 453 ? -19.346 10.846 17.270 1.00 98.38 453 LYS A CA 1
ATOM 3479 C C . LYS A 1 453 ? -18.448 9.677 16.843 1.00 98.38 453 LYS A C 1
ATOM 3481 O O . LYS A 1 453 ? -17.391 9.494 17.440 1.00 98.38 453 LYS A O 1
ATOM 3486 N N . MET A 1 454 ? -18.822 8.909 15.815 1.00 98.75 454 MET A N 1
ATOM 3487 C CA . MET A 1 454 ? -17.945 7.856 15.285 1.00 98.75 454 MET A CA 1
ATOM 3488 C C . MET A 1 454 ? -16.643 8.439 14.723 1.00 98.75 454 MET A C 1
ATOM 3490 O O . MET A 1 454 ? -15.584 7.920 15.055 1.00 98.75 454 MET A O 1
ATOM 3494 N N . VAL A 1 455 ? -16.695 9.515 13.923 1.00 98.75 455 VAL A N 1
ATOM 3495 C CA . VAL A 1 455 ? -15.487 10.162 13.367 1.00 98.75 455 VAL A CA 1
ATOM 3496 C C . VAL A 1 455 ? -14.549 10.635 14.480 1.00 98.75 455 VAL A C 1
ATOM 3498 O O . VAL A 1 455 ? -13.347 10.403 14.389 1.00 98.75 455 VAL A O 1
ATOM 3501 N N . ASP A 1 456 ? -15.077 11.226 15.554 1.00 98.38 456 ASP A N 1
ATOM 3502 C CA . ASP A 1 456 ? -14.265 11.660 16.699 1.00 98.38 456 ASP A CA 1
ATOM 3503 C C . ASP A 1 456 ? -13.595 10.482 17.428 1.00 98.38 456 ASP A C 1
ATOM 3505 O O . ASP A 1 456 ? -12.422 10.564 17.795 1.00 98.38 456 ASP A O 1
ATOM 3509 N N . GLN A 1 457 ? -14.302 9.359 17.599 1.00 98.44 457 GLN A N 1
ATOM 3510 C CA . GLN A 1 457 ? -13.739 8.150 18.217 1.00 98.44 457 GLN A CA 1
ATOM 3511 C C . GLN A 1 457 ? -12.710 7.454 17.320 1.00 98.44 457 GLN A C 1
ATOM 3513 O O . GLN A 1 457 ? -11.669 7.023 17.820 1.00 98.44 457 GLN A O 1
ATOM 3518 N N . ILE A 1 458 ? -12.964 7.406 16.007 1.00 98.50 458 ILE A N 1
ATOM 3519 C CA . ILE A 1 458 ? -12.002 6.963 14.992 1.00 98.50 458 ILE A CA 1
ATOM 3520 C C . ILE A 1 458 ? -10.751 7.835 15.086 1.00 98.50 458 ILE A C 1
ATOM 3522 O O . ILE A 1 458 ? -9.666 7.300 15.270 1.00 98.50 458 ILE A O 1
ATOM 3526 N N . TYR A 1 459 ? -10.892 9.165 15.060 1.00 98.31 459 TYR A N 1
ATOM 3527 C CA . TYR A 1 459 ? -9.754 10.075 15.152 1.00 98.31 459 TYR A CA 1
ATOM 3528 C C . TYR A 1 459 ? -8.949 9.869 16.436 1.00 98.31 459 TYR A C 1
ATOM 3530 O O . TYR A 1 459 ? -7.725 9.729 16.376 1.00 98.31 459 TYR A O 1
ATOM 3538 N N . ALA A 1 460 ? -9.617 9.811 17.591 1.00 97.50 460 ALA A N 1
ATOM 3539 C CA . ALA A 1 460 ? -8.969 9.590 18.879 1.00 97.50 460 ALA A CA 1
ATOM 3540 C C . ALA A 1 460 ? -8.106 8.314 18.869 1.00 97.50 460 ALA A C 1
ATOM 3542 O O . ALA A 1 460 ? -6.943 8.368 19.274 1.00 97.50 460 ALA A O 1
ATOM 3543 N N . GLN A 1 461 ? -8.633 7.214 18.324 1.00 97.81 461 GLN A N 1
ATOM 3544 C CA . GLN A 1 461 ? -7.986 5.895 18.308 1.00 97.81 461 GLN A CA 1
ATOM 3545 C C . GLN A 1 461 ? -7.081 5.627 17.092 1.00 97.81 461 GLN A C 1
ATOM 3547 O O . GLN A 1 461 ? -6.336 4.653 17.113 1.00 97.81 461 GLN A O 1
ATOM 3552 N N . SER A 1 462 ? -7.070 6.482 16.066 1.00 95.50 462 SER A N 1
ATOM 3553 C CA . SER A 1 462 ? -6.162 6.340 14.920 1.00 95.50 462 SER A CA 1
ATOM 3554 C C . SER A 1 462 ? -4.694 6.382 15.336 1.00 95.50 462 SER A C 1
ATOM 3556 O O . SER A 1 462 ? -4.238 7.397 15.879 1.00 95.50 462 SER A O 1
ATOM 3558 N N . THR A 1 463 ? -3.940 5.336 14.985 1.00 91.00 463 THR A N 1
ATOM 3559 C CA . THR A 1 463 ? -2.474 5.274 15.087 1.00 91.00 463 THR A CA 1
ATOM 3560 C C . THR A 1 463 ? -1.826 6.449 14.356 1.00 91.00 463 THR A C 1
ATOM 3562 O O . THR A 1 463 ? -0.881 7.063 14.851 1.00 91.00 463 THR A O 1
ATOM 3565 N N . THR A 1 464 ? -2.368 6.806 13.186 1.00 90.88 464 THR A N 1
ATOM 3566 C CA . THR A 1 464 ? -1.868 7.912 12.368 1.00 90.88 464 THR A CA 1
ATOM 3567 C C . THR A 1 464 ? -2.884 9.044 12.270 1.00 90.88 464 THR A C 1
ATOM 3569 O O . THR A 1 464 ? -3.961 8.910 11.691 1.00 90.88 464 THR A O 1
ATOM 3572 N N . LYS A 1 465 ? -2.489 10.209 12.783 1.00 93.94 465 LYS A N 1
ATOM 3573 C CA . LYS A 1 465 ? -3.214 11.475 12.657 1.00 93.94 465 LYS A CA 1
ATOM 3574 C C . LYS A 1 465 ? -2.441 12.373 11.688 1.00 93.94 465 LYS A C 1
ATOM 3576 O O . LYS A 1 465 ? -1.273 12.679 11.931 1.00 93.94 465 LYS A O 1
ATOM 3581 N N . LEU A 1 466 ? -3.058 12.721 10.561 1.00 93.69 466 LEU A N 1
ATOM 3582 C CA . LEU A 1 466 ? -2.467 13.534 9.495 1.00 93.69 466 LEU A CA 1
ATOM 3583 C C . LEU A 1 466 ? -2.971 14.974 9.570 1.00 93.69 466 LEU A C 1
ATOM 3585 O O . LEU A 1 466 ? -4.139 15.207 9.877 1.00 93.69 466 LEU A O 1
ATOM 3589 N N . THR A 1 467 ? -2.118 15.935 9.222 1.00 92.00 467 THR A N 1
ATOM 3590 C CA . THR A 1 467 ? -2.515 17.343 9.175 1.00 92.00 467 THR A CA 1
ATOM 3591 C C . THR A 1 467 ? -3.387 17.605 7.935 1.00 92.00 467 THR A C 1
ATOM 3593 O O . THR A 1 467 ? -3.089 17.111 6.842 1.00 92.00 467 THR A O 1
ATOM 3596 N N . PRO A 1 468 ? -4.470 18.388 8.051 1.00 93.88 468 PRO A N 1
ATOM 3597 C CA . PRO A 1 468 ? -5.218 18.900 6.905 1.00 93.88 468 PRO A CA 1
ATOM 3598 C C . PRO A 1 468 ? -4.322 19.621 5.882 1.00 93.88 468 PRO A C 1
ATOM 3600 O O . PRO A 1 468 ? -3.435 20.380 6.262 1.00 93.88 468 PRO A O 1
ATOM 3603 N N . GLN A 1 469 ? -4.572 19.420 4.581 1.00 93.06 469 GLN A N 1
ATOM 3604 C CA . GLN A 1 469 ? -3.815 20.045 3.479 1.00 93.06 469 GLN A CA 1
ATOM 3605 C C . GLN A 1 469 ? -4.751 20.850 2.555 1.00 93.06 469 GLN A C 1
ATOM 3607 O O . GLN A 1 469 ? -5.208 20.338 1.529 1.00 93.06 469 GLN A O 1
ATOM 3612 N N . PRO A 1 470 ? -5.105 22.101 2.911 1.00 89.25 470 PRO A N 1
ATOM 3613 C CA . PRO A 1 470 ? -6.066 22.888 2.144 1.00 89.25 470 PRO A CA 1
ATOM 3614 C C . PRO A 1 470 ? -5.554 23.287 0.753 1.00 89.25 470 PRO A C 1
ATOM 3616 O O . PRO A 1 470 ? -4.508 23.911 0.604 1.00 89.25 470 PRO A O 1
ATOM 3619 N N . MET A 1 471 ? -6.360 23.011 -0.271 1.00 88.56 471 MET A N 1
ATOM 3620 C CA . MET A 1 471 ? -6.168 23.467 -1.648 1.00 88.56 471 MET A CA 1
ATOM 3621 C C . MET A 1 471 ? -7.192 24.557 -2.009 1.00 88.56 471 MET A C 1
ATOM 3623 O O . MET A 1 471 ? -8.398 24.435 -1.760 1.00 88.56 471 MET A O 1
ATOM 3627 N N . THR A 1 472 ? -6.718 25.658 -2.596 1.00 79.38 472 THR A N 1
ATOM 3628 C CA . THR A 1 472 ? -7.522 26.879 -2.791 1.00 79.38 472 THR A CA 1
ATOM 3629 C C . THR A 1 472 ? -8.200 26.989 -4.155 1.00 79.38 472 THR A C 1
ATOM 3631 O O . THR A 1 472 ? -9.228 27.656 -4.236 1.00 79.38 472 THR A O 1
ATOM 3634 N N . LYS A 1 473 ? -7.689 26.318 -5.195 1.00 80.88 473 LYS A N 1
ATOM 3635 C CA . LYS A 1 473 ? -8.179 26.396 -6.586 1.00 80.88 473 LYS A CA 1
ATOM 3636 C C . LYS A 1 473 ? -8.761 25.064 -7.067 1.00 80.88 473 LYS A C 1
ATOM 3638 O O . LYS A 1 473 ? -8.437 24.017 -6.512 1.00 80.88 473 LYS A O 1
ATOM 3643 N N . ASP A 1 474 ? -9.615 25.123 -8.092 1.00 88.94 474 ASP A N 1
ATOM 3644 C CA . ASP A 1 474 ? -10.069 23.967 -8.886 1.00 88.94 474 ASP A CA 1
ATOM 3645 C C . ASP A 1 474 ? -10.561 22.759 -8.067 1.00 88.94 474 ASP A C 1
ATOM 3647 O O . ASP A 1 474 ? -10.301 21.598 -8.385 1.00 88.94 474 ASP A O 1
ATOM 3651 N N . ARG A 1 475 ? -11.283 23.036 -6.977 1.00 89.88 475 ARG A N 1
ATOM 3652 C CA . ARG A 1 475 ? -11.524 22.082 -5.883 1.00 89.88 475 ARG A CA 1
ATOM 3653 C C . ARG A 1 475 ? -12.284 20.808 -6.273 1.00 89.88 475 ARG A C 1
ATOM 3655 O O . ARG A 1 475 ? -12.138 19.800 -5.590 1.00 89.88 475 ARG A O 1
ATOM 3662 N N . GLU A 1 476 ? -13.041 20.852 -7.367 1.00 91.31 476 GLU A N 1
ATOM 3663 C CA . GLU A 1 476 ? -13.881 19.765 -7.900 1.00 91.31 476 GLU A CA 1
ATOM 3664 C C . GLU A 1 476 ? -13.238 19.037 -9.105 1.00 91.31 476 GLU A C 1
ATOM 3666 O O . GLU A 1 476 ? -13.847 18.165 -9.735 1.00 91.31 476 GLU A O 1
ATOM 3671 N N . LYS A 1 477 ? -12.013 19.419 -9.499 1.00 92.00 477 LYS A N 1
ATOM 3672 C CA . LYS A 1 477 ? -11.313 18.816 -10.642 1.00 92.00 477 LYS A CA 1
ATOM 3673 C C . LYS A 1 477 ? -10.590 17.534 -10.226 1.00 92.00 477 LYS A C 1
ATOM 3675 O O . LYS A 1 477 ? -9.902 17.483 -9.212 1.00 92.00 477 LYS A O 1
ATOM 3680 N N . VAL A 1 478 ? -10.628 16.540 -11.112 1.00 92.38 478 VAL A N 1
ATOM 3681 C CA . VAL A 1 478 ? -9.936 15.245 -10.967 1.00 92.38 478 VAL A CA 1
ATOM 3682 C C . VAL A 1 478 ? -8.431 15.416 -10.701 1.00 92.38 478 VAL A C 1
ATOM 3684 O O . VAL A 1 478 ? -7.880 14.738 -9.840 1.00 92.38 478 VAL A O 1
ATOM 3687 N N . ALA A 1 479 ? -7.777 16.379 -11.361 1.00 91.56 479 ALA A N 1
ATOM 3688 C CA . ALA A 1 479 ? -6.364 16.698 -11.125 1.00 91.56 479 ALA A CA 1
ATOM 3689 C C . ALA A 1 479 ? -6.079 17.179 -9.685 1.00 91.56 479 ALA A C 1
ATOM 3691 O O . ALA A 1 479 ? -5.028 16.870 -9.123 1.00 91.56 479 ALA A O 1
ATOM 3692 N N . THR A 1 480 ? -7.027 17.887 -9.065 1.00 93.25 480 THR A N 1
ATOM 3693 C CA . THR A 1 480 ? -6.954 18.332 -7.666 1.00 93.25 480 THR A CA 1
ATOM 3694 C C . THR A 1 480 ? -7.150 17.161 -6.707 1.00 93.25 480 THR A C 1
ATOM 3696 O O . THR A 1 480 ? -6.496 17.106 -5.671 1.00 93.25 480 THR A O 1
ATOM 3699 N N . PHE A 1 481 ? -7.977 16.173 -7.066 1.00 94.50 481 PHE A N 1
ATOM 3700 C CA . PHE A 1 481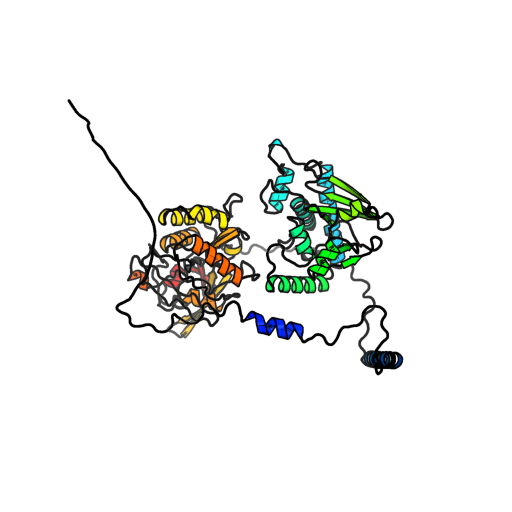 ? -8.130 14.941 -6.282 1.00 94.50 481 PHE A CA 1
ATOM 3701 C C . PHE A 1 481 ? -6.829 14.119 -6.297 1.00 94.50 481 PHE A C 1
ATOM 3703 O O . PHE A 1 481 ? -6.363 13.699 -5.240 1.00 94.50 481 PHE A O 1
ATOM 3710 N N . GLU A 1 482 ? -6.196 13.952 -7.467 1.00 93.19 482 GLU A N 1
ATOM 3711 C CA . GLU A 1 482 ? -4.875 13.313 -7.586 1.00 93.19 482 GLU A CA 1
ATOM 3712 C C . GLU A 1 482 ? -3.800 14.073 -6.793 1.00 93.19 482 GLU A C 1
ATOM 3714 O O . GLU A 1 482 ? -2.971 13.461 -6.120 1.00 93.19 482 GLU A O 1
ATOM 3719 N N . ALA A 1 483 ? -3.796 15.408 -6.873 1.00 93.12 483 ALA A N 1
ATOM 3720 C CA . ALA A 1 483 ? -2.845 16.252 -6.157 1.00 93.12 483 ALA A CA 1
ATOM 3721 C C . ALA A 1 483 ? -3.026 16.162 -4.638 1.00 93.12 483 ALA A C 1
ATOM 3723 O O . ALA A 1 483 ? -2.042 15.961 -3.930 1.00 93.12 483 ALA A O 1
ATOM 3724 N N . HIS A 1 484 ? -4.262 16.221 -4.137 1.00 96.31 484 HIS A N 1
ATOM 3725 C CA . HIS A 1 484 ? -4.531 16.043 -2.714 1.00 96.31 484 HIS A CA 1
ATOM 3726 C C . HIS A 1 484 ? -4.183 14.628 -2.243 1.00 96.31 484 HIS A C 1
ATOM 3728 O O . HIS A 1 484 ? -3.607 14.479 -1.172 1.00 96.31 484 HIS A O 1
ATOM 3734 N N . ASN A 1 485 ? -4.435 13.591 -3.053 1.00 95.25 485 ASN A N 1
ATOM 3735 C CA . ASN A 1 485 ? -3.982 12.238 -2.727 1.00 95.25 485 ASN A CA 1
ATOM 3736 C C . ASN A 1 485 ? -2.454 12.186 -2.588 1.00 95.25 485 ASN A C 1
ATOM 3738 O O . ASN A 1 485 ? -1.973 11.663 -1.595 1.00 95.25 485 ASN A O 1
ATOM 3742 N N . ARG A 1 486 ? -1.685 12.812 -3.494 1.00 91.44 486 ARG A N 1
ATOM 3743 C CA . ARG A 1 486 ? -0.217 12.914 -3.350 1.00 91.44 486 ARG A CA 1
ATOM 3744 C C . ARG A 1 486 ? 0.223 13.676 -2.094 1.00 91.44 486 ARG A C 1
ATOM 3746 O O . ARG A 1 486 ? 1.222 13.295 -1.497 1.00 91.44 486 ARG A O 1
ATOM 3753 N N . LEU A 1 487 ? -0.502 14.718 -1.675 1.00 89.75 487 LEU A N 1
ATOM 3754 C CA . LEU A 1 487 ? -0.224 15.421 -0.412 1.00 89.75 487 LEU A CA 1
ATOM 3755 C C . LEU A 1 487 ? -0.511 14.535 0.811 1.00 89.75 487 LEU A C 1
ATOM 3757 O O . LEU A 1 487 ? 0.237 14.573 1.782 1.00 89.75 487 LEU A O 1
ATOM 3761 N N . ILE A 1 488 ? -1.562 13.715 0.762 1.00 93.50 488 ILE A N 1
ATOM 3762 C CA . ILE A 1 488 ? -1.893 12.739 1.811 1.00 93.50 488 ILE A CA 1
ATOM 3763 C C . ILE A 1 488 ? -0.823 11.644 1.887 1.00 93.50 488 ILE A C 1
ATOM 3765 O O . ILE A 1 488 ? -0.269 11.425 2.961 1.00 93.50 488 ILE A O 1
ATOM 3769 N N . GLU A 1 489 ? -0.482 11.021 0.755 1.00 87.69 489 GLU A N 1
ATOM 3770 C CA . GLU A 1 489 ? 0.590 10.020 0.666 1.00 87.69 489 GLU A CA 1
ATOM 3771 C C . GLU A 1 489 ? 1.932 10.596 1.141 1.00 87.69 489 GLU A C 1
ATOM 3773 O O . GLU A 1 489 ? 2.656 9.945 1.885 1.00 87.69 489 GLU A O 1
ATOM 3778 N N . GLY A 1 490 ? 2.236 11.857 0.813 1.00 83.00 490 GLY A N 1
ATOM 3779 C CA . GLY A 1 490 ? 3.436 12.545 1.298 1.00 83.00 490 GLY A CA 1
ATOM 3780 C C . GLY A 1 490 ? 3.475 12.768 2.817 1.00 83.00 490 GLY A C 1
ATOM 3781 O O . GLY A 1 490 ? 4.561 12.815 3.390 1.00 83.00 490 GLY A O 1
ATOM 3782 N N . GLN A 1 491 ? 2.323 12.881 3.489 1.00 86.38 491 GLN A N 1
ATOM 3783 C CA . GLN A 1 491 ? 2.252 12.979 4.956 1.00 86.38 491 GLN A CA 1
ATOM 3784 C C . GLN A 1 491 ? 2.261 11.619 5.660 1.00 86.38 491 GLN A C 1
ATOM 3786 O O . GLN A 1 491 ? 2.784 11.505 6.777 1.00 86.38 491 GLN A O 1
ATOM 3791 N N . LEU A 1 492 ? 1.664 10.605 5.028 1.00 78.75 492 LEU A N 1
ATOM 3792 C CA . LEU A 1 492 ? 1.790 9.215 5.453 1.00 78.75 492 LEU A CA 1
ATOM 3793 C C . LEU A 1 492 ? 3.254 8.797 5.407 1.00 78.75 492 LEU A C 1
ATOM 3795 O O . LEU A 1 492 ? 3.774 8.298 6.408 1.00 78.75 492 LEU A O 1
ATOM 3799 N N . GLY A 1 493 ? 3.915 9.087 4.283 1.00 65.44 493 GLY A N 1
ATOM 3800 C CA . GLY A 1 493 ? 5.268 8.651 3.993 1.00 65.44 493 GLY A CA 1
ATOM 3801 C C . GLY A 1 493 ? 5.325 7.134 4.067 1.00 65.44 493 GLY A C 1
ATOM 3802 O O . GLY A 1 493 ? 4.806 6.438 3.204 1.00 65.44 493 GLY A O 1
ATOM 3803 N N . ASP A 1 494 ? 5.921 6.644 5.146 1.00 49.50 494 ASP A N 1
ATOM 3804 C CA . ASP A 1 494 ? 6.217 5.230 5.354 1.00 49.50 494 ASP A CA 1
ATOM 3805 C C . ASP A 1 494 ? 5.370 4.607 6.475 1.00 49.50 494 ASP A C 1
ATOM 3807 O O . ASP A 1 494 ? 5.594 3.468 6.887 1.00 49.50 494 ASP A O 1
ATOM 3811 N N . ARG A 1 495 ? 4.384 5.350 6.994 1.00 59.22 495 ARG A N 1
ATOM 3812 C CA . ARG A 1 495 ? 3.359 4.811 7.895 1.00 59.22 495 ARG A CA 1
ATOM 3813 C C . ARG A 1 495 ? 2.485 3.847 7.092 1.00 59.22 495 ARG A C 1
ATOM 3815 O O . ARG A 1 495 ? 1.840 4.265 6.135 1.00 59.22 495 ARG A O 1
ATOM 3822 N N . GLY A 1 496 ? 2.525 2.567 7.460 1.00 52.38 496 GLY A N 1
ATOM 3823 C CA . GLY A 1 496 ? 2.000 1.474 6.641 1.00 52.38 496 GLY A CA 1
ATOM 3824 C C . GLY A 1 496 ? 0.528 1.635 6.258 1.00 52.38 496 GLY A C 1
ATOM 3825 O O . GLY A 1 496 ? -0.317 1.956 7.096 1.00 52.38 496 GLY A O 1
ATOM 3826 N N . ALA A 1 497 ? 0.221 1.362 4.989 1.00 67.44 497 ALA A N 1
ATOM 3827 C CA . ALA A 1 497 ? -1.154 1.189 4.545 1.00 67.44 497 ALA A CA 1
ATOM 3828 C C . ALA A 1 497 ? -1.805 0.038 5.332 1.00 67.44 497 ALA A C 1
ATOM 3830 O O . ALA A 1 497 ? -1.188 -1.004 5.536 1.00 67.44 497 ALA A O 1
ATOM 3831 N N . GLY A 1 498 ? -3.039 0.244 5.795 1.00 76.75 498 GLY A N 1
ATOM 3832 C CA . GLY A 1 498 ? -3.741 -0.694 6.675 1.00 76.75 498 GLY A CA 1
ATOM 3833 C C . GLY A 1 498 ? -3.764 -0.285 8.150 1.00 76.75 498 GLY A C 1
ATOM 3834 O O . GLY A 1 498 ? -4.654 -0.733 8.862 1.00 76.75 498 GLY A O 1
ATOM 3835 N N . GLU A 1 499 ? -2.894 0.615 8.616 1.00 87.50 499 GLU A N 1
ATOM 3836 C CA . GLU A 1 499 ? -3.083 1.259 9.927 1.00 87.50 499 GLU A CA 1
ATOM 3837 C C . GLU A 1 499 ? -4.319 2.172 9.938 1.00 87.50 499 GLU A C 1
ATOM 3839 O O . GLU A 1 499 ? -4.747 2.663 8.894 1.00 87.50 499 GLU A O 1
ATOM 3844 N N . LEU A 1 500 ? -4.899 2.444 11.112 1.00 94.00 500 LEU A N 1
ATOM 3845 C CA . LEU A 1 500 ? -6.024 3.381 11.206 1.00 94.00 500 LEU A CA 1
ATOM 3846 C C . LEU A 1 500 ? -5.515 4.830 11.060 1.00 94.00 500 LEU A C 1
ATOM 3848 O O . LEU A 1 500 ? -4.801 5.351 11.925 1.00 94.00 500 LEU A O 1
ATOM 3852 N N . VAL A 1 501 ? -5.872 5.468 9.940 1.00 94.75 501 VAL A N 1
ATOM 3853 C CA . VAL A 1 501 ? -5.443 6.817 9.534 1.00 94.75 501 VAL A CA 1
ATOM 3854 C C . VAL A 1 501 ? -6.626 7.786 9.540 1.00 94.75 501 VAL A C 1
ATOM 3856 O O . VAL A 1 501 ? -7.671 7.501 8.951 1.00 94.75 501 VAL A O 1
ATOM 3859 N N . SER A 1 502 ? -6.460 8.988 10.095 1.00 96.69 502 SER A N 1
ATOM 3860 C CA . SER A 1 502 ? -7.480 10.054 10.075 1.00 96.69 502 SER A CA 1
ATOM 3861 C C . SER A 1 502 ? -6.897 11.477 10.084 1.00 96.69 502 SER A C 1
ATOM 3863 O O . SER A 1 502 ? -5.689 11.667 10.190 1.00 96.69 502 SER A O 1
ATOM 3865 N N . GLY A 1 503 ? -7.771 12.491 10.009 1.00 96.25 503 GLY A N 1
ATOM 3866 C CA . GLY A 1 503 ? -7.425 13.926 10.027 1.00 96.25 503 GLY A CA 1
ATOM 3867 C C . GLY A 1 503 ? -7.323 14.571 8.638 1.00 96.25 503 GLY A C 1
ATOM 3868 O O . GLY A 1 503 ? -7.645 15.739 8.464 1.00 96.25 503 GLY A O 1
ATOM 3869 N N . HIS A 1 504 ? -6.998 13.796 7.601 1.00 95.81 504 HIS A N 1
ATOM 3870 C CA . HIS A 1 504 ? -6.695 14.276 6.243 1.00 95.81 504 HIS A CA 1
ATOM 3871 C C . HIS A 1 504 ? -7.883 14.621 5.328 1.00 95.81 504 HIS A C 1
ATOM 3873 O O . HIS A 1 504 ? -7.678 15.222 4.271 1.00 95.81 504 HIS A O 1
ATOM 3879 N N . LYS A 1 505 ? -9.116 14.267 5.695 1.00 98.06 505 LYS A N 1
ATOM 3880 C CA . LYS A 1 505 ? -10.340 14.553 4.922 1.00 98.06 505 LYS A CA 1
ATOM 3881 C C . LYS A 1 505 ? -11.480 14.980 5.850 1.00 98.06 505 LYS A C 1
ATOM 3883 O O . LYS A 1 505 ? -11.410 14.770 7.058 1.00 98.06 505 LYS A O 1
ATOM 3888 N N . LYS A 1 506 ? -12.532 15.530 5.248 1.00 98.06 506 LYS A N 1
ATOM 3889 C CA . LYS A 1 506 ? -13.874 15.666 5.817 1.00 98.06 506 LYS A CA 1
ATOM 3890 C C . LYS A 1 506 ? -14.647 14.378 5.530 1.00 98.06 506 LYS A C 1
ATOM 3892 O O . LYS A 1 506 ? -14.819 14.029 4.359 1.00 98.06 506 LYS A O 1
ATOM 3897 N N . ASP A 1 507 ? -15.119 13.693 6.559 1.00 98.56 507 ASP A N 1
ATOM 3898 C CA . ASP A 1 507 ? -16.018 12.552 6.418 1.00 98.56 507 ASP A CA 1
ATOM 3899 C C . ASP A 1 507 ? -17.394 13.021 5.926 1.00 98.56 507 ASP A C 1
ATOM 3901 O O . ASP A 1 507 ? -17.930 14.026 6.405 1.00 98.56 507 ASP A O 1
ATOM 3905 N N . ILE A 1 508 ? -17.988 12.267 4.998 1.00 98.56 508 ILE A N 1
ATOM 3906 C CA . ILE A 1 508 ? -19.434 12.313 4.742 1.00 98.56 508 ILE A CA 1
ATOM 3907 C C . ILE A 1 508 ? -20.114 11.565 5.892 1.00 98.56 508 ILE A C 1
ATOM 3909 O O . ILE A 1 508 ? -19.857 10.375 6.079 1.00 98.56 508 ILE A O 1
ATOM 3913 N N . VAL A 1 509 ? -20.965 12.251 6.660 1.00 98.38 509 VAL A N 1
ATOM 3914 C CA . VAL A 1 509 ? -21.505 11.729 7.928 1.00 98.38 509 VAL A CA 1
ATOM 3915 C C . VAL A 1 509 ? -23.025 11.612 7.960 1.00 98.38 509 VAL A C 1
ATOM 3917 O O . VAL A 1 509 ? -23.750 12.387 7.342 1.00 98.38 509 VAL A O 1
ATOM 3920 N N . MET A 1 510 ? -23.520 10.664 8.750 1.00 97.62 510 MET A N 1
ATOM 3921 C CA . MET A 1 510 ? -24.922 10.587 9.158 1.00 97.62 510 MET A CA 1
ATOM 3922 C C . MET A 1 510 ? -25.191 11.563 10.309 1.00 97.62 510 MET A C 1
ATOM 3924 O O . MET A 1 510 ? -24.397 11.677 11.244 1.00 97.62 510 MET A O 1
ATOM 3928 N N . THR A 1 511 ? -26.331 12.247 10.249 1.00 96.31 511 THR A N 1
ATOM 3929 C CA . THR A 1 511 ? -26.790 13.231 11.242 1.00 96.31 511 THR A CA 1
ATOM 3930 C C . THR A 1 511 ? -28.312 13.349 11.173 1.00 96.31 511 THR A C 1
ATOM 3932 O O . THR A 1 511 ? -28.911 13.137 10.113 1.00 96.31 511 THR A O 1
ATOM 3935 N N . ARG A 1 512 ? -28.964 13.719 12.280 1.00 94.38 512 ARG A N 1
ATOM 3936 C CA . ARG A 1 512 ? -30.422 13.925 12.332 1.00 94.38 512 ARG A CA 1
ATOM 3937 C C . ARG A 1 512 ? -30.849 15.148 11.519 1.00 94.38 512 ARG A C 1
ATOM 3939 O O . ARG A 1 512 ? -32.001 15.231 11.096 1.00 94.38 512 ARG A O 1
ATOM 3946 N N . GLU A 1 513 ? -29.926 16.070 11.240 1.00 91.56 513 GLU A N 1
ATOM 3947 C CA . GLU A 1 513 ? -30.179 17.253 10.412 1.00 91.56 513 GLU A CA 1
ATOM 3948 C C . GLU A 1 513 ? -30.562 16.913 8.963 1.00 91.56 513 GLU A C 1
ATOM 3950 O O . GLU A 1 513 ? -31.383 17.619 8.377 1.00 91.56 513 GLU A O 1
ATOM 3955 N N . LEU A 1 514 ? -30.065 15.806 8.392 1.00 92.75 514 LEU A N 1
ATOM 3956 C CA . LEU A 1 514 ? -30.412 15.392 7.022 1.00 92.75 514 LEU A CA 1
ATOM 3957 C C . LEU A 1 514 ? -31.898 15.029 6.865 1.00 92.75 514 LEU A C 1
ATOM 3959 O O . LEU A 1 514 ? -32.472 15.246 5.800 1.00 92.75 514 LEU A O 1
ATOM 3963 N N . ALA A 1 515 ? -32.557 14.555 7.928 1.00 88.56 515 ALA A N 1
ATOM 3964 C CA . ALA A 1 515 ? -33.997 14.287 7.903 1.00 88.56 515 ALA A CA 1
ATOM 3965 C C . ALA A 1 515 ? -34.833 15.574 7.754 1.00 88.56 515 ALA A C 1
ATOM 3967 O O . ALA A 1 515 ? -35.914 15.543 7.168 1.00 88.56 515 ALA A O 1
ATOM 3968 N N . LYS A 1 516 ? -34.316 16.707 8.253 1.00 88.38 516 LYS A N 1
ATOM 3969 C CA . LYS A 1 516 ? -34.929 18.043 8.147 1.00 88.38 516 LYS A CA 1
ATOM 3970 C C . LYS A 1 516 ? -34.508 18.783 6.871 1.00 88.38 516 LYS A C 1
ATOM 3972 O O . LYS A 1 516 ? -35.170 19.733 6.465 1.00 88.38 516 LYS A O 1
ATOM 3977 N N . ARG A 1 517 ? -33.381 18.384 6.272 1.00 88.12 517 ARG A N 1
ATOM 3978 C CA . ARG A 1 517 ? -32.700 19.071 5.165 1.00 88.12 517 ARG A CA 1
ATOM 3979 C C . ARG A 1 517 ? -32.501 18.107 3.988 1.00 88.12 517 ARG A C 1
ATOM 3981 O O . ARG A 1 517 ? -31.372 17.680 3.732 1.00 88.12 517 ARG A O 1
ATOM 3988 N N . PRO A 1 518 ? -33.583 17.733 3.277 1.00 85.19 518 PRO A N 1
ATOM 3989 C CA . PRO A 1 518 ? -33.478 16.872 2.105 1.00 85.19 518 PRO A CA 1
ATOM 3990 C C . PRO A 1 518 ? -32.561 17.502 1.050 1.00 85.19 518 PRO A C 1
ATOM 3992 O O . PRO A 1 518 ? -32.464 18.723 0.941 1.00 85.19 518 PRO A O 1
ATOM 3995 N N . ASN A 1 519 ? -31.905 16.654 0.257 1.00 89.94 519 ASN A N 1
ATOM 3996 C CA . ASN A 1 519 ? -30.964 17.047 -0.796 1.00 89.94 519 ASN A CA 1
ATOM 3997 C C . ASN A 1 519 ? -29.733 17.844 -0.317 1.00 89.94 519 ASN A C 1
ATOM 3999 O O . ASN A 1 519 ? -29.088 18.488 -1.140 1.00 89.94 519 ASN A O 1
ATOM 4003 N N . LYS A 1 520 ? -29.357 17.774 0.967 1.00 95.25 520 LYS A N 1
ATOM 4004 C CA . LYS A 1 520 ? -28.066 18.272 1.478 1.00 95.25 520 LYS A CA 1
ATOM 4005 C C . LYS A 1 520 ? -27.058 17.140 1.682 1.00 95.25 520 LYS A C 1
ATOM 4007 O O . LYS A 1 520 ? -27.443 15.988 1.860 1.00 95.25 520 LYS A O 1
ATOM 4012 N N . VAL A 1 521 ? -25.769 17.476 1.665 1.00 96.12 521 VAL A N 1
ATOM 4013 C CA . VAL A 1 521 ? -24.694 16.614 2.182 1.00 96.12 521 VAL A CA 1
ATOM 4014 C C . VAL A 1 521 ? -24.330 17.071 3.592 1.00 96.12 521 VAL A C 1
ATOM 4016 O O . VAL A 1 521 ? -24.250 18.272 3.843 1.00 96.12 521 VAL A O 1
ATOM 4019 N N . ALA A 1 522 ? -24.107 16.131 4.511 1.00 97.44 522 ALA A N 1
ATOM 4020 C CA . ALA A 1 522 ? -23.533 16.425 5.818 1.00 97.44 522 ALA A CA 1
ATOM 4021 C C . ALA A 1 522 ? -22.051 16.042 5.829 1.00 97.44 522 ALA A C 1
ATOM 4023 O O . ALA A 1 522 ? -21.701 14.903 5.512 1.00 97.44 522 ALA A O 1
ATOM 4024 N N . ILE A 1 523 ? -21.194 16.995 6.191 1.00 97.94 523 ILE A N 1
ATOM 4025 C CA . ILE A 1 523 ? -19.744 16.796 6.283 1.00 97.94 523 ILE A CA 1
ATOM 4026 C C . ILE A 1 523 ? -19.200 17.255 7.632 1.00 97.94 523 ILE A C 1
ATOM 4028 O O . ILE A 1 523 ? -19.684 18.233 8.210 1.00 97.94 523 ILE A O 1
ATOM 4032 N N . TYR A 1 524 ? -18.185 16.545 8.120 1.00 98.50 524 TYR A N 1
ATOM 4033 C CA . TYR A 1 524 ? -17.547 16.797 9.408 1.00 98.50 524 TYR A CA 1
ATOM 4034 C C . TYR A 1 524 ? -16.061 16.414 9.399 1.00 98.50 524 TYR A C 1
ATOM 4036 O O . TYR A 1 524 ? -15.625 15.598 8.593 1.00 98.50 524 TYR A O 1
ATOM 4044 N N . GLY A 1 525 ? -15.284 16.976 10.322 1.00 97.69 525 GLY A N 1
ATOM 4045 C CA . GLY A 1 525 ? -13.953 16.496 10.668 1.00 97.69 525 GLY A CA 1
ATOM 4046 C C . GLY A 1 525 ? -12.839 17.331 10.059 1.00 97.69 525 GLY A C 1
ATOM 4047 O O . GLY A 1 525 ? -12.768 18.537 10.308 1.00 97.69 525 GLY A O 1
ATOM 4048 N N . TRP A 1 526 ? -11.952 16.700 9.285 1.00 96.38 526 TRP A N 1
ATOM 4049 C CA . TRP A 1 526 ? -10.690 17.309 8.840 1.00 96.38 526 TRP A CA 1
ATOM 4050 C C . TRP A 1 526 ? -9.893 17.830 10.047 1.00 96.38 526 TRP A C 1
ATOM 4052 O O . TRP A 1 526 ? -9.557 19.011 10.150 1.00 96.38 526 TRP A O 1
ATOM 4062 N N . HIS A 1 527 ? -9.724 16.948 11.035 1.00 97.44 527 HIS A N 1
ATOM 4063 C CA . HIS A 1 527 ? -9.145 17.250 12.340 1.00 97.44 527 HIS A CA 1
ATOM 4064 C C . HIS A 1 527 ? -7.671 17.639 12.240 1.00 97.44 527 HIS A C 1
ATOM 4066 O O . HIS A 1 527 ? -6.869 16.941 11.622 1.00 97.44 527 HIS A O 1
ATOM 4072 N N . GLN A 1 528 ? -7.313 18.734 12.905 1.00 88.38 528 GLN A N 1
ATOM 4073 C CA . GLN A 1 528 ? -5.925 19.082 13.193 1.00 88.38 528 GLN A CA 1
ATOM 4074 C C . GLN A 1 528 ? -5.311 18.071 14.178 1.00 88.38 528 GLN A C 1
ATOM 4076 O O . GLN A 1 528 ? -6.059 17.433 14.921 1.00 88.38 528 GLN A O 1
ATOM 4081 N N . PRO A 1 529 ? -3.967 17.952 14.254 1.00 85.44 529 PRO A N 1
ATOM 4082 C CA . PRO A 1 529 ? -3.285 17.031 15.171 1.00 85.44 529 PRO A CA 1
ATOM 4083 C C . PRO A 1 529 ? -3.736 17.116 16.641 1.00 85.44 529 PRO A C 1
ATOM 4085 O O . PRO A 1 529 ? -3.755 16.097 17.329 1.00 85.44 529 PRO A O 1
ATOM 4088 N N . ASP A 1 530 ? -4.169 18.294 17.102 1.00 84.12 530 ASP A N 1
ATOM 4089 C CA . ASP A 1 530 ? -4.706 18.535 18.450 1.00 84.12 530 ASP A CA 1
ATOM 4090 C C . ASP A 1 530 ? -6.137 18.000 18.684 1.00 84.12 530 ASP A C 1
ATOM 4092 O O . ASP A 1 530 ? -6.683 18.146 19.776 1.00 84.12 530 ASP A O 1
ATOM 4096 N N . GLY A 1 531 ? -6.751 17.391 17.667 1.00 88.94 531 GLY A N 1
ATOM 4097 C CA . GLY A 1 531 ? -8.103 16.842 17.708 1.00 88.94 531 GLY A CA 1
ATOM 4098 C C . GLY A 1 531 ? -9.220 17.842 17.421 1.00 88.94 531 GLY A C 1
ATOM 4099 O O . GLY A 1 531 ? -10.385 17.459 17.507 1.00 88.94 531 GLY A O 1
ATOM 4100 N N . LYS A 1 532 ? -8.927 19.095 17.048 1.00 91.88 532 LYS A N 1
ATOM 4101 C CA . LYS A 1 532 ? -9.977 20.048 16.660 1.00 91.88 532 LYS A CA 1
ATOM 4102 C C . LYS A 1 532 ? -10.374 19.867 15.186 1.00 91.88 532 LYS A C 1
ATOM 4104 O O . LYS A 1 532 ? -9.505 19.969 14.315 1.00 91.88 532 LYS A O 1
ATOM 4109 N N . PRO A 1 533 ? -11.663 19.653 14.857 1.00 95.19 533 PRO A N 1
ATOM 4110 C CA . PRO A 1 533 ? -12.131 19.604 13.471 1.00 95.19 533 PRO A CA 1
ATOM 4111 C C . PRO A 1 533 ? -12.006 20.984 12.805 1.00 95.19 533 PRO A C 1
ATOM 4113 O O . PRO A 1 533 ? -12.475 21.980 13.356 1.00 95.19 533 PRO A O 1
ATOM 4116 N N . ILE A 1 534 ? -11.434 21.061 11.598 1.00 94.19 534 ILE A N 1
ATOM 4117 C CA . ILE A 1 534 ? -11.537 22.276 10.764 1.00 94.19 534 ILE A CA 1
ATOM 4118 C C . ILE A 1 534 ? -12.949 22.395 10.174 1.00 94.19 534 ILE A C 1
ATOM 4120 O O . ILE A 1 534 ? -13.467 23.497 10.003 1.00 94.19 534 ILE A O 1
ATOM 4124 N N . GLN A 1 535 ? -13.585 21.262 9.870 1.00 96.00 535 GLN A N 1
ATOM 4125 C CA . GLN A 1 535 ? -14.952 21.197 9.371 1.00 96.00 535 GLN A CA 1
ATOM 4126 C C . GLN A 1 535 ? -15.922 20.887 10.526 1.00 96.00 535 GLN A C 1
ATOM 4128 O O . GLN A 1 535 ? -16.089 19.715 10.876 1.00 96.00 535 GLN A O 1
ATOM 4133 N N . PRO A 1 536 ? -16.618 21.887 11.104 1.00 95.81 536 PRO A N 1
ATOM 4134 C CA . PRO A 1 536 ? -17.752 21.616 11.985 1.00 95.81 536 PRO A CA 1
ATOM 4135 C C . PRO A 1 536 ? -18.871 20.924 11.198 1.00 95.81 536 PRO A C 1
ATOM 4137 O O . PRO A 1 536 ? -18.903 20.993 9.964 1.00 95.81 536 PRO A O 1
ATOM 4140 N N . LEU A 1 537 ? -19.799 20.276 11.911 1.00 97.31 537 LEU A N 1
ATOM 4141 C CA . LEU A 1 537 ? -20.903 19.536 11.297 1.00 97.31 537 LEU A CA 1
ATOM 4142 C C . LEU A 1 537 ? -21.743 20.497 10.455 1.00 97.31 537 LEU A C 1
ATOM 4144 O O . LEU A 1 537 ? -22.386 21.398 10.990 1.00 97.31 537 LEU A O 1
ATOM 4148 N N . SER A 1 538 ? -21.702 20.320 9.137 1.00 95.06 538 SER A N 1
ATOM 4149 C CA . SER A 1 538 ? -22.263 21.280 8.192 1.00 95.06 538 SER A CA 1
ATOM 4150 C C . SER A 1 538 ? -23.132 20.597 7.152 1.00 95.06 538 SER A C 1
ATOM 4152 O O . SER A 1 538 ? -22.738 19.592 6.567 1.00 95.06 538 SER A O 1
ATOM 4154 N N . THR A 1 539 ? -24.302 21.190 6.911 1.00 95.88 539 THR A N 1
ATOM 4155 C CA . THR A 1 539 ? -25.304 20.789 5.909 1.00 95.88 539 THR A CA 1
ATOM 4156 C C . THR A 1 539 ? -25.629 21.925 4.931 1.00 95.88 539 THR A C 1
ATOM 4158 O O . THR A 1 539 ? -26.710 21.975 4.344 1.00 95.88 539 THR A O 1
ATOM 4161 N N . ILE A 1 540 ? -24.712 22.889 4.768 1.00 93.25 540 ILE A N 1
ATOM 4162 C CA . ILE A 1 540 ? -24.930 24.057 3.895 1.00 93.25 540 ILE A CA 1
ATOM 4163 C C . ILE A 1 540 ? -24.973 23.667 2.407 1.00 93.25 540 ILE A C 1
ATOM 4165 O O . ILE A 1 540 ? -25.766 24.217 1.640 1.00 93.25 540 ILE A O 1
ATOM 4169 N N . HIS A 1 541 ? -24.164 22.681 2.015 1.00 94.19 541 HIS A N 1
ATOM 4170 C CA . HIS A 1 541 ? -23.987 22.255 0.631 1.00 94.19 541 HIS A CA 1
ATOM 4171 C C . HIS A 1 541 ? -25.033 21.224 0.188 1.00 94.19 541 HIS A C 1
ATOM 4173 O O . HIS A 1 541 ? -25.413 20.330 0.946 1.00 94.19 541 HIS A O 1
ATOM 4179 N N . ASP A 1 542 ? -25.478 21.333 -1.061 1.00 94.88 542 ASP A N 1
ATOM 4180 C CA . ASP A 1 542 ? -26.395 20.378 -1.687 1.00 94.88 542 ASP A CA 1
ATOM 4181 C C . ASP A 1 542 ? -25.742 19.015 -1.949 1.00 94.88 542 ASP A C 1
ATOM 4183 O O . ASP A 1 542 ? -24.523 18.889 -2.028 1.00 94.88 542 ASP A O 1
ATOM 4187 N N . ALA A 1 543 ? -26.554 17.970 -2.098 1.00 92.56 543 ALA A N 1
ATOM 4188 C CA . ALA A 1 543 ? -26.116 16.579 -2.225 1.00 92.56 543 ALA A CA 1
ATOM 4189 C C . ALA A 1 543 ? -25.339 16.268 -3.523 1.00 92.56 543 ALA A C 1
ATOM 4191 O O . ALA A 1 543 ? -24.830 15.160 -3.679 1.00 92.56 543 ALA A O 1
ATOM 4192 N N . SER A 1 544 ? -25.234 17.226 -4.448 1.00 91.50 544 SER A N 1
ATOM 4193 C CA . SER A 1 544 ? -24.340 17.171 -5.611 1.00 91.50 544 SER A CA 1
ATOM 4194 C C . SER A 1 544 ? -22.941 17.736 -5.341 1.00 91.50 544 SER A C 1
ATOM 4196 O O . SER A 1 544 ? -22.059 17.566 -6.178 1.00 91.50 544 SER A O 1
ATOM 4198 N N . TYR A 1 545 ? -22.729 18.430 -4.218 1.00 92.56 545 TYR A N 1
ATOM 4199 C CA . TYR A 1 545 ? -21.448 19.043 -3.877 1.00 92.56 545 TYR A CA 1
ATOM 4200 C C . TYR A 1 545 ? -20.419 17.995 -3.451 1.00 92.56 545 TYR A C 1
ATOM 4202 O O . TYR A 1 545 ? -20.664 17.180 -2.556 1.00 92.56 545 TYR A O 1
ATOM 4210 N N . LEU A 1 546 ? -19.234 18.073 -4.052 1.00 93.19 546 LEU A N 1
ATOM 4211 C CA . LEU A 1 546 ? -18.047 17.352 -3.616 1.00 93.19 546 LEU A CA 1
ATOM 4212 C C . LEU A 1 546 ? -16.790 18.156 -3.938 1.00 93.19 546 LEU A C 1
ATOM 4214 O O . LEU A 1 546 ? -16.709 18.800 -4.979 1.00 93.19 546 LEU A O 1
ATOM 4218 N N . ASP A 1 547 ? -15.783 18.066 -3.074 1.00 91.94 547 ASP A N 1
ATOM 4219 C CA . ASP A 1 547 ? -14.451 18.602 -3.342 1.00 91.94 547 ASP A CA 1
ATOM 4220 C C . ASP A 1 547 ? -13.349 17.590 -2.981 1.00 91.94 547 ASP A C 1
ATOM 4222 O O . ASP A 1 547 ? -13.600 16.541 -2.386 1.00 91.94 547 ASP A O 1
ATOM 4226 N N . TYR A 1 548 ? -12.100 17.911 -3.328 1.00 95.50 548 TYR A N 1
ATOM 4227 C CA . TYR A 1 548 ? -10.904 17.111 -3.023 1.00 95.50 548 TYR A CA 1
ATOM 4228 C C . TYR A 1 548 ? -10.771 16.676 -1.546 1.00 95.50 548 TYR A C 1
ATOM 4230 O O . TYR A 1 548 ? -10.096 15.675 -1.260 1.00 95.50 548 TYR A O 1
ATOM 4238 N N . SER A 1 549 ? -11.383 17.416 -0.614 1.00 95.62 549 SER A N 1
ATOM 4239 C CA . SER A 1 549 ? -11.308 17.192 0.831 1.00 95.62 549 SER A CA 1
ATOM 4240 C C . SER A 1 549 ? -12.371 16.223 1.351 1.00 95.62 549 SER A C 1
ATOM 4242 O O . SER A 1 549 ? -12.226 15.762 2.477 1.00 95.62 549 SER A O 1
ATOM 4244 N N . HIS A 1 550 ? -13.378 15.837 0.558 1.00 96.50 550 HIS A N 1
ATOM 4245 C CA . HIS A 1 550 ? -14.340 14.801 0.955 1.00 96.50 550 HIS A CA 1
ATOM 4246 C C . HIS A 1 550 ? -13.699 13.404 1.000 1.00 96.50 550 HIS A C 1
ATOM 4248 O O . HIS A 1 550 ? -12.905 13.024 0.126 1.00 96.50 550 HIS A O 1
ATOM 4254 N N . GLY A 1 551 ? -14.076 12.626 2.012 1.00 96.88 551 GLY A N 1
ATOM 4255 C CA . GLY A 1 551 ? -13.761 11.212 2.168 1.00 96.88 551 GLY A CA 1
ATOM 4256 C C . GLY A 1 551 ? -15.007 10.419 2.563 1.00 96.88 551 GLY A C 1
ATOM 4257 O O . GLY A 1 551 ? -15.791 10.848 3.407 1.00 96.88 551 GLY A O 1
ATOM 4258 N N . ALA A 1 552 ? -15.188 9.250 1.951 1.00 98.00 552 ALA A N 1
ATOM 4259 C CA . ALA A 1 552 ? -16.178 8.267 2.376 1.00 98.00 552 ALA A CA 1
ATOM 4260 C C . ALA A 1 552 ? -15.445 7.161 3.141 1.00 98.00 552 ALA A C 1
ATOM 4262 O O . ALA A 1 552 ? -14.608 6.470 2.562 1.00 98.00 552 ALA A O 1
ATOM 4263 N N . ARG A 1 553 ? -15.717 7.012 4.438 1.00 97.50 553 ARG A N 1
ATOM 4264 C CA . ARG A 1 553 ? -15.157 5.945 5.275 1.00 97.50 553 ARG A CA 1
ATOM 4265 C C . ARG A 1 553 ? -16.251 4.933 5.573 1.00 97.50 553 ARG A C 1
ATOM 4267 O O . ARG A 1 553 ? -17.332 5.324 5.998 1.00 97.50 553 ARG A O 1
ATOM 4274 N N . MET A 1 554 ? -15.984 3.651 5.345 1.00 97.62 554 MET A N 1
ATOM 4275 C CA . MET A 1 554 ? -16.967 2.606 5.630 1.00 97.62 554 MET A CA 1
ATOM 4276 C C . MET A 1 554 ? -16.822 2.125 7.073 1.00 97.62 554 MET A C 1
ATOM 4278 O O . MET A 1 554 ? -15.718 1.824 7.528 1.00 97.62 554 MET A O 1
ATOM 4282 N N . VAL A 1 555 ? -17.947 2.024 7.772 1.00 98.44 555 VAL A N 1
ATOM 4283 C CA . VAL A 1 555 ? -18.096 1.327 9.053 1.00 98.44 555 VAL A CA 1
ATOM 4284 C C . VAL A 1 555 ? -18.912 0.065 8.780 1.00 98.44 555 VAL A C 1
ATOM 4286 O O . VAL A 1 555 ? -19.900 0.131 8.054 1.00 98.44 555 VAL A O 1
ATOM 4289 N N . ALA A 1 556 ? -18.523 -1.085 9.328 1.00 97.44 556 ALA A N 1
ATOM 4290 C CA . ALA A 1 556 ? -19.282 -2.326 9.178 1.00 97.44 556 ALA A CA 1
ATOM 4291 C C . ALA A 1 556 ? -20.748 -2.136 9.599 1.00 97.44 556 ALA A C 1
ATOM 4293 O O . ALA A 1 556 ? -21.026 -1.469 10.595 1.00 97.44 556 ALA A O 1
ATOM 4294 N N . GLY A 1 557 ? -21.689 -2.771 8.893 1.00 96.25 557 GLY A N 1
ATOM 4295 C CA . GLY A 1 557 ? -23.109 -2.741 9.262 1.00 96.25 557 GLY A CA 1
ATOM 4296 C C . GLY A 1 557 ? -23.417 -3.395 10.618 1.00 96.25 557 GLY A C 1
ATOM 4297 O O . GLY A 1 557 ? -24.510 -3.204 11.147 1.00 96.25 557 GLY A O 1
ATOM 4298 N N . THR A 1 558 ? -22.462 -4.130 11.200 1.00 96.44 558 THR A N 1
ATOM 4299 C CA . THR A 1 558 ? -22.555 -4.774 12.517 1.00 96.44 558 THR A CA 1
ATOM 4300 C C . THR A 1 558 ? -21.405 -4.382 13.446 1.00 96.44 558 THR A C 1
ATOM 4302 O O . THR A 1 558 ? -20.252 -4.230 13.028 1.00 96.44 558 THR A O 1
ATOM 4305 N N . MET A 1 559 ? -21.720 -4.272 14.735 1.00 97.81 559 MET A N 1
ATOM 4306 C CA . MET A 1 559 ? -20.790 -3.943 15.817 1.00 97.81 559 MET A CA 1
ATOM 4307 C C . MET A 1 559 ? -21.009 -4.850 17.031 1.00 97.81 559 MET A C 1
ATOM 4309 O O . MET A 1 559 ? -22.081 -5.435 17.174 1.00 97.81 559 MET A O 1
ATOM 4313 N N . ILE A 1 560 ? -20.040 -4.913 17.944 1.00 97.81 560 ILE A N 1
ATOM 4314 C CA . ILE A 1 560 ? -20.250 -5.516 19.268 1.00 97.81 560 ILE A CA 1
ATOM 4315 C C . ILE A 1 560 ? -20.828 -4.458 20.217 1.00 97.81 560 ILE A C 1
ATOM 4317 O O . ILE A 1 560 ? -20.336 -3.333 20.234 1.00 97.81 560 ILE A O 1
ATOM 4321 N N . VAL A 1 561 ? -21.841 -4.816 21.010 1.00 97.06 561 VAL A N 1
ATOM 4322 C CA . VAL A 1 561 ? -22.400 -4.037 22.130 1.00 97.06 561 VAL A CA 1
ATOM 4323 C C . VAL A 1 561 ? -22.553 -4.964 23.331 1.00 97.06 561 VAL A C 1
ATOM 4325 O O . VAL A 1 561 ? -23.219 -5.993 23.218 1.00 97.06 561 VAL A O 1
ATOM 4328 N N . ASP A 1 562 ? -21.935 -4.617 24.460 1.00 93.69 562 ASP A N 1
ATOM 4329 C CA . ASP A 1 562 ? -21.968 -5.377 25.719 1.00 93.69 562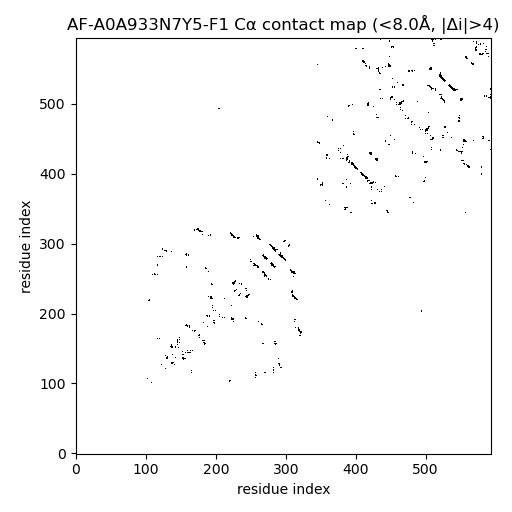 ASP A CA 1
ATOM 4330 C C . ASP A 1 562 ? -21.721 -6.893 25.504 1.00 93.69 562 ASP A C 1
ATOM 4332 O O . ASP A 1 562 ? -22.434 -7.762 26.012 1.00 93.69 562 ASP A O 1
ATOM 4336 N N . GLY A 1 563 ? -20.727 -7.213 24.663 1.00 91.62 563 GLY A N 1
ATOM 4337 C CA . GLY A 1 563 ? -20.326 -8.582 24.311 1.00 91.62 563 GLY A CA 1
ATOM 4338 C C . GLY A 1 563 ? -21.185 -9.300 23.258 1.00 91.62 563 GLY A C 1
ATOM 4339 O O . GLY A 1 563 ? -20.950 -10.479 23.004 1.00 91.62 563 GLY A O 1
ATOM 4340 N N . ARG A 1 564 ? -22.169 -8.639 22.630 1.00 93.56 564 ARG A N 1
ATOM 4341 C CA . ARG A 1 564 ? -23.061 -9.234 21.610 1.00 93.56 564 ARG A CA 1
ATOM 4342 C C . ARG A 1 564 ? -22.984 -8.490 20.279 1.00 93.56 564 ARG A C 1
ATOM 4344 O O . ARG A 1 564 ? -23.003 -7.264 20.272 1.00 93.56 564 ARG A O 1
ATOM 4351 N N . GLU A 1 565 ? -22.951 -9.204 19.153 1.00 95.31 565 GLU A N 1
ATOM 4352 C CA . GLU A 1 565 ? -23.054 -8.563 17.833 1.00 95.31 565 GLU A CA 1
ATOM 4353 C C . GLU A 1 565 ? -24.477 -8.009 17.605 1.00 95.31 565 GLU A C 1
ATOM 4355 O O . GLU A 1 565 ? -25.469 -8.665 17.927 1.00 95.31 565 GLU A O 1
ATOM 4360 N N . ARG A 1 566 ? -24.574 -6.780 17.085 1.00 96.44 566 ARG A N 1
ATOM 4361 C CA . ARG A 1 566 ? -25.819 -6.063 16.755 1.00 96.44 566 ARG A CA 1
ATOM 4362 C C . ARG A 1 566 ? -25.660 -5.256 15.469 1.00 96.44 566 ARG A C 1
ATOM 4364 O O . ARG A 1 566 ? -24.544 -4.883 15.103 1.00 96.44 566 ARG A O 1
ATOM 4371 N N . SER A 1 567 ? -26.772 -4.921 14.813 1.00 97.56 567 SER A N 1
ATOM 4372 C CA . SER A 1 567 ? -26.764 -3.986 13.684 1.00 97.56 567 SER A CA 1
ATOM 4373 C C . SER A 1 567 ? -26.454 -2.561 14.148 1.00 97.56 567 SER A C 1
ATOM 4375 O O . SER A 1 567 ? -27.071 -2.048 15.082 1.00 97.56 567 SER A O 1
ATOM 4377 N N . VAL A 1 568 ? -25.548 -1.878 13.448 1.00 98.06 568 VAL A N 1
ATOM 4378 C CA . VAL A 1 568 ? -25.243 -0.458 13.685 1.00 98.06 568 VAL A CA 1
ATOM 4379 C C . VAL A 1 568 ? -26.478 0.417 13.439 1.00 98.06 568 VAL A C 1
ATOM 4381 O O . VAL A 1 568 ? -26.683 1.399 14.149 1.00 98.06 568 VAL A O 1
ATOM 4384 N N . ALA A 1 569 ? -27.343 0.040 12.492 1.00 97.19 569 ALA A N 1
ATOM 4385 C CA . ALA A 1 569 ? -28.585 0.762 12.222 1.00 97.19 569 ALA A CA 1
ATOM 4386 C C . ALA A 1 569 ? -29.614 0.621 13.360 1.00 97.19 569 ALA A C 1
ATOM 4388 O O . ALA A 1 569 ? -30.296 1.591 13.684 1.00 97.19 569 ALA A O 1
ATOM 4389 N N . GLU A 1 570 ? -29.695 -0.553 13.996 1.00 97.38 570 GLU A N 1
ATOM 4390 C CA . GLU A 1 570 ? -30.558 -0.776 15.166 1.00 97.38 570 GLU A CA 1
ATOM 4391 C C . GLU A 1 570 ? -30.047 0.012 16.375 1.00 97.38 570 GLU A C 1
ATOM 4393 O O . GLU A 1 570 ? -30.816 0.733 17.004 1.00 97.38 570 GLU A O 1
ATOM 4398 N N . VAL A 1 571 ? -28.738 -0.054 16.654 1.00 97.94 571 VAL A N 1
ATOM 4399 C CA . VAL A 1 571 ? -28.110 0.687 17.761 1.00 97.94 571 VAL A CA 1
ATOM 4400 C C . VAL A 1 571 ? -28.283 2.199 17.584 1.00 97.94 571 VAL A C 1
ATOM 4402 O O . VAL A 1 571 ? -28.549 2.891 18.558 1.00 97.94 571 VAL A O 1
ATOM 4405 N N . LEU A 1 572 ? -28.197 2.722 16.355 1.00 97.81 572 LEU A N 1
ATOM 4406 C CA . LEU A 1 572 ? -28.461 4.138 16.066 1.00 97.81 572 LEU A CA 1
ATOM 4407 C C . LEU A 1 572 ? -29.922 4.553 16.278 1.00 97.81 572 LEU A C 1
ATOM 4409 O O . LEU A 1 572 ? -30.165 5.710 16.619 1.00 97.81 572 LEU A O 1
ATOM 4413 N N . ALA A 1 573 ? -30.883 3.653 16.067 1.00 96.81 573 ALA A N 1
ATOM 4414 C CA . ALA A 1 573 ? -32.307 3.930 16.250 1.00 96.81 573 ALA A CA 1
ATOM 4415 C C . ALA A 1 573 ? -32.783 3.734 17.706 1.00 96.81 573 ALA A C 1
ATOM 4417 O O . ALA A 1 573 ? -33.789 4.325 18.104 1.00 96.81 573 ALA A O 1
ATOM 4418 N N . ASP A 1 574 ? -32.072 2.931 18.500 1.00 95.62 574 ASP A N 1
ATOM 4419 C CA . ASP A 1 574 ? -32.401 2.621 19.892 1.00 95.62 574 ASP A CA 1
ATOM 4420 C C . ASP A 1 574 ? -32.165 3.829 20.822 1.00 95.62 574 ASP A C 1
ATOM 4422 O O . ASP A 1 574 ? -31.061 4.360 20.930 1.00 95.62 574 ASP A O 1
ATOM 4426 N N . LYS A 1 575 ? -33.207 4.255 21.543 1.00 93.56 575 LYS A N 1
ATOM 4427 C CA . LYS A 1 575 ? -33.153 5.390 22.481 1.00 93.56 575 LYS A CA 1
ATOM 4428 C C . LYS A 1 575 ? -32.185 5.213 23.656 1.00 93.56 575 LYS A C 1
ATOM 4430 O O . LYS A 1 575 ? -31.709 6.222 24.170 1.00 93.56 575 LYS A O 1
ATOM 4435 N N . ASP A 1 576 ? -31.912 3.978 24.071 1.00 92.94 576 ASP A N 1
ATOM 4436 C CA . ASP A 1 576 ? -31.071 3.676 25.229 1.00 92.94 576 ASP A CA 1
ATOM 4437 C C . ASP A 1 576 ? -29.622 3.364 24.799 1.00 92.94 576 ASP A C 1
ATOM 4439 O O . ASP A 1 576 ? -28.691 3.645 25.551 1.00 92.94 576 ASP A O 1
ATOM 4443 N N . LEU A 1 577 ? -29.407 2.879 23.564 1.00 95.44 577 LEU A N 1
ATOM 4444 C CA . LEU A 1 577 ? -28.076 2.518 23.044 1.00 95.44 577 LEU A CA 1
ATOM 4445 C C . LEU A 1 577 ? -27.466 3.515 22.041 1.00 95.44 577 LEU A C 1
ATOM 4447 O O . LEU A 1 577 ? -26.241 3.529 21.890 1.00 95.44 577 LEU A O 1
ATOM 4451 N N . ALA A 1 578 ? -28.250 4.385 21.389 1.00 97.00 578 ALA A N 1
ATOM 4452 C CA . ALA A 1 578 ? -27.742 5.308 20.362 1.00 97.00 578 ALA A CA 1
ATOM 4453 C C . ALA A 1 578 ? -26.627 6.229 20.863 1.00 97.00 578 ALA A C 1
ATOM 4455 O O . ALA A 1 578 ? -25.779 6.637 20.071 1.00 97.00 578 ALA A O 1
ATOM 4456 N N . GLY A 1 579 ? -26.570 6.501 22.170 1.00 97.12 579 GLY A N 1
ATOM 4457 C CA . GLY A 1 579 ? -25.490 7.257 22.797 1.00 97.12 579 GLY A CA 1
ATOM 4458 C C . GLY A 1 579 ? -24.093 6.659 22.593 1.00 97.12 579 GLY A C 1
ATOM 4459 O O . GLY A 1 579 ? -23.117 7.406 22.633 1.00 97.12 579 GLY A O 1
ATOM 4460 N N . LEU A 1 580 ? -23.957 5.355 22.304 1.00 97.69 580 LEU A N 1
ATOM 4461 C CA . LEU A 1 580 ? -22.686 4.740 21.882 1.00 97.69 580 LEU A CA 1
ATOM 4462 C C . LEU A 1 580 ? -22.155 5.358 20.581 1.00 97.69 580 LEU A C 1
ATOM 4464 O O . LEU A 1 580 ? -20.949 5.540 20.422 1.00 97.69 580 LEU A O 1
ATOM 4468 N N . LEU A 1 581 ? -23.062 5.698 19.665 1.00 98.44 581 LEU A N 1
ATOM 4469 C CA . LEU A 1 581 ? -22.765 5.989 18.265 1.00 98.44 581 LEU A CA 1
ATOM 4470 C C . LEU A 1 581 ? -23.139 7.401 17.820 1.00 98.44 581 LEU A C 1
ATOM 4472 O O . LEU A 1 581 ? -22.681 7.838 16.773 1.00 98.44 581 LEU A O 1
ATOM 4476 N N . SER A 1 582 ? -23.974 8.115 18.564 1.00 97.75 582 SER A N 1
ATOM 4477 C CA . SER A 1 582 ? -24.502 9.431 18.218 1.00 97.75 582 SER A CA 1
ATOM 4478 C C . SER A 1 582 ? -24.598 10.283 19.474 1.00 97.75 582 SER A C 1
ATOM 4480 O O . SER A 1 582 ? -25.126 9.847 20.493 1.00 97.75 582 SER A O 1
ATOM 4482 N N . ASP A 1 583 ? -24.122 11.519 19.396 1.00 94.94 583 ASP A N 1
ATOM 4483 C CA . ASP A 1 583 ? -24.322 12.544 20.419 1.00 94.94 583 ASP A CA 1
ATOM 4484 C C . ASP A 1 583 ? -25.460 13.522 20.060 1.00 94.94 583 ASP A C 1
ATOM 4486 O O . ASP A 1 583 ? -25.731 14.470 20.790 1.00 94.94 583 ASP A O 1
ATOM 4490 N N . GLU A 1 584 ? -26.196 13.248 18.977 1.00 95.38 584 GLU A N 1
ATOM 4491 C CA . GLU A 1 584 ? -27.461 13.914 18.631 1.00 95.38 584 GLU A CA 1
ATOM 4492 C C . GLU A 1 584 ? -28.698 13.164 19.177 1.00 95.38 584 GLU A C 1
ATOM 4494 O O . GLU A 1 584 ? -29.844 13.551 18.913 1.00 95.38 584 GLU A O 1
ATOM 4499 N N . GLY A 1 585 ? -28.473 12.056 19.891 1.00 94.19 585 GLY A N 1
ATOM 4500 C CA . GLY A 1 585 ? -29.485 11.048 20.204 1.00 94.19 585 GLY A CA 1
ATOM 4501 C C . GLY A 1 585 ? -29.828 10.160 18.994 1.00 94.19 585 GLY A C 1
ATOM 4502 O O . GLY A 1 585 ? -29.063 10.117 18.023 1.00 94.19 585 GLY A O 1
ATOM 4503 N N . PRO A 1 586 ? -30.970 9.448 19.027 1.00 95.94 586 PRO A N 1
ATOM 4504 C CA . PRO A 1 586 ? -31.308 8.439 18.024 1.00 95.94 586 PRO A CA 1
ATOM 4505 C C . PRO A 1 586 ? -31.443 8.966 16.594 1.00 95.94 586 PRO A C 1
ATOM 4507 O O . PRO A 1 586 ? -32.148 9.947 16.322 1.00 95.94 586 PRO A O 1
ATOM 4510 N N . ILE A 1 587 ? -30.811 8.252 15.666 1.00 95.44 587 ILE A N 1
ATOM 4511 C CA . ILE A 1 587 ? -30.887 8.458 14.222 1.00 95.44 587 ILE A CA 1
ATOM 4512 C C . ILE A 1 587 ? -31.731 7.323 13.634 1.00 95.44 587 ILE A C 1
ATOM 4514 O O . ILE A 1 587 ? -31.245 6.220 13.411 1.00 95.44 587 ILE A O 1
ATOM 4518 N N . ALA A 1 588 ? -33.008 7.603 13.360 1.00 91.38 588 ALA A N 1
ATOM 4519 C CA . ALA A 1 588 ? -33.994 6.604 12.923 1.00 91.38 588 ALA A CA 1
ATOM 4520 C C . ALA A 1 588 ? -33.699 5.942 11.559 1.00 91.38 588 ALA A C 1
ATOM 4522 O O . ALA A 1 588 ? -34.386 5.007 11.155 1.00 91.38 588 ALA A O 1
ATOM 4523 N N . THR A 1 589 ? -32.720 6.437 10.800 1.00 88.00 589 THR A N 1
ATOM 4524 C CA . THR A 1 589 ? -32.298 5.840 9.530 1.00 88.00 589 THR A CA 1
ATOM 4525 C C . THR A 1 589 ? -30.802 6.055 9.352 1.00 88.00 589 THR A C 1
ATOM 4527 O O . THR A 1 589 ? -30.351 7.191 9.221 1.00 88.00 589 THR A O 1
ATOM 4530 N N . ALA A 1 590 ? -30.033 4.967 9.323 1.00 91.00 590 ALA A N 1
ATOM 4531 C CA . ALA A 1 590 ? -28.588 4.989 9.113 1.00 91.00 590 ALA A CA 1
ATOM 4532 C C . ALA A 1 590 ? -28.237 5.222 7.628 1.00 91.00 590 ALA A C 1
ATOM 4534 O O . ALA A 1 590 ? -27.739 4.330 6.942 1.00 91.00 590 ALA A O 1
ATOM 4535 N N . ARG A 1 591 ? -28.567 6.414 7.110 1.00 92.81 591 ARG A N 1
ATOM 4536 C CA . ARG A 1 591 ? -28.305 6.827 5.724 1.00 92.81 591 ARG A CA 1
ATOM 4537 C C . ARG A 1 591 ? -27.864 8.286 5.621 1.00 92.81 591 ARG A C 1
ATOM 4539 O O . ARG A 1 591 ? -28.338 9.136 6.372 1.00 92.81 591 ARG A O 1
ATOM 4546 N N . VAL A 1 592 ? -27.017 8.579 4.634 1.00 91.38 592 VAL A N 1
ATOM 4547 C CA . VAL A 1 592 ? -26.649 9.949 4.214 1.00 91.38 592 VAL A CA 1
ATOM 4548 C C . VAL A 1 592 ? -27.390 10.414 2.957 1.00 91.38 592 VAL A C 1
ATOM 4550 O O . VAL A 1 592 ? -27.434 11.606 2.667 1.00 91.38 592 VAL A O 1
ATOM 4553 N N . ALA A 1 593 ? -27.975 9.479 2.208 1.00 87.31 593 ALA A N 1
ATOM 4554 C CA . ALA A 1 593 ? -28.783 9.727 1.020 1.00 87.31 593 ALA A CA 1
ATOM 4555 C C . ALA A 1 593 ? -29.934 8.711 0.944 1.00 87.31 593 ALA A C 1
ATOM 4557 O O . ALA A 1 593 ? -29.852 7.626 1.524 1.00 87.31 593 ALA A O 1
ATOM 4558 N N . ARG A 1 594 ? -31.010 9.078 0.241 1.00 68.25 594 ARG A N 1
ATOM 4559 C CA . ARG A 1 594 ? -32.136 8.180 -0.059 1.00 68.25 594 ARG A CA 1
ATOM 4560 C C . ARG A 1 594 ? -31.851 7.351 -1.306 1.00 68.25 594 ARG A C 1
ATOM 4562 O O . ARG A 1 594 ? -31.338 7.947 -2.283 1.00 68.25 594 ARG A O 1
#

Solvent-accessible surface area (backbone atoms only — not comparable to full-atom values): 33284 Å² total; per-residue (Å²): 134,87,82,85,86,88,91,84,86,90,89,88,81,87,87,88,86,86,88,84,87,88,82,89,86,81,90,87,84,90,82,94,87,86,82,64,103,77,53,90,84,56,81,64,59,61,65,58,48,65,69,64,74,68,88,80,81,77,82,78,64,95,85,66,81,82,67,90,87,63,80,56,66,72,58,54,55,49,51,52,51,52,50,55,48,54,52,68,74,64,77,71,78,80,89,72,79,92,77,86,72,88,78,48,45,45,52,60,33,48,51,40,24,42,39,16,40,55,42,49,48,52,45,36,76,71,58,41,45,49,33,79,91,70,36,68,56,15,21,80,75,52,35,49,21,19,52,73,61,76,42,72,67,46,46,78,40,19,16,19,40,55,48,35,20,42,32,53,20,26,46,74,66,68,24,37,56,40,90,79,61,46,39,66,36,29,64,36,31,54,21,48,23,33,42,39,52,69,89,47,82,46,72,64,43,40,50,52,27,50,50,47,46,55,50,30,47,76,57,53,22,40,49,34,27,42,20,44,66,90,32,65,34,36,52,49,29,62,77,67,73,44,63,64,46,76,25,55,73,69,65,52,86,67,49,45,36,29,33,39,31,31,67,87,62,38,34,29,31,25,59,39,59,37,49,89,75,30,39,37,32,32,42,22,31,58,34,92,86,42,15,39,38,79,47,78,46,47,53,72,44,67,71,59,37,62,44,35,30,34,33,31,36,78,32,42,85,42,36,51,63,67,83,85,69,83,84,78,90,77,90,76,93,79,80,90,76,86,76,80,75,75,77,61,69,39,74,57,36,58,72,55,51,88,88,52,64,38,15,68,57,49,52,59,64,44,64,80,48,56,71,73,56,39,51,54,50,52,51,52,38,48,64,56,13,28,38,27,65,46,55,58,52,53,42,79,40,71,37,59,33,65,39,102,86,69,52,75,48,47,33,36,43,31,27,33,10,46,52,50,39,36,11,39,84,92,35,56,37,57,54,53,62,30,41,56,53,49,38,53,51,19,62,52,28,51,27,29,59,36,26,64,50,39,50,54,42,46,46,72,68,25,83,40,69,36,67,56,78,90,74,94,66,65,45,72,37,58,69,40,31,56,50,46,37,52,55,50,50,65,71,46,64,70,60,60,87,48,50,38,48,32,22,59,35,26,36,48,28,35,57,69,63,50,81,79,37,75,68,28,32,39,36,28,33,25,18,37,79,90,68,52,50,74,37,62,85,39,59,87,48,44,35,82,60,56,36,49,48,40,27,46,39,46,26,34,37,50,25,37,45,78,91,38,83,42,48,46,50,56,39,26,43,31,84,77,50,4,51,48,49,25,86,85,46,53,32,87,61,74,50,56,46,134

Radius of gyration: 33.41 Å; Cα contacts (8 Å, |Δi|>4): 1043; chains: 1; bounding box: 90×99×97 Å

Secondary structure (DSSP, 8-state):
-------------------------------SS-S-TTSTTTTTHHHHHHTTS----PPPPTTPPPPTTPPPHHHHHHHHHHHHHHHHHTT----------S--HHHHHHHHHHHHHHHHHHHHHTT-B--TTT-TT--HHHHHHHHHTT--TTS--HHHHHHHHHHHHHHHTTSEE-TT---SSHHHHHHHHTT--SS---HHHHHHHHHHHHHHHHTT---EEEEETT-HHHHHHHHTT---EEE-TTT----TT-EEEETTTEEEEEEEEETTTTEEEEEEEEETTTEEEEEEEESSSHHHHTTEEEEEE--GGGEE--------------PPP----PPPTTTTS-PPPTTPPPHHHHHHHHTTS-HHHHHHHHHHHHHTT-S-GGGTSPEEEEEEEE-TTS-EEEEEEEE-SSS-EEE-SSSEEE----HHHHHHHHHHHTEEPPBHHHHHHHHHH-SEEPPP----S-TTSHHHHHHHHHHHHHHHTTS-TTS-EESSSEEE-B-THHHHSTTBPPEEEEE-TTS-EEEEEE--SBTT---TTEE---EESEEEETTEEEEHHHHHH-TTTGGGT-SS---SS--S--

Sequence (594 aa):
MTNTIGFRPPALSSPVDLPSDEAELRTIDLFAAATNMAGWLEDLGPWIREWASGIENRAPLFGARAPEGAMPRARLELQEEVGRRAVRGAGLELARPVSMRKNGADATLSDLQSGAIDVARRELDAGVRVDPRLGANRGDRVDEYAKDAKMQTGLPWCGFFAQYAYGEAARTAGGERTERMQLHSMQKARSYFMYRDYTNASASRNQQLDQLASKQEAEGSARRYLVVEGSSGERFAKLQKRPHESYSLRELPLRPGDVALFSKGHIGLVEKYDQATGRLTTIEGNSTGGAVRRTVYDLNDPRQRAGFEGFGRPALSDFELPDNEPTETKSGREAPKSEGASRPATSGVGPRPESAVGGRAFMAELKGLPPAARESAILREVEKGNLPEFLRELKPVSVSFVDSKGQRHEGQIRVMPDYLAIGSNDDFVRVPMTPKTAQAVADRLGCVLPTRKMVDQIYAQSTTKLTPQPMTKDREKVATFEAHNRLIEGQLGDRGAGELVSGHKKDIVMTRELAKRPNKVAIYGWHQPDGKPIQPLSTIHDASYLDYSHGARMVAGTMIVDGRERSVAEVLADKDLAGLLSDEGPIATARVAR